Protein AF-A0A6J2YNE5-F1 (afdb_monomer_lite)

Foldseek 3Di:
DVVVVVVVVVVVVVVVVVVPPDPPPPVDDPQQKWWKAKDFDQVLLLVVVLCVLQDPVPPDQDALLLVCLLLVLLPQFPVLVVLLCVLVVHDPCCCPDLVVVVVLCVVLVHAPLVVVCQLCVVLVQDPVLQQVLCVLQVFPSVVLVCCSPPVPDRSSVRNNVGRPDPVSNQVSQVSRVHGVRSSVSSSSVSSSVSSSPDRCVNVVCVVVPPDSVSSSSSCVSSVRGPVSLCVSPVSVVVLVVLNCQLVVAIFMWGQAPVDNFKTKFFQLNCVSCVVVLSTIWMWTQRLVDRAIWTWDPDDDDDDLFPGIDITGTDPVRPPPPDRRDHFYADEDQAKDAQKWWWDDDPSHIDIDTQGIFGHDDQKTKGQAPPDDDDHWQTFIGDPRHTFFTWDDDDPRITITGGDRDPPPPPPPDPDDDDPPDDDPPPVPPVVPDD

Organism: Sitophilus oryzae (NCBI:txid7048)

Sequence (434 aa):
MKLVISVLLSLIVSIQIFSSQTTDSNNTSHDYIVQLKYQVSEAKLPTYVVNLIYDSSNNVSIPPKDVLDLFKANSLTINSTLQILTSLNISSSVVFSTDGLNKTIEFLNITFTDFYNNVRSGLNISGSSIRPALEALGIDANAFSDAIAYETEDPWTLFEKGNFTKENVESACNLTGITIDDLFSYIRNLVYDNVILTTNLTNLLQRYSISKQEALTIWNAHGISSADVNNAILFKTLIDDVTTKLNSSVALGIFTQLQEVFVSVNKKSYNFFKSALDLVIVQADSVNTNNSYTLISSSINDTAYDNIVLLQRSELSPNDNGTIPTIEVGYSNQTLLNCSYVTLQNNSIFSVNVPEAVYNNDTYEISSNVTNSVIEGSALICNATVYGLAREAANDTIIIDLFKVAVQEENNDASSVKISLISLTVISVLIRLF

Radius of gyration: 34.39 Å; chains: 1; bounding box: 74×83×90 Å

pLDDT: mean 77.72, std 20.37, range [25.11, 96.56]

Structure (mmCIF, N/CA/C/O backbone):
data_AF-A0A6J2YNE5-F1
#
_entry.id   AF-A0A6J2YNE5-F1
#
loop_
_atom_site.group_PDB
_atom_site.id
_atom_site.type_symbol
_atom_site.label_atom_id
_atom_site.label_alt_id
_atom_site.label_comp_id
_atom_site.label_asym_id
_atom_site.label_entity_id
_atom_site.label_seq_id
_atom_site.pdbx_PDB_ins_code
_atom_site.Cartn_x
_atom_site.Cartn_y
_atom_site.Cartn_z
_atom_site.occupancy
_atom_site.B_iso_or_equiv
_atom_site.auth_seq_id
_atom_site.auth_comp_id
_atom_site.auth_asym_id
_atom_site.auth_atom_id
_atom_site.pdbx_PDB_model_num
ATOM 1 N N . MET A 1 1 ? 0.362 -40.709 -44.161 1.00 40.94 1 MET A N 1
ATOM 2 C CA . MET A 1 1 ? 1.145 -40.342 -42.955 1.00 40.94 1 MET A CA 1
ATOM 3 C C . MET A 1 1 ? 2.606 -39.958 -43.225 1.00 40.94 1 MET A C 1
ATOM 5 O O . MET A 1 1 ? 3.113 -39.117 -42.503 1.00 40.94 1 MET A O 1
ATOM 9 N N . LYS A 1 2 ? 3.280 -40.474 -44.271 1.00 34.06 2 LYS A N 1
ATOM 10 C CA . LYS A 1 2 ? 4.662 -40.068 -44.624 1.00 34.06 2 LYS A CA 1
ATOM 11 C C . LYS A 1 2 ? 4.794 -38.739 -45.402 1.00 34.06 2 LYS A C 1
ATOM 13 O O . LYS A 1 2 ? 5.889 -38.207 -45.484 1.00 34.06 2 LYS A O 1
ATOM 18 N N . LEU A 1 3 ? 3.695 -38.172 -45.913 1.00 28.98 3 LEU A N 1
ATOM 19 C CA . LEU A 1 3 ? 3.707 -36.890 -46.642 1.00 28.98 3 LEU A CA 1
ATOM 20 C C . LEU A 1 3 ? 3.615 -35.659 -45.713 1.00 28.98 3 LEU A C 1
ATOM 22 O O . LEU A 1 3 ? 4.197 -34.624 -46.003 1.00 28.98 3 LEU A O 1
ATOM 26 N N . VAL A 1 4 ? 2.948 -35.789 -44.558 1.00 34.22 4 VAL A N 1
ATOM 27 C CA . VAL A 1 4 ? 2.782 -34.695 -43.575 1.00 34.22 4 VAL A CA 1
ATOM 28 C C . VAL A 1 4 ? 4.086 -34.424 -42.813 1.00 34.22 4 VAL A C 1
ATOM 30 O O . VAL A 1 4 ? 4.403 -33.279 -42.514 1.00 34.22 4 VAL A O 1
ATOM 33 N N . ILE A 1 5 ? 4.899 -35.461 -42.588 1.00 38.22 5 ILE A N 1
ATOM 34 C CA . ILE A 1 5 ? 6.213 -35.342 -41.935 1.00 38.22 5 ILE A CA 1
ATOM 35 C C . ILE A 1 5 ? 7.239 -34.660 -42.859 1.00 38.22 5 ILE A C 1
ATOM 37 O O . ILE A 1 5 ? 8.091 -33.923 -42.376 1.00 38.22 5 ILE A O 1
ATOM 41 N N . SER A 1 6 ? 7.125 -34.821 -44.185 1.00 32.69 6 SER A N 1
ATOM 42 C CA . SER A 1 6 ? 8.031 -34.168 -45.142 1.00 32.69 6 SER A CA 1
ATOM 43 C C . SER A 1 6 ? 7.772 -32.665 -45.275 1.00 32.69 6 SER A C 1
ATOM 45 O O . SER A 1 6 ? 8.727 -31.916 -45.443 1.00 32.69 6 SER A O 1
ATOM 47 N N . VAL A 1 7 ? 6.511 -32.224 -45.161 1.00 37.62 7 VAL A N 1
ATOM 48 C CA . VAL A 1 7 ? 6.147 -30.795 -45.194 1.00 37.62 7 VAL A CA 1
ATOM 49 C C . VAL A 1 7 ? 6.535 -30.102 -43.884 1.00 37.62 7 VAL A C 1
ATOM 51 O O . VAL A 1 7 ? 7.051 -28.986 -43.916 1.00 37.62 7 VAL A O 1
ATOM 54 N N . LEU A 1 8 ? 6.381 -30.782 -42.738 1.00 32.84 8 LEU A N 1
ATOM 55 C CA . LEU A 1 8 ? 6.836 -30.260 -41.444 1.00 32.84 8 LEU A CA 1
ATOM 56 C C . LEU A 1 8 ? 8.368 -30.151 -41.369 1.00 32.84 8 LEU A C 1
ATOM 58 O O . LEU A 1 8 ? 8.870 -29.147 -40.875 1.00 32.84 8 LEU A O 1
ATOM 62 N N . LEU A 1 9 ? 9.118 -31.130 -41.900 1.00 37.47 9 LEU A N 1
ATOM 63 C CA . LEU A 1 9 ? 10.583 -31.044 -41.944 1.00 37.47 9 LEU A CA 1
ATOM 64 C C . LEU A 1 9 ? 11.075 -29.948 -42.896 1.00 37.47 9 LEU A C 1
ATOM 66 O O . LEU A 1 9 ? 12.017 -29.246 -42.548 1.00 37.47 9 LEU A O 1
ATOM 70 N N . SER A 1 10 ? 10.435 -29.741 -44.053 1.00 33.53 10 SER A N 1
ATOM 71 C CA . SER A 1 10 ? 10.794 -28.619 -44.930 1.00 33.53 10 SER A CA 1
ATOM 72 C C . SER A 1 10 ? 10.463 -27.260 -44.307 1.00 33.53 10 SER A C 1
ATOM 74 O O . SER A 1 10 ? 11.206 -26.311 -44.530 1.00 33.53 10 SER A O 1
ATOM 76 N N . LEU A 1 11 ? 9.412 -27.157 -43.482 1.00 35.56 11 LEU A N 1
ATOM 77 C CA . LEU A 1 11 ? 9.082 -25.921 -42.761 1.00 35.56 11 LEU A CA 1
ATOM 78 C C . LEU A 1 11 ? 10.085 -25.638 -41.628 1.00 35.56 11 LEU A C 1
ATOM 80 O O . LEU A 1 11 ? 10.532 -24.507 -41.480 1.00 35.56 11 LEU A O 1
ATOM 84 N N . ILE A 1 12 ? 10.500 -26.669 -40.881 1.00 38.72 12 ILE A N 1
ATOM 85 C CA . ILE A 1 12 ? 11.502 -26.557 -39.804 1.00 38.72 12 ILE A CA 1
ATOM 86 C C . ILE A 1 12 ? 12.891 -26.229 -40.375 1.00 38.72 12 ILE A C 1
ATOM 88 O O . ILE A 1 12 ? 13.596 -25.388 -39.824 1.00 38.72 12 ILE A O 1
ATOM 92 N N . VAL A 1 13 ? 13.256 -26.807 -41.524 1.00 35.88 13 VAL A N 1
ATOM 93 C CA . VAL A 1 13 ? 14.514 -26.489 -42.219 1.00 35.88 13 VAL A CA 1
ATOM 94 C C . VAL A 1 13 ? 14.469 -25.091 -42.856 1.00 35.88 13 VAL A C 1
ATOM 96 O O . VAL A 1 13 ? 15.474 -24.392 -42.844 1.00 35.88 13 VAL A O 1
ATOM 99 N N . SER A 1 14 ? 13.307 -24.615 -43.319 1.00 30.78 14 SER A N 1
ATOM 100 C CA . SER A 1 14 ? 13.161 -23.237 -43.832 1.00 30.78 14 SER A CA 1
ATOM 101 C C . SER A 1 14 ? 13.221 -22.182 -42.719 1.00 30.78 14 SER A C 1
ATOM 103 O O . SER A 1 14 ? 13.738 -21.091 -42.941 1.00 30.78 14 SER A O 1
ATOM 105 N N . ILE A 1 15 ? 12.755 -22.517 -41.509 1.00 37.81 15 ILE A N 1
ATOM 106 C CA . ILE A 1 15 ? 12.865 -21.656 -40.320 1.00 37.81 15 ILE A CA 1
ATOM 107 C C . ILE A 1 15 ? 14.304 -21.648 -39.765 1.00 37.81 15 ILE A C 1
ATOM 109 O O . ILE A 1 15 ? 14.738 -20.631 -39.234 1.00 37.81 15 ILE A O 1
ATOM 113 N N . GLN A 1 16 ? 15.088 -22.716 -39.960 1.00 30.42 16 GLN A N 1
ATOM 114 C CA . GLN A 1 16 ? 16.514 -22.750 -39.592 1.00 30.42 16 GLN A CA 1
ATOM 115 C C . GLN A 1 16 ? 17.466 -22.138 -40.637 1.00 30.42 16 GLN A C 1
ATOM 117 O O . GLN A 1 16 ? 18.603 -21.819 -40.302 1.00 30.42 16 GLN A O 1
ATOM 122 N N . ILE A 1 17 ? 17.032 -21.937 -41.886 1.00 31.14 17 ILE A N 1
ATOM 123 C CA . ILE A 1 17 ? 17.857 -21.308 -42.941 1.00 31.14 17 ILE A CA 1
ATOM 124 C C . ILE A 1 17 ? 17.650 -19.778 -43.005 1.00 31.14 17 ILE A C 1
ATOM 126 O O . ILE A 1 17 ? 18.469 -19.069 -43.582 1.00 31.14 17 ILE A O 1
ATOM 130 N N . PHE A 1 18 ? 16.633 -19.231 -42.326 1.00 29.59 18 PHE A N 1
ATOM 131 C CA . PHE A 1 18 ? 16.480 -17.777 -42.136 1.00 29.59 18 PHE A CA 1
ATOM 132 C C . PHE A 1 18 ? 17.159 -17.224 -40.871 1.00 29.59 18 PHE A C 1
ATOM 134 O O . PHE A 1 18 ? 17.229 -16.010 -40.708 1.00 29.59 18 PHE A O 1
ATOM 141 N N . SER A 1 19 ? 17.736 -18.077 -40.015 1.00 28.69 19 SER A N 1
ATOM 142 C CA . SER A 1 19 ? 18.580 -17.655 -38.882 1.00 28.69 19 SER A CA 1
ATOM 143 C C . SER A 1 19 ? 20.064 -17.493 -39.239 1.00 28.69 19 SER A C 1
ATOM 145 O O . SER A 1 19 ? 20.896 -17.322 -38.355 1.00 28.69 19 SER A O 1
ATOM 147 N N . SER A 1 20 ? 20.419 -17.539 -40.524 1.00 29.08 20 SER A N 1
ATOM 148 C CA . SER A 1 20 ? 21.770 -17.249 -41.013 1.00 29.08 20 SER A CA 1
ATOM 149 C C . SER A 1 20 ? 21.769 -16.018 -41.918 1.00 29.08 20 SER A C 1
ATOM 151 O O . SER A 1 20 ? 22.156 -16.086 -43.082 1.00 29.08 20 SER A O 1
ATOM 153 N N . GLN A 1 21 ? 21.327 -14.880 -41.381 1.00 30.48 21 GLN A N 1
ATOM 154 C CA . GLN A 1 21 ? 21.906 -13.601 -41.777 1.00 30.48 21 GLN A CA 1
ATOM 155 C C . GLN A 1 21 ? 23.084 -13.344 -40.839 1.00 30.48 21 GLN A C 1
ATOM 157 O O . GLN A 1 21 ? 22.919 -13.214 -39.632 1.00 30.48 21 GLN A O 1
ATOM 162 N N . THR A 1 22 ? 24.269 -13.422 -41.439 1.00 27.41 22 THR A N 1
ATOM 163 C CA . THR A 1 22 ? 25.592 -13.022 -40.950 1.00 27.41 22 THR A CA 1
ATOM 164 C C . THR A 1 22 ? 25.616 -12.373 -39.563 1.00 27.41 22 THR A C 1
ATOM 166 O O . THR A 1 22 ? 25.481 -11.160 -39.427 1.00 27.41 22 THR A O 1
ATOM 169 N N . THR A 1 23 ? 25.889 -13.181 -38.537 1.00 33.28 23 THR A N 1
ATOM 170 C CA . THR A 1 23 ? 26.618 -12.711 -37.359 1.00 33.28 23 THR A CA 1
ATOM 171 C C . THR A 1 23 ? 28.017 -12.318 -37.823 1.00 33.28 23 THR A C 1
ATOM 173 O O . THR A 1 23 ? 28.895 -13.178 -37.926 1.00 33.28 23 THR A O 1
ATOM 176 N N . ASP A 1 24 ? 28.223 -11.040 -38.139 1.00 29.75 24 ASP A N 1
ATOM 177 C CA . ASP A 1 24 ? 29.570 -10.483 -38.119 1.00 29.75 24 ASP A CA 1
ATOM 178 C C . ASP A 1 24 ? 30.068 -10.586 -36.678 1.00 29.75 24 ASP A C 1
ATOM 180 O O . ASP A 1 24 ? 29.599 -9.902 -35.768 1.00 29.75 24 ASP A O 1
ATOM 184 N N . SER A 1 25 ? 30.996 -11.516 -36.464 1.00 30.88 25 SER A N 1
ATOM 185 C CA . SER A 1 25 ? 31.718 -11.691 -35.215 1.00 30.88 25 SER A CA 1
ATOM 186 C C . SER A 1 25 ? 32.726 -10.552 -35.044 1.00 30.88 25 SER A C 1
ATOM 188 O O . SER A 1 25 ? 33.936 -10.768 -35.109 1.00 30.88 25 SER A O 1
ATOM 190 N N . ASN A 1 26 ? 32.245 -9.335 -34.816 1.00 35.59 26 ASN A N 1
ATOM 191 C CA . ASN A 1 26 ? 33.004 -8.385 -34.022 1.00 35.59 26 ASN A CA 1
ATOM 192 C C . ASN A 1 26 ? 32.628 -8.652 -32.570 1.00 35.59 26 ASN A C 1
ATOM 194 O O . ASN A 1 26 ? 31.476 -8.532 -32.169 1.00 35.59 26 ASN A O 1
ATOM 198 N N . ASN A 1 27 ? 33.614 -9.098 -31.800 1.00 39.81 27 ASN A N 1
ATOM 199 C CA . ASN A 1 27 ? 33.503 -9.476 -30.397 1.00 39.81 27 ASN A CA 1
ATOM 200 C C . ASN A 1 27 ? 33.346 -8.215 -29.517 1.00 39.81 27 ASN A C 1
ATOM 202 O O . ASN A 1 27 ? 34.154 -7.958 -28.628 1.00 39.81 27 ASN A O 1
ATOM 206 N N . THR A 1 28 ? 32.365 -7.362 -29.819 1.00 55.19 28 THR A N 1
ATOM 207 C CA . THR A 1 28 ? 32.004 -6.214 -28.990 1.00 55.19 28 THR A CA 1
ATOM 208 C C . THR A 1 28 ? 31.150 -6.725 -27.841 1.00 55.19 28 THR A C 1
ATOM 210 O O . THR A 1 28 ? 30.022 -7.175 -28.043 1.00 55.19 28 THR A O 1
ATOM 213 N N . SER A 1 29 ? 31.710 -6.699 -26.631 1.00 70.88 29 SER A N 1
ATOM 214 C CA . SER A 1 29 ? 30.940 -6.932 -25.409 1.00 70.88 29 SER A CA 1
ATOM 215 C C . SER A 1 29 ? 29.795 -5.913 -25.348 1.00 70.88 29 SER A C 1
ATOM 217 O O . SER A 1 29 ? 30.008 -4.715 -25.528 1.00 70.88 29 SER A O 1
ATOM 219 N N . HIS A 1 30 ? 28.580 -6.406 -25.121 1.00 82.00 30 HIS A N 1
ATOM 220 C CA . HIS A 1 30 ? 27.370 -5.603 -24.924 1.00 82.00 30 HIS A CA 1
ATOM 221 C C . HIS A 1 30 ? 26.963 -5.593 -23.442 1.00 82.00 30 HIS A C 1
ATOM 223 O O . HIS A 1 30 ? 25.794 -5.417 -23.111 1.00 82.00 30 HIS A O 1
ATOM 229 N N . ASP A 1 31 ? 27.923 -5.814 -22.538 1.00 79.81 31 ASP A N 1
ATOM 230 C CA . ASP A 1 31 ? 27.649 -6.024 -21.111 1.00 79.81 31 ASP A CA 1
ATOM 231 C C . ASP A 1 31 ? 27.073 -4.770 -20.424 1.00 79.81 31 ASP A C 1
ATOM 233 O O . ASP A 1 31 ? 26.486 -4.879 -19.348 1.00 79.81 31 ASP A O 1
ATOM 237 N N . TYR A 1 32 ? 27.211 -3.598 -21.060 1.00 86.62 32 TYR A N 1
ATOM 238 C CA . TYR A 1 32 ? 26.625 -2.320 -20.642 1.00 86.62 32 TYR A CA 1
ATOM 239 C C . TYR A 1 32 ? 25.114 -2.223 -20.900 1.00 86.62 32 TYR A C 1
ATOM 241 O O . TYR A 1 32 ? 24.480 -1.300 -20.390 1.00 86.62 32 TYR A O 1
ATOM 249 N N . ILE A 1 33 ? 24.528 -3.123 -21.699 1.00 90.94 33 ILE A N 1
ATOM 250 C CA . ILE A 1 33 ? 23.079 -3.186 -21.915 1.00 90.94 33 ILE A CA 1
ATOM 251 C C . ILE A 1 33 ? 22.444 -3.928 -20.736 1.00 90.94 33 ILE A C 1
ATOM 253 O O . ILE A 1 33 ? 22.934 -4.964 -20.280 1.00 90.94 33 ILE A O 1
ATOM 257 N N . VAL A 1 34 ? 21.326 -3.404 -20.247 1.00 91.69 34 VAL A N 1
ATOM 258 C CA . VAL A 1 34 ? 20.567 -3.996 -19.146 1.00 91.69 34 VAL A CA 1
ATOM 259 C C . VAL A 1 34 ? 19.096 -4.118 -19.502 1.00 91.69 34 VAL A C 1
ATOM 261 O O . VAL A 1 34 ? 18.525 -3.248 -20.157 1.00 91.69 34 VAL A O 1
AT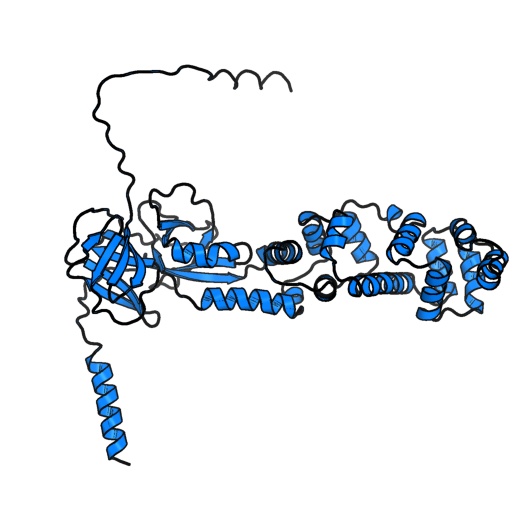OM 264 N N . GLN A 1 35 ? 18.463 -5.191 -19.043 1.00 92.81 35 GLN A N 1
ATOM 265 C CA . GLN A 1 35 ? 17.018 -5.326 -19.025 1.00 92.81 35 GLN A CA 1
ATOM 266 C C . GLN A 1 35 ? 16.477 -4.750 -17.718 1.00 92.81 35 GLN A C 1
ATOM 268 O O . GLN A 1 35 ? 16.941 -5.101 -16.634 1.00 92.81 35 GLN A O 1
ATOM 273 N N . LEU A 1 36 ? 15.456 -3.901 -17.812 1.00 91.75 36 LEU A N 1
ATOM 274 C CA . LEU A 1 36 ? 14.752 -3.428 -16.628 1.00 91.75 36 LEU A CA 1
ATOM 275 C C . LEU A 1 36 ? 13.832 -4.531 -16.093 1.00 91.75 36 LEU A C 1
ATOM 277 O O . LEU A 1 36 ? 13.040 -5.115 -16.838 1.00 91.75 36 LEU A O 1
ATOM 281 N N . LYS A 1 37 ? 13.938 -4.804 -14.794 1.00 90.75 37 LYS A N 1
ATOM 282 C CA . LYS A 1 37 ? 13.064 -5.707 -14.043 1.00 90.75 37 LYS A CA 1
ATOM 283 C C . LYS A 1 37 ? 12.410 -4.964 -12.892 1.00 90.75 37 LYS A C 1
ATOM 285 O O . LYS A 1 37 ? 12.959 -3.999 -12.359 1.00 90.75 37 LYS A O 1
ATOM 290 N N . TYR A 1 38 ? 11.230 -5.428 -12.502 1.00 90.25 38 TYR A N 1
ATOM 291 C CA . TYR A 1 38 ? 10.434 -4.797 -11.458 1.00 90.25 38 TYR A CA 1
ATOM 292 C C . TYR A 1 38 ? 10.087 -5.825 -10.395 1.00 90.25 38 TYR A C 1
ATOM 294 O O . TYR A 1 38 ? 9.443 -6.836 -10.680 1.00 90.25 38 TYR A O 1
ATOM 302 N N . GLN A 1 39 ? 10.492 -5.542 -9.163 1.00 87.94 39 GLN A N 1
ATOM 303 C CA . GLN A 1 39 ? 10.221 -6.393 -8.014 1.00 87.94 39 GLN A CA 1
ATOM 304 C C . GLN A 1 39 ? 9.432 -5.608 -6.970 1.00 87.94 39 GLN A C 1
ATOM 306 O O . GLN A 1 39 ? 9.795 -4.484 -6.629 1.00 87.94 39 GLN A O 1
ATOM 311 N N . VAL A 1 40 ? 8.363 -6.196 -6.432 1.00 89.31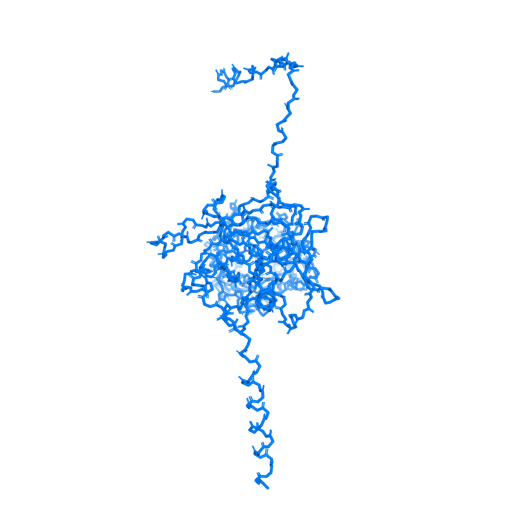 40 VAL A N 1
ATOM 312 C CA . VAL A 1 40 ? 7.633 -5.610 -5.298 1.00 89.31 40 VAL A CA 1
ATOM 313 C C . VAL A 1 40 ? 8.565 -5.502 -4.092 1.00 89.31 40 VAL A C 1
ATOM 315 O O . VAL A 1 40 ? 9.259 -6.458 -3.746 1.00 89.31 40 VAL A O 1
ATOM 318 N N . SER A 1 41 ? 8.572 -4.337 -3.447 1.00 89.00 41 SER A N 1
ATOM 319 C CA . SER A 1 41 ? 9.342 -4.106 -2.230 1.00 89.00 41 SER A CA 1
ATOM 320 C C . SER A 1 41 ? 8.450 -4.184 -1.005 1.00 89.00 41 SER A C 1
ATOM 322 O O . SER A 1 41 ? 7.576 -3.338 -0.814 1.00 89.00 41 SER A O 1
ATOM 324 N N . GLU A 1 42 ? 8.715 -5.155 -0.131 1.00 87.12 42 GLU A N 1
ATOM 325 C CA . GLU A 1 42 ? 8.001 -5.279 1.145 1.00 87.12 42 GLU A CA 1
ATOM 326 C C . GLU A 1 42 ? 8.130 -4.010 1.995 1.00 87.12 42 GLU A C 1
ATOM 328 O O . GLU A 1 42 ? 7.161 -3.567 2.601 1.00 87.12 42 GLU A O 1
ATOM 333 N N . ALA A 1 43 ? 9.299 -3.363 1.970 1.00 87.56 43 ALA A N 1
ATOM 334 C CA . ALA A 1 43 ? 9.541 -2.125 2.709 1.00 87.56 43 ALA A CA 1
ATOM 335 C C . ALA A 1 43 ? 8.703 -0.940 2.198 1.00 87.56 43 ALA A C 1
ATOM 337 O O . ALA A 1 43 ? 8.450 0.003 2.945 1.00 87.56 43 ALA A O 1
ATOM 338 N N . LYS A 1 44 ? 8.281 -0.968 0.928 1.00 89.44 44 LYS A N 1
ATOM 339 C CA . LYS A 1 44 ? 7.451 0.083 0.322 1.00 89.44 44 LYS A CA 1
ATOM 340 C C . LYS A 1 44 ? 5.951 -0.218 0.386 1.00 89.44 44 LYS A C 1
ATOM 342 O O . LYS A 1 44 ? 5.134 0.687 0.219 1.00 89.44 44 LYS A O 1
ATOM 347 N N . LEU A 1 45 ? 5.594 -1.471 0.666 1.00 90.50 45 LEU A N 1
ATOM 348 C CA . LEU A 1 45 ? 4.219 -1.955 0.702 1.00 90.50 45 LEU A CA 1
ATOM 349 C C . LEU A 1 45 ? 3.289 -1.117 1.604 1.00 90.50 45 LEU A C 1
ATOM 351 O O . LEU A 1 45 ? 2.206 -0.769 1.129 1.00 90.50 45 LEU A O 1
ATOM 355 N N . PRO A 1 46 ? 3.680 -0.714 2.835 1.00 91.00 46 PRO A N 1
ATOM 356 C CA . PRO A 1 46 ? 2.801 0.079 3.697 1.00 91.00 46 PRO A CA 1
ATOM 357 C C . PRO A 1 46 ? 2.443 1.433 3.074 1.00 91.00 46 PRO A C 1
ATOM 359 O O . PRO A 1 46 ? 1.272 1.803 3.017 1.00 91.00 46 PRO A O 1
ATOM 362 N N . THR A 1 47 ? 3.440 2.153 2.550 1.00 89.50 47 THR A N 1
ATOM 363 C CA . THR A 1 47 ? 3.247 3.465 1.914 1.00 89.50 47 THR A CA 1
ATOM 364 C C . THR A 1 47 ? 2.351 3.362 0.690 1.00 89.50 47 THR A C 1
ATOM 366 O O . THR A 1 47 ? 1.419 4.152 0.550 1.00 89.50 47 THR A O 1
ATOM 369 N N . TYR A 1 48 ? 2.587 2.363 -0.164 1.00 89.94 48 TYR A N 1
ATOM 370 C CA . TYR A 1 48 ? 1.760 2.128 -1.342 1.00 89.94 48 TYR A CA 1
ATOM 371 C C . TYR A 1 48 ? 0.293 1.870 -0.977 1.00 89.94 48 TYR A C 1
ATOM 373 O O . TYR A 1 48 ? -0.604 2.518 -1.515 1.00 89.94 48 TYR A O 1
ATOM 381 N N . VAL A 1 49 ? 0.039 0.960 -0.031 1.00 89.94 49 VAL A N 1
ATOM 382 C CA . VAL A 1 49 ? -1.325 0.593 0.371 1.00 89.94 49 VAL A CA 1
ATOM 383 C C . VAL A 1 49 ? -2.048 1.763 1.041 1.00 89.94 49 VAL A C 1
ATOM 385 O O . VAL A 1 49 ? -3.205 2.033 0.722 1.00 89.94 49 VAL A O 1
ATOM 388 N N . VAL A 1 50 ? -1.373 2.510 1.919 1.00 88.06 50 VAL A N 1
ATOM 389 C CA . VAL A 1 50 ? -1.957 3.713 2.529 1.00 88.06 50 VAL A CA 1
ATOM 390 C C . VAL A 1 50 ? -2.256 4.777 1.468 1.00 88.06 50 VAL A C 1
ATOM 392 O O . VAL A 1 50 ? -3.325 5.384 1.506 1.00 88.06 50 VAL A O 1
ATOM 395 N N . ASN A 1 51 ? -1.377 4.978 0.481 1.00 86.94 51 ASN A N 1
ATOM 396 C CA . ASN A 1 51 ? -1.659 5.889 -0.630 1.00 86.94 51 ASN A CA 1
ATOM 397 C C . ASN A 1 51 ? -2.890 5.445 -1.429 1.00 86.94 51 ASN A C 1
ATOM 399 O O . ASN A 1 51 ? -3.752 6.278 -1.694 1.00 86.94 51 ASN A O 1
ATOM 403 N N . LEU A 1 52 ? -3.035 4.149 -1.728 1.00 86.56 52 LEU A N 1
ATOM 404 C CA . LEU A 1 52 ? -4.219 3.616 -2.411 1.00 86.56 52 LEU A CA 1
ATOM 405 C C . LEU A 1 52 ? -5.530 3.910 -1.664 1.00 86.56 52 LEU A C 1
ATOM 407 O O . LEU A 1 52 ? -6.519 4.254 -2.303 1.00 86.56 52 LEU A O 1
ATOM 411 N N . ILE A 1 53 ? -5.544 3.800 -0.331 1.00 84.00 53 ILE A N 1
ATOM 412 C CA . ILE A 1 53 ? -6.741 4.043 0.500 1.00 84.00 53 ILE A CA 1
ATOM 413 C C . ILE A 1 53 ? -7.161 5.524 0.486 1.00 84.00 53 ILE A C 1
ATOM 415 O O . ILE A 1 53 ? -8.350 5.844 0.564 1.00 84.00 53 ILE A O 1
ATOM 419 N N . TYR A 1 54 ? -6.190 6.434 0.404 1.00 80.94 54 TYR A N 1
ATOM 420 C CA . TYR A 1 54 ? -6.416 7.875 0.542 1.00 80.94 54 TYR A CA 1
ATOM 421 C C . TYR A 1 54 ? -6.511 8.626 -0.797 1.00 80.94 54 TYR A C 1
ATOM 423 O O . TYR A 1 54 ? -7.131 9.692 -0.845 1.00 80.94 54 TYR A O 1
ATOM 431 N N . ASP A 1 55 ? -5.920 8.111 -1.878 1.00 77.88 55 ASP A N 1
ATOM 432 C CA . ASP A 1 55 ? -5.892 8.792 -3.174 1.00 77.88 55 ASP A CA 1
ATOM 433 C C . ASP A 1 55 ? -7.133 8.470 -4.019 1.00 77.88 55 ASP A C 1
ATOM 435 O O . ASP A 1 55 ? -7.228 7.453 -4.707 1.00 77.88 55 ASP A O 1
ATOM 439 N N . SER A 1 56 ? -8.072 9.421 -4.028 1.00 58.56 56 SER A N 1
ATOM 440 C CA . SER A 1 56 ? -9.303 9.392 -4.840 1.00 58.56 56 SER A CA 1
ATOM 441 C C . SER A 1 56 ? -9.076 9.378 -6.360 1.00 58.56 56 SER A C 1
ATOM 443 O O . SER A 1 56 ? -10.000 9.090 -7.118 1.00 58.56 56 SER A O 1
ATOM 445 N N . SER A 1 57 ? -7.857 9.669 -6.823 1.00 58.41 57 SER A N 1
ATOM 446 C CA . SER A 1 57 ? -7.483 9.691 -8.242 1.00 58.41 57 SER A CA 1
ATOM 447 C C . SER A 1 57 ? -7.322 8.301 -8.863 1.00 58.41 57 SER A C 1
ATOM 449 O O . SER A 1 57 ? -7.304 8.188 -10.088 1.00 58.41 57 SER A O 1
ATOM 451 N N . ASN A 1 58 ? -7.213 7.241 -8.056 1.00 60.22 58 ASN A N 1
ATOM 452 C CA . ASN A 1 58 ? -6.864 5.911 -8.555 1.00 60.22 58 ASN A CA 1
ATOM 453 C C . ASN A 1 58 ? -8.019 5.157 -9.235 1.00 60.22 58 ASN A C 1
ATOM 455 O O . ASN A 1 58 ? -7.795 4.051 -9.712 1.00 60.22 58 ASN A O 1
ATOM 459 N N . ASN A 1 59 ? -9.238 5.714 -9.322 1.00 63.19 59 ASN A N 1
ATOM 460 C CA . ASN A 1 59 ? -10.443 5.051 -9.869 1.00 63.19 59 ASN A CA 1
ATOM 461 C C . ASN A 1 59 ? -10.763 3.667 -9.253 1.00 63.19 59 ASN A C 1
ATOM 463 O O . ASN A 1 59 ? -11.665 2.975 -9.722 1.00 63.19 59 ASN A O 1
ATOM 467 N N . VAL A 1 60 ? -10.054 3.265 -8.196 1.00 73.88 60 VAL A N 1
ATOM 468 C CA . VAL A 1 60 ? -10.262 2.019 -7.462 1.00 73.88 60 VAL A CA 1
ATOM 469 C C . VAL A 1 60 ? -11.087 2.356 -6.231 1.00 73.88 60 VAL A C 1
ATOM 471 O O . VAL A 1 60 ? -10.637 3.073 -5.341 1.00 73.88 60 VAL A O 1
ATOM 474 N N . SER A 1 61 ? -12.318 1.853 -6.187 1.00 79.06 61 SER A N 1
ATOM 475 C CA . SER A 1 61 ? -13.144 1.933 -4.986 1.00 79.06 61 SER A CA 1
ATOM 476 C C . SER A 1 61 ? -12.719 0.823 -4.031 1.00 79.06 61 SER A C 1
ATOM 478 O O . SER A 1 61 ? -12.858 -0.353 -4.359 1.00 79.06 61 SER A O 1
ATOM 480 N N . ILE A 1 62 ? -12.179 1.200 -2.871 1.00 82.56 62 ILE A N 1
ATOM 481 C CA . ILE A 1 62 ? -11.801 0.266 -1.806 1.00 82.56 62 ILE A CA 1
ATOM 482 C C . ILE A 1 62 ? -12.910 0.293 -0.747 1.00 82.56 62 ILE A C 1
ATOM 484 O O . ILE A 1 62 ? -13.096 1.326 -0.095 1.00 82.56 62 ILE A O 1
ATOM 488 N N . PRO A 1 63 ? -13.674 -0.799 -0.570 1.00 84.38 63 PRO A N 1
ATOM 489 C CA . PRO A 1 63 ? -14.712 -0.856 0.446 1.00 84.38 63 PRO A CA 1
ATOM 490 C C . PRO A 1 63 ? -14.127 -0.739 1.864 1.00 84.38 63 PRO A C 1
ATOM 492 O O . PRO A 1 63 ? -13.043 -1.258 2.135 1.00 84.38 63 PRO A O 1
ATOM 495 N N . PRO A 1 64 ? -14.862 -0.132 2.813 1.00 84.56 64 PRO A N 1
ATOM 496 C CA . PRO A 1 64 ? -14.449 -0.046 4.215 1.00 84.56 64 PRO A CA 1
ATOM 497 C C . PRO A 1 64 ? -14.098 -1.396 4.824 1.00 84.56 64 PRO A C 1
ATOM 499 O O . PRO A 1 64 ? -13.139 -1.499 5.580 1.00 84.56 64 PRO A O 1
ATOM 502 N N . LYS A 1 65 ? -14.862 -2.433 4.464 1.00 86.44 65 LYS A N 1
ATOM 503 C CA . LYS A 1 65 ? -14.633 -3.796 4.927 1.00 86.44 65 LYS A CA 1
ATOM 504 C C . LYS A 1 65 ? -13.224 -4.279 4.594 1.00 86.44 65 LYS A C 1
ATOM 506 O O . LYS A 1 65 ? -12.539 -4.738 5.494 1.00 86.44 65 LYS A O 1
ATOM 511 N N . ASP A 1 66 ? -12.775 -4.124 3.349 1.00 87.56 66 ASP A N 1
ATOM 512 C CA . ASP A 1 66 ? -11.442 -4.565 2.931 1.00 87.56 66 ASP A CA 1
ATOM 513 C C . ASP A 1 66 ? -10.332 -3.834 3.697 1.00 87.56 66 ASP A C 1
ATOM 515 O O . ASP A 1 66 ? -9.342 -4.450 4.090 1.00 87.56 66 ASP A O 1
ATOM 519 N N . VAL A 1 67 ? -10.509 -2.536 3.975 1.00 86.88 67 VAL A N 1
ATOM 520 C CA . VAL A 1 67 ? -9.564 -1.773 4.809 1.00 86.88 67 VAL A CA 1
ATOM 521 C C . VAL A 1 67 ? -9.564 -2.296 6.244 1.00 86.88 67 VAL A C 1
ATOM 523 O O . VAL A 1 67 ? -8.506 -2.575 6.799 1.00 86.88 67 VAL A O 1
ATOM 526 N N . LEU A 1 68 ? -10.734 -2.452 6.860 1.00 85.31 68 LEU A N 1
ATOM 527 C CA . LEU A 1 68 ? -10.828 -2.914 8.242 1.00 85.31 68 LEU A CA 1
ATOM 528 C C . LEU A 1 68 ? -10.333 -4.358 8.410 1.00 85.31 68 LEU A C 1
ATOM 530 O O . LEU A 1 68 ? -9.728 -4.668 9.436 1.00 85.31 68 LEU A O 1
ATOM 534 N N . ASP A 1 69 ? -10.548 -5.217 7.414 1.00 85.50 69 ASP A N 1
ATOM 535 C CA . ASP A 1 69 ? -10.050 -6.594 7.378 1.00 85.50 69 ASP A CA 1
ATOM 536 C C . ASP A 1 69 ? -8.525 -6.625 7.241 1.00 85.50 69 ASP A C 1
ATOM 538 O O . ASP A 1 69 ? -7.862 -7.368 7.967 1.00 85.50 69 ASP A O 1
ATOM 542 N N . LEU A 1 70 ? -7.948 -5.767 6.390 1.00 88.62 70 LEU A N 1
ATOM 543 C CA . LEU A 1 70 ? -6.496 -5.619 6.271 1.00 88.62 70 LEU A CA 1
ATOM 544 C C . LEU A 1 70 ? -5.853 -5.188 7.597 1.00 88.62 70 LEU A C 1
ATOM 546 O O . LEU A 1 70 ? -4.839 -5.747 8.014 1.00 88.62 70 LEU A O 1
ATOM 550 N N . PHE A 1 71 ? -6.468 -4.221 8.280 1.00 85.31 71 PHE A N 1
ATOM 551 C CA . PHE A 1 71 ? -6.042 -3.771 9.608 1.00 85.31 71 PHE A CA 1
ATOM 552 C C . PHE A 1 71 ? -6.484 -4.716 10.735 1.00 85.31 71 PHE A C 1
ATOM 554 O O . PHE A 1 71 ? -6.270 -4.405 11.907 1.00 85.31 71 PHE A O 1
ATOM 561 N N . LYS A 1 72 ? -7.112 -5.851 10.394 1.00 84.06 72 LYS A N 1
ATOM 562 C CA . LYS A 1 72 ? -7.630 -6.869 11.314 1.00 84.06 72 LYS A CA 1
ATOM 563 C C . LYS A 1 72 ? -8.423 -6.273 12.479 1.00 84.06 72 LYS A C 1
ATOM 565 O O . LYS A 1 72 ? -8.337 -6.745 13.617 1.00 84.06 72 LYS A O 1
ATOM 570 N N . ALA A 1 73 ? -9.197 -5.226 12.203 1.00 84.12 73 ALA A N 1
ATOM 571 C CA . ALA A 1 73 ? -9.857 -4.407 13.212 1.00 84.12 73 ALA A CA 1
ATOM 572 C C . ALA A 1 73 ? -10.779 -5.228 14.134 1.00 84.12 73 ALA A C 1
ATOM 574 O O . ALA A 1 73 ? -10.849 -4.958 15.328 1.00 84.12 73 ALA A O 1
ATOM 575 N N . ASN A 1 74 ? -11.407 -6.288 13.617 1.00 81.88 74 ASN A N 1
ATOM 576 C CA . ASN A 1 74 ? -12.249 -7.229 14.368 1.00 81.88 74 ASN A CA 1
ATOM 577 C C . ASN A 1 74 ? -11.473 -8.224 15.260 1.00 81.88 74 ASN A C 1
ATOM 579 O O . ASN A 1 74 ? -12.075 -9.097 15.882 1.00 81.88 74 ASN A O 1
ATOM 583 N N . SER A 1 75 ? -10.146 -8.129 15.320 1.00 85.94 75 SER A N 1
ATOM 584 C CA . SER A 1 75 ? -9.283 -9.005 16.123 1.00 85.94 75 SER A CA 1
ATOM 585 C C . SER A 1 75 ? -8.387 -8.235 17.098 1.00 85.94 75 SER A C 1
ATOM 587 O O . SER A 1 75 ? -7.672 -8.848 17.889 1.00 85.94 75 SER A O 1
ATOM 589 N N . LEU A 1 76 ? -8.453 -6.896 17.095 1.00 85.69 76 LEU A N 1
ATOM 590 C CA . LEU A 1 76 ? -7.675 -6.049 18.000 1.00 85.69 76 LEU A CA 1
ATOM 591 C C . LEU A 1 76 ? -7.998 -6.359 19.459 1.00 85.69 76 LEU A C 1
ATOM 593 O O . LEU A 1 76 ? -9.148 -6.269 19.866 1.00 85.69 76 LEU A O 1
ATOM 597 N N . THR A 1 77 ? -6.990 -6.687 20.256 1.00 87.06 77 THR A N 1
ATOM 598 C CA . THR A 1 77 ? -7.139 -6.836 21.712 1.00 87.06 77 THR A CA 1
ATOM 599 C C . THR A 1 77 ? -7.003 -5.485 22.409 1.00 87.06 77 THR A C 1
ATOM 601 O O . THR A 1 77 ? -6.484 -4.535 21.817 1.00 87.06 77 THR A O 1
ATOM 604 N N . ILE A 1 78 ? -7.372 -5.405 23.692 1.00 86.94 78 ILE A N 1
ATOM 605 C CA . ILE A 1 78 ? -7.140 -4.201 24.509 1.00 86.94 78 ILE A CA 1
ATOM 606 C C . ILE A 1 78 ? -5.660 -3.809 24.484 1.00 86.94 78 ILE A C 1
ATOM 608 O O . ILE A 1 78 ? -5.330 -2.639 24.296 1.00 86.94 78 ILE A O 1
ATOM 612 N N . ASN A 1 79 ? -4.758 -4.786 24.613 1.00 89.50 79 ASN A N 1
ATOM 613 C CA . ASN A 1 79 ? -3.316 -4.543 24.593 1.00 89.50 79 ASN A CA 1
ATOM 614 C C . ASN A 1 79 ? -2.848 -3.965 23.251 1.00 89.50 79 ASN A C 1
ATOM 616 O O . ASN A 1 79 ? -2.096 -2.991 23.239 1.00 89.50 79 ASN A O 1
ATOM 620 N N . SER A 1 80 ? -3.319 -4.517 22.128 1.00 85.81 80 SER A N 1
ATOM 621 C CA . SER A 1 80 ? -3.001 -3.993 20.793 1.00 85.81 80 SER A CA 1
ATOM 622 C C . SER A 1 80 ? -3.529 -2.568 20.610 1.00 85.81 80 SER A C 1
ATOM 624 O O . SER A 1 80 ? -2.828 -1.708 20.083 1.00 85.81 80 SER A O 1
ATOM 626 N N . THR A 1 81 ? -4.738 -2.279 21.097 1.00 87.69 81 THR A N 1
ATOM 627 C CA . THR A 1 81 ? -5.303 -0.925 21.067 1.00 87.69 81 THR A CA 1
ATOM 628 C C . THR A 1 81 ? -4.492 0.046 21.920 1.00 87.69 81 THR A C 1
ATOM 630 O O . THR A 1 81 ? -4.188 1.140 21.457 1.00 87.69 81 THR A O 1
ATOM 633 N N . LEU A 1 82 ? -4.069 -0.342 23.125 1.00 88.94 82 LEU A N 1
ATOM 634 C CA . LEU A 1 82 ? -3.209 0.491 23.974 1.00 88.94 82 LEU A CA 1
ATOM 635 C C . LEU A 1 82 ? -1.859 0.796 23.311 1.00 88.94 82 LEU A C 1
ATOM 637 O O . LEU A 1 82 ? -1.377 1.927 23.404 1.00 88.94 82 LEU A O 1
ATOM 641 N N . GLN A 1 83 ? -1.264 -0.179 22.619 1.00 88.50 83 GLN A N 1
ATOM 642 C CA . GLN A 1 83 ? -0.039 0.026 21.842 1.00 88.50 83 GLN A CA 1
ATOM 643 C C . GLN A 1 83 ? -0.256 1.047 20.721 1.00 88.50 83 GLN A C 1
ATOM 645 O O . GLN A 1 83 ? 0.511 2.001 20.626 1.00 88.50 83 GLN A O 1
ATOM 650 N N . ILE A 1 84 ? -1.336 0.908 19.945 1.00 86.50 84 ILE A N 1
ATOM 651 C CA . ILE A 1 84 ? -1.693 1.860 18.882 1.00 86.50 84 ILE A CA 1
ATOM 652 C C . ILE A 1 84 ? -1.895 3.270 19.452 1.00 86.50 84 ILE A C 1
ATOM 654 O O . ILE A 1 84 ? -1.317 4.223 18.935 1.00 86.50 84 ILE A O 1
ATOM 658 N N . LEU A 1 85 ? -2.659 3.415 20.541 1.00 86.81 85 LEU A N 1
ATOM 659 C CA . LEU A 1 85 ? -2.884 4.714 21.186 1.00 86.81 85 LEU A CA 1
ATOM 660 C C . LEU A 1 85 ? -1.572 5.347 21.656 1.00 86.81 85 LEU A C 1
ATOM 662 O O . LEU A 1 85 ? -1.345 6.533 21.429 1.00 86.81 85 LEU A O 1
ATOM 666 N N . THR A 1 86 ? -0.677 4.546 22.237 1.00 90.62 86 THR A N 1
ATOM 667 C CA . THR A 1 86 ? 0.649 5.008 22.666 1.00 90.62 86 THR A CA 1
ATOM 668 C C . THR A 1 86 ? 1.482 5.480 21.474 1.00 90.62 86 THR A C 1
ATOM 670 O O . THR A 1 86 ? 2.073 6.556 21.529 1.00 90.62 86 THR A O 1
ATOM 673 N N . SER A 1 87 ? 1.495 4.723 20.372 1.00 87.44 87 SER A N 1
ATOM 674 C CA . SER A 1 87 ? 2.204 5.097 19.140 1.00 87.44 87 SER A CA 1
ATOM 675 C C . SER A 1 87 ? 1.648 6.365 18.487 1.00 87.44 87 SER A C 1
ATOM 677 O O . SER A 1 87 ? 2.404 7.106 17.865 1.00 87.44 87 SER A O 1
ATOM 679 N N . LEU A 1 88 ? 0.353 6.638 18.655 1.00 83.44 88 LEU A N 1
ATOM 680 C CA . LEU A 1 88 ? -0.306 7.866 18.200 1.00 83.44 88 LEU A CA 1
ATOM 681 C C . LEU A 1 88 ? -0.200 9.027 19.203 1.00 83.44 88 LEU A C 1
ATOM 683 O O . LEU A 1 88 ? -0.723 10.105 18.935 1.00 83.44 88 LEU A O 1
ATOM 687 N N . ASN A 1 89 ? 0.459 8.833 20.352 1.00 87.00 89 ASN A N 1
ATOM 688 C CA . ASN A 1 89 ? 0.512 9.804 21.448 1.00 87.00 89 ASN A CA 1
ATOM 689 C C . ASN A 1 89 ? -0.889 10.237 21.943 1.00 87.00 89 ASN A C 1
ATOM 691 O O . ASN A 1 89 ? -1.116 11.386 22.326 1.00 87.00 89 ASN A O 1
ATOM 695 N N . ILE A 1 90 ? -1.843 9.304 21.927 1.00 82.38 90 ILE A N 1
ATOM 696 C CA . ILE A 1 90 ? -3.205 9.491 22.430 1.00 82.38 90 ILE A CA 1
ATOM 697 C C . ILE A 1 90 ? -3.293 8.870 23.822 1.00 82.38 90 ILE A C 1
ATOM 699 O O . ILE A 1 90 ? -2.957 7.703 24.024 1.00 82.38 90 ILE A O 1
ATOM 703 N N . SER A 1 91 ? -3.789 9.637 24.796 1.00 86.75 91 SER A N 1
ATOM 704 C CA . SER A 1 91 ? -3.975 9.117 26.151 1.00 86.75 91 SER A CA 1
ATOM 705 C C . SER A 1 91 ? -5.061 8.043 26.185 1.00 86.75 91 SER A C 1
ATOM 707 O O . SER A 1 91 ? -6.221 8.301 25.850 1.00 86.75 91 SER A O 1
ATOM 709 N N . SER A 1 92 ? -4.712 6.855 26.681 1.00 83.38 92 SER A N 1
ATOM 710 C CA . SER A 1 92 ? -5.670 5.768 26.899 1.00 83.38 92 SER A CA 1
ATOM 711 C C . SER A 1 92 ? -6.772 6.155 27.884 1.00 83.38 92 SER A C 1
ATOM 713 O O . SER A 1 92 ? -7.907 5.730 27.708 1.00 83.38 92 SER A O 1
ATOM 715 N N . SER A 1 93 ? -6.484 7.028 28.856 1.00 83.94 93 SER A N 1
ATOM 716 C CA . SER A 1 93 ? -7.483 7.527 29.808 1.00 83.94 93 SER A CA 1
ATOM 717 C C . SER A 1 93 ? -8.564 8.398 29.171 1.00 83.94 93 SER A C 1
ATOM 719 O O . SER A 1 93 ? -9.610 8.575 29.775 1.00 83.94 93 SER A O 1
ATOM 721 N N . VAL A 1 94 ? -8.331 8.951 27.976 1.00 79.25 94 VAL A N 1
ATOM 722 C CA . VAL A 1 94 ? -9.352 9.711 27.240 1.00 79.25 94 VAL A CA 1
ATOM 723 C C . VAL A 1 94 ? -10.260 8.754 26.475 1.00 79.25 94 VAL A C 1
ATOM 725 O O . VAL A 1 94 ? -11.474 8.925 26.480 1.00 79.25 94 VAL A O 1
ATOM 728 N N . VAL A 1 95 ? -9.680 7.730 25.843 1.00 81.00 95 VAL A N 1
ATOM 729 C CA . VAL A 1 95 ? -10.422 6.752 25.032 1.00 81.00 95 VAL A CA 1
ATOM 730 C C . VAL A 1 95 ? -11.229 5.798 25.914 1.00 81.00 95 VAL A C 1
ATOM 732 O O . VAL A 1 95 ? -12.407 5.574 25.658 1.00 81.00 95 VAL A O 1
ATOM 735 N N . PHE A 1 96 ? -10.623 5.288 26.986 1.00 83.75 96 PHE A N 1
ATOM 736 C CA . PHE A 1 96 ? -11.262 4.414 27.970 1.00 83.75 96 PHE A CA 1
ATOM 737 C C . PHE A 1 96 ? -11.838 5.233 29.137 1.00 83.75 96 PHE A C 1
ATOM 739 O O . PHE A 1 96 ? -11.475 5.029 30.294 1.00 83.75 96 PHE A O 1
ATOM 746 N N . SER A 1 97 ? -12.715 6.187 28.816 1.00 84.06 97 SER A N 1
ATOM 747 C CA . SER A 1 97 ? -13.462 7.010 29.780 1.00 84.06 97 SER A CA 1
ATOM 748 C C . SER A 1 97 ? -14.961 7.001 29.481 1.00 84.06 97 SER A C 1
ATOM 750 O O . SER A 1 97 ? -15.383 6.561 28.410 1.00 84.06 97 SER A O 1
ATOM 752 N N . THR A 1 98 ? -15.768 7.530 30.402 1.00 87.81 98 THR A N 1
ATOM 753 C CA . THR A 1 98 ? -17.194 7.812 30.168 1.00 87.81 98 THR A CA 1
ATOM 754 C C . THR A 1 98 ? -17.389 8.760 28.984 1.00 87.81 98 THR A C 1
ATOM 756 O O . THR A 1 98 ? -18.218 8.485 28.122 1.00 87.81 98 THR A O 1
ATOM 759 N N . ASP A 1 99 ? -16.559 9.798 28.857 1.00 86.62 99 ASP A N 1
ATOM 760 C CA . ASP A 1 99 ? -16.586 10.719 27.712 1.00 86.62 99 ASP A CA 1
ATOM 761 C C . ASP A 1 99 ? -16.259 10.003 26.391 1.00 86.62 99 ASP A C 1
ATOM 763 O O . ASP A 1 99 ? -16.871 10.270 25.353 1.00 86.62 99 ASP A O 1
ATOM 767 N N . GLY A 1 100 ? -15.287 9.085 26.414 1.00 84.69 100 GLY A N 1
ATOM 768 C CA . GLY A 1 100 ? -14.930 8.249 25.265 1.00 84.69 100 GLY A CA 1
ATOM 769 C C . GLY A 1 100 ? -16.070 7.315 24.851 1.00 84.69 100 GLY A C 1
ATOM 770 O O . GLY A 1 100 ? -16.362 7.179 23.658 1.00 84.69 100 GLY A O 1
ATOM 771 N N . LEU A 1 101 ? -16.769 6.732 25.829 1.00 87.88 101 LEU A N 1
ATOM 772 C CA . LEU A 1 101 ? -17.967 5.932 25.595 1.00 87.88 101 LEU A CA 1
ATOM 773 C C . LEU A 1 101 ? -19.104 6.779 25.010 1.00 87.88 101 LEU A C 1
ATOM 775 O O . LEU A 1 101 ? -19.690 6.367 24.012 1.00 87.88 101 LEU A O 1
ATOM 779 N N . ASN A 1 102 ? -19.370 7.971 25.554 1.00 86.75 102 ASN A N 1
ATOM 780 C CA . ASN A 1 102 ? -20.398 8.867 25.024 1.00 86.75 102 ASN A CA 1
ATOM 781 C C . ASN A 1 102 ? -20.137 9.203 23.548 1.00 86.75 102 ASN A C 1
ATOM 783 O O . ASN A 1 102 ? -21.004 9.011 22.701 1.00 86.75 102 ASN A O 1
ATOM 787 N N . LYS A 1 103 ? -18.899 9.580 23.202 1.00 84.75 103 LYS A N 1
ATOM 788 C CA . LYS A 1 103 ? -18.501 9.822 21.802 1.00 84.75 103 LYS A CA 1
ATOM 789 C C . LYS A 1 103 ? -18.669 8.591 20.911 1.00 84.75 103 LYS A C 1
ATOM 791 O O . LYS A 1 103 ? -18.984 8.729 19.732 1.00 84.75 103 LYS A O 1
ATOM 796 N N . THR A 1 104 ? -18.443 7.393 21.453 1.00 83.25 104 THR A N 1
ATOM 797 C CA . THR A 1 104 ? -18.653 6.133 20.725 1.00 83.25 104 THR A CA 1
ATOM 798 C C . THR A 1 104 ? -20.139 5.903 20.454 1.00 83.25 104 THR A C 1
ATOM 800 O O . THR A 1 104 ? -20.510 5.554 19.339 1.00 83.25 104 THR A O 1
ATOM 803 N N . ILE A 1 105 ? -21.003 6.147 21.437 1.00 87.88 105 ILE A N 1
ATOM 804 C CA . ILE A 1 105 ? -22.460 6.025 21.295 1.00 87.88 105 ILE A CA 1
ATOM 805 C C . ILE A 1 105 ? -23.000 7.055 20.291 1.00 87.88 105 ILE A C 1
ATOM 807 O O . ILE A 1 105 ? -23.760 6.694 19.392 1.00 87.88 105 ILE A O 1
ATOM 811 N N . GLU A 1 106 ? -22.539 8.307 20.375 1.00 86.88 106 GLU A N 1
ATOM 812 C CA . GLU A 1 106 ? -22.846 9.361 19.400 1.00 86.88 106 GLU A CA 1
ATOM 813 C C . GLU A 1 106 ? -22.412 8.966 17.983 1.00 86.88 106 GLU A C 1
ATOM 815 O O . GLU A 1 106 ? -23.157 9.165 17.023 1.00 86.88 106 GLU A O 1
ATOM 820 N N . PHE A 1 107 ? -21.220 8.376 17.841 1.00 82.75 107 PHE A N 1
ATOM 821 C CA . PHE A 1 107 ? -20.712 7.886 16.560 1.00 82.75 107 PHE A CA 1
ATOM 822 C C . PHE A 1 107 ? -21.598 6.787 15.965 1.00 82.75 107 PHE A C 1
ATOM 824 O O . PHE A 1 107 ? -21.917 6.828 14.778 1.00 82.75 107 PHE A O 1
ATOM 831 N N . LEU A 1 108 ? -22.020 5.833 16.795 1.00 84.69 108 LEU A N 1
ATOM 832 C CA . LEU A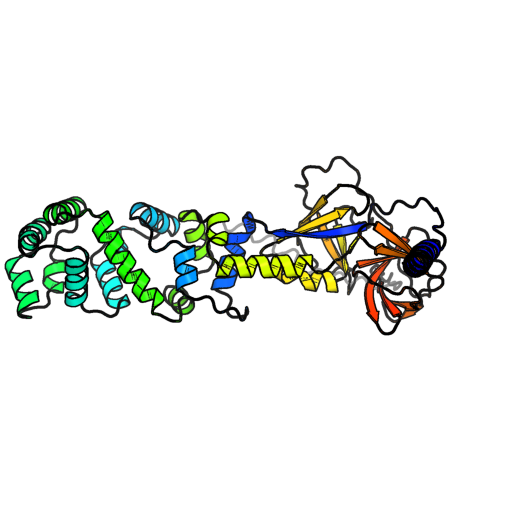 1 108 ? -22.915 4.743 16.406 1.00 84.69 108 LEU A CA 1
ATOM 833 C C . LEU A 1 108 ? -24.329 5.229 16.064 1.00 84.69 108 LEU A C 1
ATOM 835 O O . LEU A 1 108 ? -25.081 4.486 15.432 1.00 84.69 108 LEU A O 1
ATOM 839 N N . ASN A 1 109 ? -24.672 6.462 16.454 1.00 88.69 109 ASN A N 1
ATOM 840 C CA . ASN A 1 109 ? -25.986 7.071 16.284 1.00 88.69 109 ASN A CA 1
ATOM 841 C C . ASN A 1 109 ? -27.104 6.226 16.928 1.00 88.69 109 ASN A C 1
ATOM 843 O O . ASN A 1 109 ? -28.138 5.962 16.312 1.00 88.69 109 ASN A O 1
ATOM 847 N N . ILE A 1 110 ? -26.868 5.781 18.167 1.00 91.06 110 ILE A N 1
ATOM 848 C CA . ILE A 1 110 ? -27.814 5.013 18.996 1.00 91.06 110 ILE A CA 1
ATOM 849 C C . ILE A 1 110 ? -27.999 5.682 20.362 1.00 91.06 110 ILE A C 1
ATOM 851 O O . ILE A 1 110 ? -27.180 6.507 20.763 1.00 91.06 110 ILE A O 1
ATOM 855 N N . THR A 1 111 ? -29.057 5.331 21.097 1.00 93.19 111 THR A N 1
ATOM 856 C CA . THR A 1 111 ? -29.219 5.793 22.486 1.00 93.19 111 THR A CA 1
ATOM 857 C C . THR A 1 111 ? -28.354 4.972 23.448 1.00 93.19 111 THR A C 1
ATOM 859 O O . THR A 1 111 ? -27.957 3.844 23.138 1.00 93.19 111 THR A O 1
ATOM 862 N N . PHE A 1 112 ? -28.088 5.494 24.651 1.00 93.88 112 PHE A N 1
ATOM 863 C CA . PHE A 1 112 ? -27.406 4.712 25.689 1.00 93.88 112 PHE A CA 1
ATOM 864 C C . PHE A 1 112 ? -28.201 3.456 26.081 1.00 93.88 112 PHE A C 1
ATOM 866 O O . PHE A 1 112 ? -27.612 2.391 26.261 1.00 93.88 112 PHE A O 1
ATOM 873 N N . THR A 1 113 ? -29.532 3.545 26.148 1.00 94.12 113 THR A N 1
ATOM 874 C CA . THR A 1 113 ? -30.406 2.397 26.425 1.00 94.12 113 THR A CA 1
ATOM 875 C C . THR A 1 113 ? -30.254 1.305 25.363 1.00 94.12 113 THR A C 1
ATOM 877 O O . THR A 1 113 ? -30.111 0.129 25.708 1.00 94.12 113 THR A O 1
ATOM 880 N N . ASP A 1 114 ? -30.209 1.675 24.079 1.00 93.50 114 ASP A N 1
ATOM 881 C CA . ASP A 1 114 ? -29.969 0.726 22.984 1.00 93.50 114 ASP A CA 1
ATOM 882 C C . ASP A 1 114 ? -28.578 0.100 23.086 1.00 93.50 114 ASP A C 1
ATOM 884 O O . ASP A 1 114 ? -28.433 -1.119 22.984 1.00 93.50 114 ASP A O 1
ATOM 888 N N . PHE A 1 115 ? -27.549 0.918 23.334 1.00 93.69 115 PHE A N 1
ATOM 889 C CA . PHE A 1 115 ? -26.181 0.446 23.535 1.00 93.69 115 PHE A CA 1
ATOM 890 C C . PHE A 1 115 ? -26.101 -0.578 24.676 1.00 93.69 115 PHE A C 1
ATOM 892 O O . PHE A 1 115 ? -25.604 -1.689 24.480 1.00 93.69 115 PHE A O 1
ATOM 899 N N . TYR A 1 116 ? -26.645 -0.239 25.846 1.00 93.06 116 TYR A N 1
ATOM 900 C CA . TYR A 1 116 ? -26.682 -1.107 27.019 1.00 93.06 116 TYR A CA 1
ATOM 901 C C . TYR A 1 116 ? -27.383 -2.437 26.717 1.00 93.06 116 TYR A C 1
ATOM 903 O O . TYR A 1 116 ? -26.841 -3.508 27.007 1.00 93.06 116 TYR A O 1
ATOM 911 N N . ASN A 1 117 ? -28.562 -2.389 26.091 1.00 92.62 117 ASN A N 1
ATOM 912 C CA . ASN A 1 117 ? -29.329 -3.586 25.758 1.00 92.62 117 ASN A CA 1
ATOM 913 C C . ASN A 1 117 ? -28.619 -4.458 24.714 1.00 92.62 117 ASN A C 1
ATOM 915 O O . ASN A 1 117 ? -28.646 -5.687 24.838 1.00 92.62 117 ASN A O 1
ATOM 919 N N . ASN A 1 118 ? -27.940 -3.850 23.737 1.00 93.25 118 ASN A N 1
ATOM 920 C CA . ASN A 1 118 ? -27.134 -4.561 22.746 1.00 93.25 118 ASN A CA 1
ATOM 921 C C . ASN A 1 118 ? -25.952 -5.283 23.396 1.00 93.25 118 ASN A C 1
ATOM 923 O O . ASN A 1 118 ? -25.744 -6.464 23.123 1.00 93.25 118 ASN A O 1
ATOM 927 N N . VAL A 1 119 ? -25.201 -4.609 24.273 1.00 92.19 119 VAL A N 1
ATOM 928 C CA . VAL A 1 119 ? -24.067 -5.208 25.000 1.00 92.19 119 VAL A CA 1
ATOM 929 C C . VAL A 1 119 ? -24.541 -6.336 25.906 1.00 92.19 119 VAL A C 1
ATOM 931 O O . VAL A 1 119 ? -24.027 -7.451 25.836 1.00 92.19 119 VAL A O 1
ATOM 934 N N . ARG A 1 120 ? -25.573 -6.079 26.714 1.00 91.94 120 ARG A N 1
ATOM 935 C CA . ARG A 1 120 ? -26.150 -7.071 27.624 1.00 91.94 120 ARG A CA 1
ATOM 936 C C . ARG A 1 120 ? -26.608 -8.324 26.883 1.00 91.94 120 ARG A C 1
ATOM 938 O O . ARG A 1 120 ? -26.289 -9.433 27.309 1.00 91.94 120 ARG A O 1
ATOM 945 N N . SER A 1 121 ? -27.380 -8.147 25.812 1.00 93.19 121 SER A N 1
ATOM 946 C CA . SER A 1 121 ? -27.974 -9.264 25.075 1.00 93.19 121 SER A CA 1
ATOM 947 C C . SER A 1 121 ? -26.913 -10.061 24.328 1.00 93.19 121 SER A C 1
ATOM 949 O O . SER A 1 121 ? -26.915 -11.285 24.403 1.00 93.19 121 SER A O 1
ATOM 951 N N . GLY A 1 122 ? -25.970 -9.394 23.658 1.00 93.44 122 GLY A N 1
ATOM 952 C CA . GLY A 1 122 ? -24.942 -10.092 22.888 1.00 93.44 122 GLY A CA 1
ATOM 953 C C . GLY A 1 122 ? -23.890 -10.806 23.731 1.00 93.44 122 GLY A C 1
ATOM 954 O O . GLY A 1 122 ? -23.352 -11.820 23.294 1.00 93.44 122 GLY A O 1
ATOM 955 N N . LEU A 1 123 ? -23.649 -10.341 24.959 1.00 94.50 123 LEU A N 1
ATOM 956 C CA . LEU A 1 123 ? -22.807 -11.036 25.938 1.00 94.50 123 LEU A CA 1
ATOM 957 C C . LEU A 1 123 ? -23.593 -12.031 26.810 1.00 94.50 123 LEU A C 1
ATOM 959 O O . LEU A 1 123 ? -23.021 -12.631 27.715 1.00 94.50 123 LEU A O 1
ATOM 963 N N . ASN A 1 124 ? -24.892 -12.228 26.549 1.00 93.38 124 ASN A N 1
ATOM 964 C CA . ASN A 1 124 ? -25.776 -13.119 27.308 1.00 93.38 124 ASN A CA 1
ATOM 965 C C . ASN A 1 124 ? -25.781 -12.853 28.826 1.00 93.38 124 ASN A C 1
ATOM 967 O O . ASN A 1 124 ? -25.883 -13.776 29.639 1.00 93.38 124 ASN A O 1
ATOM 971 N N . ILE A 1 125 ? -25.699 -11.583 29.228 1.00 91.94 125 ILE A N 1
ATOM 972 C CA . ILE A 1 125 ? -25.661 -11.209 30.642 1.00 91.94 125 ILE A CA 1
ATOM 973 C C . ILE A 1 125 ? -27.064 -11.340 31.248 1.00 91.94 125 ILE A C 1
ATOM 975 O O . ILE A 1 125 ? -28.018 -10.643 30.876 1.00 91.94 125 ILE A O 1
ATOM 979 N N . SER A 1 126 ? -27.184 -12.233 32.232 1.00 84.75 126 SER A N 1
ATOM 980 C CA . SER A 1 126 ? -28.447 -12.508 32.919 1.00 84.75 126 SER A CA 1
ATOM 981 C C . SER A 1 126 ? -28.950 -11.307 33.733 1.00 84.75 126 SER A C 1
ATOM 983 O O . SER A 1 126 ? -28.170 -10.518 34.265 1.00 84.75 126 SER A O 1
ATOM 985 N N . GLY A 1 127 ? -30.274 -11.199 33.902 1.00 79.69 127 GLY A N 1
ATOM 986 C CA . GLY A 1 127 ? -30.886 -10.183 34.773 1.00 79.69 127 GLY A CA 1
ATOM 987 C C . GLY A 1 127 ? -30.373 -10.232 36.218 1.00 79.69 127 GLY A C 1
ATOM 988 O O . GLY A 1 127 ? -30.111 -9.198 36.822 1.00 79.69 127 GLY A O 1
ATOM 989 N N . SER A 1 128 ? -30.170 -11.438 36.756 1.00 85.62 128 SER A N 1
ATOM 990 C CA . SER A 1 128 ? -29.727 -11.657 38.139 1.00 85.62 128 SER A CA 1
ATOM 991 C C . SER A 1 128 ? -28.287 -11.222 38.412 1.00 85.62 128 SER A C 1
ATOM 993 O O . SER A 1 128 ? -27.976 -10.860 39.543 1.00 85.62 128 SER A O 1
ATOM 995 N N . SER A 1 129 ? -27.413 -11.241 37.402 1.00 90.62 129 SER A N 1
ATOM 996 C CA . SER A 1 129 ? -26.008 -10.835 37.540 1.00 90.62 129 SER A CA 1
ATOM 997 C C . SER A 1 129 ? -25.787 -9.330 37.362 1.00 90.62 129 SER A C 1
ATOM 999 O O . SER A 1 129 ? -24.740 -8.819 37.740 1.00 90.62 129 SER A O 1
ATOM 1001 N N . ILE A 1 130 ? -26.764 -8.598 36.817 1.00 90.31 130 ILE A N 1
ATOM 1002 C CA . ILE A 1 130 ? -26.630 -7.155 36.556 1.00 90.31 130 ILE A CA 1
ATOM 1003 C C . ILE A 1 130 ? -26.601 -6.348 37.844 1.00 90.31 130 ILE A C 1
ATOM 1005 O O . ILE A 1 130 ? -25.768 -5.461 37.982 1.00 90.31 130 ILE A O 1
ATOM 1009 N N . ARG A 1 131 ? -27.482 -6.659 38.800 1.00 92.25 131 ARG A N 1
ATOM 1010 C CA . ARG A 1 131 ? -27.550 -5.917 40.062 1.00 92.25 131 ARG A CA 1
ATOM 1011 C C . ARG A 1 131 ? -26.210 -5.901 40.817 1.00 92.25 131 ARG A C 1
ATOM 1013 O O . ARG A 1 131 ? -25.723 -4.805 41.074 1.00 92.25 131 ARG A O 1
ATOM 1020 N N . PRO A 1 132 ? -25.568 -7.051 41.112 1.00 94.06 132 PRO A N 1
ATOM 1021 C CA . PRO A 1 132 ? -24.269 -7.037 41.783 1.00 94.06 132 PRO A CA 1
ATOM 1022 C C . PRO A 1 132 ? -23.165 -6.382 40.935 1.00 94.06 132 PRO A C 1
ATOM 1024 O O . PRO A 1 132 ? -22.248 -5.790 41.493 1.00 94.06 132 PRO A O 1
ATOM 1027 N N . ALA A 1 133 ? -23.251 -6.430 39.601 1.00 95.00 133 ALA A N 1
ATOM 1028 C CA . ALA A 1 133 ? -22.298 -5.742 38.731 1.00 95.00 133 ALA A CA 1
ATOM 1029 C C . ALA A 1 133 ? -22.435 -4.209 38.794 1.00 95.00 133 ALA A C 1
ATOM 1031 O O . ALA A 1 133 ? -21.430 -3.508 38.877 1.00 95.00 133 ALA A O 1
ATOM 1032 N N . LEU A 1 134 ? -23.666 -3.684 38.817 1.00 95.19 134 LEU A N 1
ATOM 1033 C CA . LEU A 1 134 ? -23.933 -2.255 39.023 1.00 95.19 134 LEU A CA 1
ATOM 1034 C C . LEU A 1 134 ? -23.466 -1.798 40.412 1.00 95.19 134 LEU A C 1
ATOM 1036 O O . LEU A 1 134 ? -22.810 -0.766 40.526 1.00 95.19 134 LEU A O 1
ATOM 1040 N N . GLU A 1 135 ? -23.723 -2.601 41.448 1.00 95.06 135 GLU A N 1
ATOM 1041 C CA . GLU A 1 135 ? -23.244 -2.344 42.812 1.00 95.06 135 GLU A CA 1
ATOM 1042 C C . GLU A 1 135 ? -21.705 -2.314 42.882 1.00 95.06 135 GLU A C 1
ATOM 1044 O O . GLU A 1 135 ? -21.140 -1.435 43.533 1.00 95.06 135 GLU A O 1
ATOM 1049 N N . ALA A 1 136 ? -21.009 -3.209 42.168 1.00 96.25 136 ALA A N 1
ATOM 1050 C CA . ALA A 1 136 ? -19.544 -3.207 42.076 1.00 96.25 136 ALA A CA 1
ATOM 1051 C C . ALA A 1 136 ? -18.993 -1.948 41.382 1.00 96.25 136 ALA A C 1
ATOM 1053 O O . ALA A 1 136 ? -17.924 -1.455 41.743 1.00 96.25 136 ALA A O 1
ATOM 1054 N N . LEU A 1 137 ? -19.741 -1.385 40.432 1.00 96.12 137 LEU A N 1
ATOM 1055 C CA . LEU A 1 137 ? -19.445 -0.089 39.819 1.00 96.12 137 LEU A CA 1
ATOM 1056 C C . LEU A 1 137 ? -19.897 1.094 40.690 1.00 96.12 137 LEU A C 1
ATOM 1058 O O . LEU A 1 137 ? -19.706 2.233 40.291 1.00 96.12 137 LEU A O 1
ATOM 1062 N N . GLY A 1 138 ? -20.495 0.875 41.864 1.00 95.88 138 GLY A N 1
ATOM 1063 C CA . GLY A 1 138 ? -21.008 1.955 42.713 1.00 95.88 138 GLY A CA 1
ATOM 1064 C C . GLY A 1 138 ? -22.218 2.694 42.127 1.00 95.88 138 GLY A C 1
ATOM 1065 O O . GLY A 1 138 ? -22.484 3.827 42.518 1.00 95.88 138 GLY A O 1
ATOM 1066 N N . ILE A 1 139 ? -22.938 2.072 41.192 1.00 96.56 139 ILE A N 1
ATOM 1067 C CA . ILE A 1 139 ? -24.162 2.608 40.588 1.00 96.56 139 ILE A CA 1
ATOM 1068 C C . ILE A 1 139 ? -25.362 2.148 41.429 1.00 96.56 139 ILE A C 1
ATOM 1070 O O . ILE A 1 139 ? -25.438 0.980 41.819 1.00 96.56 139 ILE A O 1
ATOM 1074 N N . ASP A 1 140 ? -26.323 3.042 41.695 1.00 95.25 140 ASP A N 1
ATOM 1075 C CA . ASP A 1 140 ? -27.592 2.666 42.335 1.00 95.25 140 ASP A CA 1
ATOM 1076 C C . ASP A 1 140 ? -28.386 1.752 41.397 1.00 95.25 140 ASP A C 1
ATOM 1078 O O . ASP A 1 140 ? -29.018 2.195 40.436 1.00 95.25 140 ASP A O 1
ATOM 1082 N N . ALA A 1 141 ? -28.328 0.451 41.671 1.00 92.75 141 ALA A N 1
ATOM 1083 C CA . ALA A 1 141 ? -28.894 -0.555 40.794 1.00 92.75 141 ALA A CA 1
ATOM 1084 C C . ALA A 1 141 ? -30.428 -0.501 40.715 1.00 92.75 141 ALA A C 1
ATOM 1086 O O . ALA A 1 141 ? -30.983 -0.916 39.696 1.00 92.75 141 ALA A O 1
ATOM 1087 N N . ASN A 1 142 ? -31.113 0.001 41.750 1.00 91.69 142 ASN A N 1
ATOM 1088 C CA . ASN A 1 142 ? -32.571 0.129 41.733 1.00 91.69 142 ASN A CA 1
ATOM 1089 C C . ASN A 1 142 ? -32.974 1.309 40.851 1.00 91.69 142 ASN A C 1
ATOM 1091 O O . ASN A 1 142 ? -33.729 1.114 39.903 1.00 91.69 142 ASN A O 1
ATOM 1095 N N . ALA A 1 143 ? -32.388 2.487 41.097 1.00 94.00 143 ALA A N 1
ATOM 1096 C CA . ALA A 1 143 ? -32.636 3.670 40.276 1.00 94.00 143 ALA A CA 1
ATOM 1097 C C . ALA A 1 143 ? -32.286 3.407 38.803 1.00 94.00 143 ALA A C 1
ATOM 1099 O O . ALA A 1 143 ? -33.065 3.726 37.910 1.00 94.00 143 ALA A O 1
ATOM 1100 N N . PHE A 1 144 ? -31.156 2.737 38.543 1.00 94.56 144 PHE A N 1
ATOM 1101 C CA . PHE A 1 144 ? -30.736 2.397 37.182 1.00 94.56 144 PHE A CA 1
ATOM 1102 C C . PHE A 1 144 ? -31.704 1.425 36.500 1.00 94.56 144 PHE A C 1
ATOM 1104 O O . PHE A 1 144 ? -32.039 1.602 35.330 1.00 94.56 144 PHE A O 1
ATOM 1111 N N . SER A 1 145 ? -32.185 0.410 37.223 1.00 90.38 145 SER A N 1
ATOM 1112 C CA . SER A 1 145 ? -33.157 -0.545 36.676 1.00 90.38 145 SER A CA 1
ATOM 1113 C C . SER A 1 145 ? -34.505 0.115 36.381 1.00 90.38 145 SER A C 1
ATOM 1115 O O . SER A 1 145 ? -35.091 -0.162 35.335 1.00 90.38 145 SER A O 1
ATOM 1117 N N . ASP A 1 146 ? -34.974 1.003 37.262 1.00 92.06 146 ASP A N 1
ATOM 1118 C CA . ASP A 1 146 ? -36.216 1.756 37.067 1.00 92.06 146 ASP A CA 1
ATOM 1119 C C . ASP A 1 146 ? -36.098 2.726 35.882 1.00 92.06 146 ASP A C 1
ATOM 1121 O O . ASP A 1 146 ? -37.005 2.786 35.051 1.00 92.06 146 ASP A O 1
ATOM 1125 N N . ALA A 1 147 ? -34.954 3.402 35.731 1.00 93.00 147 ALA A N 1
ATOM 1126 C CA . ALA A 1 147 ? -34.667 4.271 34.592 1.00 93.00 147 ALA A CA 1
ATOM 1127 C C . ALA A 1 147 ? -34.697 3.503 33.257 1.00 93.00 147 ALA A C 1
ATOM 1129 O O . ALA A 1 147 ? -35.313 3.959 32.297 1.00 93.00 147 ALA A O 1
ATOM 1130 N N . ILE A 1 148 ? -34.092 2.310 33.199 1.00 91.69 148 ILE A N 1
ATOM 1131 C CA . ILE A 1 148 ? -34.099 1.458 31.997 1.00 91.69 148 ILE A CA 1
ATOM 1132 C C . ILE A 1 148 ? -35.503 0.917 31.679 1.00 91.69 148 ILE A C 1
ATOM 1134 O O . ILE A 1 148 ? -35.853 0.788 30.508 1.00 91.69 148 ILE A O 1
ATOM 1138 N N . ALA A 1 149 ? -36.296 0.552 32.692 1.00 88.38 149 ALA A N 1
ATOM 1139 C CA . ALA A 1 149 ? -37.586 -0.115 32.496 1.00 88.38 149 ALA A CA 1
ATOM 1140 C C . ALA A 1 149 ? -38.767 0.848 32.293 1.00 88.38 149 ALA A C 1
ATOM 1142 O O . ALA A 1 149 ? -39.719 0.504 31.590 1.00 88.38 149 ALA A O 1
ATOM 1143 N N . TYR A 1 150 ? -38.728 2.015 32.936 1.00 89.75 150 TYR A N 1
ATOM 1144 C CA . TYR A 1 150 ? -39.863 2.935 33.040 1.00 89.75 150 TYR A CA 1
ATOM 1145 C C . TYR A 1 150 ? -39.536 4.370 32.609 1.00 89.75 150 TYR A C 1
ATOM 1147 O O . TYR A 1 150 ? -40.408 5.229 32.723 1.00 89.75 150 TYR A O 1
ATOM 1155 N N . GLU A 1 151 ? -38.310 4.638 32.139 1.00 84.44 151 GLU A N 1
ATOM 1156 C CA . GLU A 1 151 ? -37.866 5.960 31.664 1.00 84.44 151 GLU A CA 1
ATOM 1157 C C . GLU A 1 151 ? -38.079 7.076 32.709 1.00 84.44 151 GLU A C 1
ATOM 1159 O O . GLU A 1 151 ? -38.369 8.226 32.381 1.00 84.44 151 GLU A O 1
ATOM 1164 N N . THR A 1 152 ? -37.960 6.737 34.000 1.00 86.00 152 THR A N 1
ATOM 1165 C CA . THR A 1 152 ? -38.185 7.677 35.115 1.00 86.00 152 THR A CA 1
ATOM 1166 C C . THR A 1 152 ? -37.142 8.790 35.177 1.00 86.00 152 THR A C 1
ATOM 1168 O O . THR A 1 152 ? -37.435 9.884 35.655 1.00 86.00 152 THR A O 1
ATOM 1171 N N . GLU A 1 153 ? -35.931 8.507 34.701 1.00 91.44 153 GLU A N 1
ATOM 1172 C CA . GLU A 1 153 ? -34.841 9.453 34.472 1.00 91.44 153 GLU A CA 1
ATOM 1173 C C . GLU A 1 153 ? -33.929 8.919 33.357 1.00 91.44 153 GLU A C 1
ATOM 1175 O O . GLU A 1 153 ? -34.069 7.768 32.944 1.00 91.44 153 GLU A O 1
ATOM 1180 N N . ASP A 1 154 ? -33.003 9.743 32.862 1.00 91.12 154 ASP A N 1
ATOM 1181 C CA . ASP A 1 154 ? -32.034 9.320 31.847 1.00 91.12 154 ASP A CA 1
ATOM 1182 C C . ASP A 1 154 ? -31.034 8.300 32.441 1.00 91.12 154 ASP A C 1
ATOM 1184 O O . ASP A 1 154 ? -30.242 8.669 33.320 1.00 91.12 154 ASP A O 1
ATOM 1188 N N . PRO A 1 155 ? -31.012 7.034 31.967 1.00 93.12 155 PRO A N 1
ATOM 1189 C CA . PRO A 1 155 ? -30.115 6.010 32.498 1.00 93.12 155 PRO A CA 1
ATOM 1190 C C . PRO A 1 155 ? -28.631 6.373 32.360 1.00 93.12 155 PRO A C 1
ATOM 1192 O O . PRO A 1 155 ? -27.816 5.925 33.170 1.00 93.12 155 PRO A O 1
ATOM 1195 N N . TRP A 1 156 ? -28.269 7.207 31.378 1.00 94.12 156 TRP A N 1
ATOM 1196 C CA . TRP A 1 156 ? -26.902 7.701 31.218 1.00 94.12 156 TRP A CA 1
ATOM 1197 C C . TRP A 1 156 ? -26.450 8.531 32.427 1.00 94.12 156 TRP A C 1
ATOM 1199 O O . TRP A 1 156 ? -25.371 8.305 32.973 1.00 94.12 156 TRP A O 1
ATOM 1209 N N . THR A 1 157 ? -27.325 9.405 32.935 1.00 93.50 157 THR A N 1
ATOM 1210 C CA . THR A 1 157 ? -27.043 10.269 34.096 1.00 93.50 157 THR A CA 1
ATOM 1211 C C . THR A 1 157 ? -26.760 9.460 35.370 1.00 93.50 157 THR A C 1
ATOM 1213 O O . THR A 1 157 ? -26.018 9.895 36.254 1.00 93.50 157 THR A O 1
ATOM 1216 N N . LEU A 1 158 ? -27.358 8.275 35.501 1.00 93.62 158 LEU A N 1
ATOM 1217 C CA . LEU A 1 158 ? -27.064 7.350 36.596 1.00 93.62 158 LEU A CA 1
ATOM 1218 C C . LEU A 1 158 ? -25.772 6.569 36.363 1.00 93.62 158 LEU A C 1
ATOM 1220 O O . LEU A 1 158 ? -25.008 6.369 37.306 1.00 93.62 158 LEU A O 1
ATOM 1224 N N . PHE A 1 159 ? -25.526 6.146 35.122 1.00 93.94 159 PHE A N 1
ATOM 1225 C CA . PHE A 1 159 ? -24.324 5.414 34.741 1.00 93.94 159 PHE A CA 1
ATOM 1226 C C . PHE A 1 159 ? -23.049 6.226 34.997 1.00 93.94 159 PHE A C 1
ATOM 1228 O O . PHE A 1 159 ? -22.104 5.708 35.586 1.00 93.94 159 PHE A O 1
ATOM 1235 N N . GLU A 1 160 ? -23.037 7.511 34.633 1.00 94.06 160 GLU A N 1
ATOM 1236 C CA . GLU A 1 160 ? -21.878 8.402 34.808 1.00 94.06 160 GLU A CA 1
ATOM 1237 C C . GLU A 1 160 ? -21.438 8.581 36.268 1.00 94.06 160 GLU A C 1
ATOM 1239 O O . GLU A 1 160 ? -20.290 8.937 36.529 1.00 94.06 160 GLU A O 1
ATOM 1244 N N . LYS A 1 161 ? -22.322 8.309 37.236 1.00 92.81 161 LYS A N 1
ATOM 1245 C CA . LYS A 1 161 ? -21.998 8.366 38.672 1.00 92.81 161 LYS A CA 1
ATOM 1246 C C . LYS A 1 161 ? -21.165 7.167 39.142 1.00 92.81 161 LYS A C 1
ATOM 1248 O O . LYS A 1 161 ? -20.715 7.162 40.287 1.00 92.81 161 LYS A O 1
ATOM 1253 N N . GLY A 1 162 ? -20.991 6.154 38.292 1.00 93.31 162 GLY A N 1
ATOM 1254 C CA . GLY A 1 162 ? -20.227 4.953 38.597 1.00 93.31 162 GLY A CA 1
ATOM 1255 C C . GLY A 1 162 ? -18.728 5.204 38.797 1.00 93.31 162 GLY A C 1
ATOM 1256 O O . GLY A 1 162 ? -18.138 6.161 38.299 1.00 93.31 162 GLY A O 1
ATOM 1257 N N . ASN A 1 163 ? -18.090 4.292 39.523 1.00 93.38 163 ASN A N 1
ATOM 1258 C CA . ASN A 1 163 ? -16.653 4.221 39.724 1.00 93.38 163 ASN A CA 1
ATOM 1259 C C . ASN A 1 163 ? -16.023 3.235 38.730 1.00 93.38 163 ASN A C 1
ATOM 1261 O O . ASN A 1 163 ? -16.030 2.022 38.941 1.00 93.38 163 ASN A O 1
ATOM 1265 N N . PHE A 1 164 ? -15.446 3.774 37.657 1.00 91.44 164 PHE A N 1
ATOM 1266 C CA . PHE A 1 164 ? -14.871 3.007 36.548 1.00 91.44 164 PHE A CA 1
ATOM 1267 C C . PHE A 1 164 ? -13.359 2.772 36.682 1.00 91.44 164 PHE A C 1
ATOM 1269 O O . PHE A 1 164 ? -12.628 2.780 35.689 1.00 91.44 164 PHE A O 1
ATOM 1276 N N . THR A 1 165 ? -12.850 2.567 37.901 1.00 89.75 165 THR A N 1
ATOM 1277 C CA . THR A 1 165 ? -11.476 2.068 38.053 1.00 89.75 165 THR A CA 1
ATOM 1278 C C . THR A 1 165 ? -11.345 0.687 37.408 1.00 89.75 165 THR A C 1
ATOM 1280 O O . THR A 1 165 ? -12.312 -0.073 37.312 1.00 89.75 165 THR A O 1
ATOM 1283 N N . LYS A 1 166 ? -10.122 0.323 37.006 1.00 87.56 166 LYS A N 1
ATOM 1284 C CA . LYS A 1 166 ? -9.841 -1.007 36.452 1.00 87.56 166 LYS A CA 1
ATOM 1285 C C . LYS A 1 166 ? -10.345 -2.131 37.369 1.00 87.56 166 LYS A C 1
ATOM 1287 O O . LYS A 1 166 ? -10.998 -3.047 36.890 1.00 87.56 166 LYS A O 1
ATOM 1292 N N . GLU A 1 167 ? -10.090 -2.024 38.672 1.00 94.44 167 GLU A N 1
ATOM 1293 C CA . GLU A 1 167 ? -10.514 -3.011 39.673 1.00 94.44 167 GLU A CA 1
ATOM 1294 C C . GLU A 1 167 ? -12.040 -3.177 39.714 1.00 94.44 167 GLU A C 1
ATOM 1296 O O . GLU A 1 167 ? -12.548 -4.299 39.682 1.00 94.44 167 GLU A O 1
ATOM 1301 N N . ASN A 1 168 ? -12.786 -2.070 39.723 1.00 95.50 168 ASN A N 1
ATOM 1302 C CA . ASN A 1 168 ? -14.245 -2.106 39.764 1.00 95.50 168 ASN A CA 1
ATOM 1303 C C . ASN A 1 168 ? -14.837 -2.680 38.467 1.00 95.50 168 ASN A C 1
ATOM 1305 O O . ASN A 1 168 ? -15.778 -3.471 38.527 1.00 95.50 168 ASN A O 1
ATOM 1309 N N . VAL A 1 169 ? -14.265 -2.344 37.304 1.00 92.81 169 VAL A N 1
ATOM 1310 C CA . VAL A 1 169 ? -14.696 -2.895 36.007 1.00 92.81 169 VAL A CA 1
ATOM 1311 C C . VAL A 1 169 ? -14.393 -4.394 35.910 1.00 92.81 169 VAL A C 1
ATOM 1313 O O . VAL A 1 169 ? -15.259 -5.156 35.480 1.00 92.81 169 VAL A O 1
ATOM 1316 N N . GLU A 1 170 ? -13.211 -4.845 36.348 1.00 94.81 170 GLU A N 1
ATOM 1317 C CA . GLU A 1 170 ? -12.859 -6.275 36.401 1.00 94.81 170 GLU A CA 1
ATOM 1318 C C . GLU A 1 170 ? -13.815 -7.039 37.323 1.00 94.81 170 GLU A C 1
ATOM 1320 O O . GLU A 1 170 ? -14.320 -8.101 36.958 1.00 94.81 170 GLU A O 1
ATOM 1325 N N . SER A 1 171 ? -14.118 -6.473 38.494 1.00 96.38 171 SER A N 1
ATOM 1326 C CA . SER A 1 171 ? -15.065 -7.050 39.450 1.00 96.38 171 SER A CA 1
ATOM 1327 C C . SER A 1 171 ? -16.472 -7.176 38.856 1.00 96.38 171 SER A C 1
ATOM 1329 O O . SER A 1 171 ? -17.074 -8.250 38.910 1.00 96.38 171 SER A O 1
ATOM 1331 N N . ALA A 1 172 ? -16.973 -6.121 38.204 1.00 96.44 172 ALA A N 1
ATOM 1332 C CA . ALA A 1 172 ? -18.277 -6.130 37.547 1.00 96.44 172 ALA A CA 1
ATOM 1333 C C . ALA A 1 172 ? -18.362 -7.170 36.415 1.00 96.44 172 ALA A C 1
ATOM 1335 O O . ALA A 1 172 ? -19.355 -7.891 36.333 1.00 96.44 172 ALA A O 1
ATOM 1336 N N . CYS A 1 173 ? -17.319 -7.298 35.586 1.00 95.38 173 CYS A N 1
ATOM 1337 C CA . CYS A 1 173 ? -17.251 -8.313 34.526 1.00 95.38 173 CYS A CA 1
ATOM 1338 C C . CYS A 1 173 ? -17.262 -9.740 35.099 1.00 95.38 173 CYS A C 1
ATOM 1340 O O . CYS A 1 173 ? -18.033 -10.591 34.657 1.00 95.38 173 CYS A O 1
ATOM 1342 N N . ASN A 1 174 ? -16.477 -9.993 36.151 1.00 95.94 174 ASN A N 1
ATOM 1343 C CA . ASN A 1 174 ? -16.442 -11.302 36.804 1.00 95.94 174 ASN A CA 1
ATOM 1344 C C . ASN A 1 174 ? -17.815 -11.699 37.374 1.00 95.94 174 ASN A C 1
ATOM 1346 O O . ASN A 1 174 ? -18.216 -12.858 37.277 1.00 95.94 174 ASN A O 1
ATOM 1350 N N . LEU A 1 175 ? -18.561 -10.739 37.933 1.00 96.44 175 LEU A N 1
ATOM 1351 C CA . LEU A 1 175 ? -19.912 -10.960 38.463 1.00 96.44 175 LEU A CA 1
ATOM 1352 C C . LEU A 1 175 ? -20.951 -11.261 37.373 1.00 96.44 175 LEU A C 1
ATOM 1354 O O . LEU A 1 175 ? -21.962 -11.907 37.657 1.00 96.44 175 LEU A O 1
ATOM 1358 N N . THR A 1 176 ? -20.710 -10.830 36.133 1.00 94.88 176 THR A N 1
ATOM 1359 C CA . THR A 1 176 ? -21.544 -11.156 34.966 1.00 94.88 176 THR A CA 1
ATOM 1360 C C . THR A 1 176 ? -21.062 -12.376 34.186 1.00 94.88 176 THR A C 1
ATOM 1362 O O . THR A 1 176 ? -21.741 -12.792 33.250 1.00 94.88 176 THR A O 1
ATOM 1365 N N . GLY A 1 177 ? -19.956 -12.999 34.606 1.00 94.56 177 GLY A N 1
ATOM 1366 C CA . GLY A 1 177 ? -19.414 -14.208 33.987 1.00 94.56 177 GLY A CA 1
ATOM 1367 C C . GLY A 1 177 ? -18.637 -13.958 32.693 1.00 94.56 177 GLY A C 1
ATOM 1368 O O . GLY A 1 177 ? -18.487 -14.889 31.905 1.00 94.56 177 GLY A O 1
ATOM 1369 N N . ILE A 1 178 ? -18.155 -12.731 32.473 1.00 95.19 178 ILE A N 1
ATOM 1370 C CA . ILE A 1 178 ? -17.345 -12.349 31.307 1.00 95.19 178 ILE A CA 1
ATOM 1371 C C . ILE A 1 178 ? -15.998 -11.770 31.748 1.00 95.19 178 ILE A C 1
ATOM 1373 O O . ILE A 1 178 ? -15.806 -11.392 32.903 1.00 95.19 178 ILE A O 1
ATOM 1377 N N . THR A 1 179 ? -15.066 -11.642 30.811 1.00 94.19 179 THR A N 1
ATOM 1378 C CA . THR A 1 179 ? -13.816 -10.899 31.009 1.00 94.19 179 THR A CA 1
ATOM 1379 C C . THR A 1 179 ? -13.915 -9.477 30.447 1.00 94.19 179 THR A C 1
ATOM 1381 O O . THR A 1 179 ? -14.815 -9.159 29.666 1.00 94.19 179 THR A O 1
ATOM 1384 N N . ILE A 1 180 ? -12.963 -8.603 30.801 1.00 91.31 180 ILE A N 1
ATOM 1385 C CA . ILE A 1 180 ? -12.865 -7.279 30.161 1.00 91.31 180 ILE A CA 1
ATOM 1386 C C . ILE A 1 180 ? -12.582 -7.418 28.658 1.00 91.31 180 ILE A C 1
ATOM 1388 O O . ILE A 1 180 ? -13.121 -6.643 27.870 1.00 91.31 180 ILE A O 1
ATOM 1392 N N . ASP A 1 181 ? -11.785 -8.405 28.239 1.00 91.12 181 ASP A N 1
ATOM 1393 C CA . ASP A 1 181 ? -11.502 -8.634 26.818 1.00 91.12 181 ASP A CA 1
ATOM 1394 C C . ASP A 1 181 ? -12.759 -9.047 26.036 1.00 91.12 181 ASP A C 1
ATOM 1396 O O . ASP A 1 181 ? -12.916 -8.623 24.888 1.00 91.12 181 ASP A O 1
ATOM 1400 N N . ASP A 1 182 ? -13.683 -9.798 26.648 1.00 94.12 182 ASP A N 1
ATOM 1401 C CA . ASP A 1 182 ? -14.982 -10.123 26.039 1.00 94.12 182 ASP A CA 1
ATOM 1402 C C . ASP A 1 182 ? -15.824 -8.857 25.839 1.00 94.12 182 ASP A C 1
ATOM 1404 O O . ASP A 1 182 ? -16.330 -8.606 24.742 1.00 94.12 182 ASP A O 1
ATOM 1408 N N . LEU A 1 183 ? -15.922 -8.022 26.883 1.00 92.38 183 LEU A N 1
ATOM 1409 C CA . LEU A 1 183 ? -16.642 -6.749 26.832 1.00 92.38 183 LEU A CA 1
ATOM 1410 C C . LEU A 1 183 ? -16.061 -5.822 25.757 1.00 92.38 183 LEU A C 1
ATOM 1412 O O . LEU A 1 183 ? -16.796 -5.279 24.929 1.00 92.38 183 LEU A O 1
ATOM 1416 N N . PHE A 1 184 ? -14.738 -5.671 25.740 1.00 91.38 184 PHE A N 1
ATOM 1417 C CA . PHE A 1 184 ? -14.036 -4.857 24.757 1.00 91.38 184 PHE A CA 1
ATOM 1418 C C . PHE A 1 184 ? -14.236 -5.382 23.336 1.00 91.38 184 PHE A C 1
ATOM 1420 O O . PHE A 1 184 ? -14.593 -4.612 22.445 1.00 91.38 184 PHE A O 1
ATOM 1427 N N . SER A 1 185 ? -14.046 -6.686 23.119 1.00 91.00 185 SER A N 1
ATOM 1428 C CA . SER A 1 185 ? -14.191 -7.309 21.800 1.00 91.00 185 SER A CA 1
ATOM 1429 C C . SER A 1 185 ? -15.602 -7.135 21.250 1.00 91.00 185 SER A C 1
ATOM 1431 O O . SER A 1 185 ? -15.761 -6.858 20.060 1.00 91.00 185 SER A O 1
ATOM 1433 N N . TYR A 1 186 ? -16.621 -7.236 22.109 1.00 93.00 186 TYR A N 1
ATOM 1434 C CA . TYR A 1 186 ? -18.008 -7.020 21.717 1.00 93.00 186 TYR A CA 1
ATOM 1435 C C . TYR A 1 186 ? -18.272 -5.569 21.298 1.00 93.00 186 TYR A C 1
ATOM 1437 O O . TYR A 1 186 ? -18.785 -5.330 20.206 1.00 93.00 186 TYR A O 1
ATOM 1445 N N . ILE A 1 187 ? -17.866 -4.592 22.118 1.00 90.38 187 ILE A N 1
ATOM 1446 C CA . ILE A 1 187 ? -18.043 -3.163 21.804 1.00 90.38 187 ILE A CA 1
ATOM 1447 C C . ILE A 1 187 ? -17.277 -2.789 20.527 1.00 90.38 187 ILE A C 1
ATOM 1449 O O . ILE A 1 187 ? -17.822 -2.131 19.642 1.00 90.38 187 ILE A O 1
ATOM 1453 N N . ARG A 1 188 ? -16.032 -3.253 20.387 1.00 89.75 188 ARG A N 1
ATOM 1454 C CA . ARG A 1 188 ? -15.206 -3.065 19.188 1.00 89.75 188 ARG A CA 1
ATOM 1455 C C . ARG A 1 188 ? -15.883 -3.631 17.939 1.00 89.75 188 ARG A C 1
ATOM 1457 O O . ARG A 1 188 ? -15.884 -2.966 16.909 1.00 89.75 188 ARG A O 1
ATOM 1464 N N . ASN A 1 189 ? -16.458 -4.833 18.018 1.00 89.81 189 ASN A N 1
ATOM 1465 C CA . ASN A 1 189 ? -17.171 -5.439 16.890 1.00 89.81 189 ASN A CA 1
ATOM 1466 C C . ASN A 1 189 ? -18.420 -4.642 16.513 1.00 89.81 189 ASN A C 1
ATOM 1468 O O . ASN A 1 189 ? -18.661 -4.429 15.332 1.00 89.81 189 ASN A O 1
ATOM 1472 N N . LEU A 1 190 ? -19.147 -4.118 17.500 1.00 88.25 190 LEU A N 1
ATOM 1473 C CA . LEU A 1 190 ? -20.302 -3.257 17.258 1.00 88.25 190 LEU A CA 1
ATOM 1474 C C . LEU A 1 190 ? -19.906 -1.968 16.508 1.00 88.25 190 LEU A C 1
ATOM 1476 O O . LEU A 1 190 ? -20.611 -1.545 15.591 1.00 88.25 190 LEU A O 1
ATOM 1480 N N . VAL A 1 191 ? -18.748 -1.379 16.834 1.00 85.44 191 VAL A N 1
ATOM 1481 C CA . VAL A 1 191 ? -18.173 -0.250 16.078 1.00 85.44 191 VAL A CA 1
ATOM 1482 C C . VAL A 1 191 ? -17.731 -0.672 14.675 1.00 85.44 191 VAL A C 1
ATOM 1484 O O . VAL A 1 191 ? -18.071 0.003 13.708 1.00 85.44 191 VAL A O 1
ATOM 1487 N N . TYR A 1 192 ? -17.011 -1.787 14.541 1.00 85.50 192 TYR A N 1
ATOM 1488 C CA . TYR A 1 192 ? -16.560 -2.319 13.249 1.00 85.50 192 TYR A CA 1
ATOM 1489 C C . TYR A 1 192 ? -17.736 -2.574 12.291 1.00 85.50 192 TYR A C 1
ATOM 1491 O O . TYR A 1 192 ? -17.699 -2.123 11.146 1.00 85.50 192 TYR A O 1
ATOM 1499 N N . ASP A 1 193 ? -18.806 -3.213 12.769 1.00 86.81 193 ASP A N 1
ATOM 1500 C CA . ASP A 1 193 ? -19.993 -3.513 11.967 1.00 86.81 193 ASP A CA 1
ATOM 1501 C C . ASP A 1 193 ? -20.692 -2.228 11.505 1.00 86.81 193 ASP A C 1
ATOM 1503 O O . ASP A 1 193 ? -21.088 -2.116 10.343 1.00 86.81 193 ASP A O 1
ATOM 1507 N N . ASN A 1 194 ? -20.780 -1.215 12.374 1.00 81.44 194 ASN A N 1
ATOM 1508 C CA . ASN A 1 194 ? -21.322 0.093 12.006 1.00 81.44 194 ASN A CA 1
ATOM 1509 C C . ASN A 1 194 ? -20.472 0.779 10.921 1.00 81.44 194 ASN A C 1
ATOM 1511 O O . ASN A 1 194 ? -21.017 1.343 9.970 1.00 81.44 194 ASN A O 1
ATOM 1515 N N . VAL A 1 195 ? -19.140 0.669 11.004 1.00 80.19 195 VAL A N 1
ATOM 1516 C CA . VAL A 1 195 ? -18.241 1.230 9.987 1.00 80.19 195 VAL A CA 1
ATOM 1517 C C . VAL A 1 195 ? -18.378 0.502 8.644 1.00 80.19 195 VAL A C 1
ATOM 1519 O O . VAL A 1 195 ? -18.335 1.144 7.600 1.00 80.19 195 VAL A O 1
ATOM 1522 N N . ILE A 1 196 ? -18.592 -0.815 8.617 1.00 81.25 196 ILE A N 1
ATOM 1523 C CA . ILE A 1 196 ? -18.834 -1.537 7.353 1.00 81.25 196 ILE A CA 1
ATOM 1524 C C . ILE A 1 196 ? -20.107 -1.058 6.654 1.00 81.25 196 ILE A C 1
ATOM 1526 O O . ILE A 1 196 ? -20.169 -1.045 5.424 1.00 81.25 196 ILE A O 1
ATOM 1530 N N . LEU A 1 197 ? -21.120 -0.668 7.427 1.00 79.56 197 LEU A N 1
ATOM 1531 C CA . LEU A 1 197 ? -22.378 -0.158 6.892 1.00 79.56 197 LEU A CA 1
ATOM 1532 C C . LEU A 1 197 ? -22.261 1.275 6.342 1.00 79.56 197 LEU A C 1
ATOM 1534 O O . LEU A 1 197 ? -23.143 1.694 5.590 1.00 79.56 197 LEU A O 1
ATOM 1538 N N . THR A 1 198 ? -21.195 2.027 6.660 1.00 71.44 198 THR A N 1
ATOM 1539 C CA . THR A 1 198 ? -20.943 3.328 6.018 1.00 71.44 198 THR A CA 1
ATOM 1540 C C . THR A 1 198 ? -20.277 3.143 4.662 1.00 71.44 198 THR A C 1
ATOM 1542 O O . THR A 1 198 ? -19.396 2.318 4.507 1.00 71.44 198 THR A O 1
ATOM 1545 N N . THR A 1 199 ? -20.644 3.926 3.649 1.00 65.25 199 THR A N 1
ATOM 1546 C CA . THR A 1 199 ? -20.041 3.815 2.309 1.00 65.25 199 THR A CA 1
ATOM 1547 C C . THR A 1 199 ? -18.763 4.635 2.141 1.00 65.25 199 THR A C 1
ATOM 1549 O O . THR A 1 199 ? -18.165 4.610 1.068 1.00 65.25 199 THR A O 1
ATOM 1552 N N . ASN A 1 200 ? -18.343 5.395 3.158 1.00 73.31 200 ASN A N 1
ATOM 1553 C CA . ASN A 1 200 ? -17.257 6.358 3.000 1.00 73.31 200 ASN A CA 1
ATOM 1554 C C . ASN A 1 200 ? -16.296 6.385 4.195 1.00 73.31 200 ASN A C 1
ATOM 1556 O O . ASN A 1 200 ? -16.256 7.341 4.974 1.00 73.31 200 ASN A O 1
ATOM 1560 N N . LEU A 1 201 ? -15.499 5.319 4.316 1.00 71.38 201 LEU A N 1
ATOM 1561 C CA . LEU A 1 201 ? -14.432 5.227 5.311 1.00 71.38 201 LEU A CA 1
ATOM 1562 C C . LEU A 1 201 ? -13.417 6.362 5.154 1.00 71.38 201 LEU A C 1
ATOM 1564 O O . LEU A 1 201 ? -12.998 6.926 6.154 1.00 71.38 201 LEU A O 1
ATOM 1568 N N . THR A 1 202 ? -13.063 6.761 3.932 1.00 66.56 202 THR A N 1
ATOM 1569 C CA . THR A 1 202 ? -12.087 7.837 3.708 1.00 66.56 202 THR A CA 1
ATOM 1570 C C . THR A 1 202 ? -12.583 9.181 4.247 1.00 66.56 202 THR A C 1
ATOM 1572 O O . THR A 1 202 ? -11.825 9.876 4.918 1.00 66.56 202 THR A O 1
ATOM 1575 N N . ASN A 1 203 ? -13.863 9.526 4.067 1.00 70.00 203 ASN A N 1
ATOM 1576 C CA . ASN A 1 203 ? -14.458 10.703 4.709 1.00 70.00 203 ASN A CA 1
ATOM 1577 C C . ASN A 1 203 ? -14.477 10.573 6.232 1.00 70.00 203 ASN A C 1
ATOM 1579 O O . ASN A 1 203 ? -14.377 11.580 6.923 1.00 70.00 203 ASN A O 1
ATOM 1583 N N . LEU A 1 204 ? -14.628 9.360 6.761 1.00 68.38 204 LEU A N 1
ATOM 1584 C CA . LEU A 1 204 ? -14.596 9.101 8.198 1.00 68.38 204 LEU A CA 1
ATOM 1585 C C . LEU A 1 204 ? -13.185 9.333 8.749 1.00 68.38 204 LEU A C 1
ATOM 1587 O O . LEU A 1 204 ? -13.017 10.099 9.693 1.00 68.38 204 LEU A O 1
ATOM 1591 N N . LEU A 1 205 ? -12.166 8.778 8.090 1.00 71.12 205 LEU A N 1
ATOM 1592 C CA . LEU A 1 205 ? -10.755 9.018 8.395 1.00 71.12 205 LEU A CA 1
ATOM 1593 C C . LEU A 1 205 ? -10.423 10.516 8.314 1.00 71.12 205 LEU A C 1
ATOM 1595 O O . LEU A 1 205 ? -9.826 11.056 9.239 1.00 71.12 205 LEU A O 1
ATOM 1599 N N . GLN A 1 206 ? -10.884 11.215 7.272 1.00 65.81 206 GLN A N 1
ATOM 1600 C CA . GLN A 1 206 ? -10.707 12.665 7.123 1.00 65.81 206 GLN A CA 1
ATOM 1601 C C . GLN A 1 206 ? -11.464 13.475 8.185 1.00 65.81 206 GLN A C 1
ATOM 1603 O O . GLN A 1 206 ? -10.910 14.429 8.723 1.00 65.81 206 GLN A O 1
ATOM 1608 N N . ARG A 1 207 ? -12.708 13.102 8.522 1.00 66.31 207 ARG A N 1
ATOM 1609 C CA . ARG A 1 207 ? -13.521 13.751 9.569 1.00 66.31 207 ARG A CA 1
ATOM 1610 C C . ARG A 1 207 ? -12.836 13.684 10.929 1.00 66.31 207 ARG A C 1
ATOM 1612 O O . ARG A 1 207 ? -12.938 14.635 11.699 1.00 66.31 207 ARG A O 1
ATOM 1619 N N . TYR A 1 208 ? -12.157 12.576 11.212 1.00 67.56 208 TYR A N 1
ATOM 1620 C CA . TYR A 1 208 ? -11.375 12.385 12.432 1.00 67.56 208 TYR A CA 1
ATOM 1621 C C . TYR A 1 208 ? -9.896 12.759 12.268 1.00 67.56 208 TYR A C 1
ATOM 1623 O O . TYR A 1 208 ? -9.093 12.452 13.143 1.00 67.56 208 TYR A O 1
ATOM 1631 N N . SER A 1 209 ? -9.547 13.457 11.181 1.00 69.62 209 SER A N 1
ATOM 1632 C CA . SER A 1 209 ? -8.205 13.970 10.893 1.00 69.62 209 SER A CA 1
ATOM 1633 C C . SER A 1 209 ? -7.097 12.914 10.884 1.00 69.62 209 SER A C 1
ATOM 1635 O O . SER A 1 209 ? -5.941 13.266 11.083 1.00 69.62 209 SER A O 1
ATOM 1637 N N . ILE A 1 210 ? -7.421 11.647 10.610 1.00 79.12 210 ILE A N 1
ATOM 1638 C CA . ILE A 1 210 ? -6.427 10.578 10.491 1.00 79.12 210 ILE A CA 1
ATOM 1639 C C . ILE A 1 210 ? -5.699 10.750 9.160 1.00 79.12 210 ILE A C 1
ATOM 1641 O O . ILE A 1 210 ? -6.209 10.416 8.088 1.00 79.12 210 ILE A O 1
ATOM 1645 N N . SER A 1 211 ? -4.494 11.292 9.237 1.00 83.25 211 SER A N 1
ATOM 1646 C CA . SER A 1 211 ? -3.572 11.508 8.129 1.00 83.25 211 SER A CA 1
ATOM 1647 C C . SER A 1 211 ? -2.954 10.202 7.611 1.00 83.25 211 SER A C 1
ATOM 1649 O O . SER A 1 211 ? -2.932 9.177 8.295 1.00 83.25 211 SER A O 1
ATOM 1651 N N . LYS A 1 212 ? -2.359 10.256 6.407 1.00 86.06 212 LYS A N 1
ATOM 1652 C CA . LYS A 1 212 ? -1.549 9.152 5.855 1.00 86.06 212 LYS A CA 1
ATOM 1653 C C . LYS A 1 212 ? -0.438 8.723 6.829 1.00 86.06 212 LYS A C 1
ATOM 1655 O O . LYS A 1 212 ? -0.174 7.535 6.977 1.00 86.06 212 LYS A O 1
ATOM 1660 N N . GLN A 1 213 ? 0.185 9.680 7.524 1.00 88.12 213 GLN A N 1
ATOM 1661 C CA . GLN A 1 213 ? 1.244 9.397 8.493 1.00 88.12 213 GLN A CA 1
ATOM 1662 C C . GLN A 1 213 ? 0.715 8.629 9.710 1.00 88.12 213 GLN A C 1
ATOM 1664 O O . GLN A 1 213 ? 1.356 7.683 10.156 1.00 88.12 213 GLN A O 1
ATOM 1669 N N . GLU A 1 214 ? -0.456 8.996 10.231 1.00 86.19 214 GLU A N 1
ATOM 1670 C CA . GLU A 1 214 ? -1.081 8.270 11.342 1.00 86.19 214 GLU A CA 1
ATOM 1671 C C . GLU A 1 214 ? -1.518 6.868 10.919 1.00 86.19 214 GLU A C 1
ATOM 1673 O O . GLU A 1 214 ? -1.299 5.921 11.669 1.00 86.19 214 GLU A O 1
ATOM 1678 N N . ALA A 1 215 ? -2.037 6.697 9.699 1.00 85.81 215 ALA A N 1
ATOM 1679 C CA . ALA A 1 215 ? -2.347 5.376 9.154 1.00 85.81 215 ALA A CA 1
ATOM 1680 C C . ALA A 1 215 ? -1.099 4.475 9.061 1.00 85.81 215 ALA A C 1
ATOM 1682 O O . ALA A 1 215 ? -1.160 3.301 9.428 1.00 85.81 215 ALA A O 1
ATOM 1683 N N . LEU A 1 216 ? 0.051 5.025 8.651 1.00 89.00 216 LEU A N 1
ATOM 1684 C CA . LEU A 1 216 ? 1.334 4.309 8.663 1.00 89.00 216 LEU A CA 1
ATOM 1685 C C . LEU A 1 216 ? 1.807 3.986 10.087 1.00 89.00 216 LEU A C 1
ATOM 1687 O O . LEU A 1 216 ? 2.325 2.898 10.336 1.00 89.00 216 LEU A O 1
ATOM 1691 N N . THR A 1 217 ? 1.605 4.893 11.044 1.00 86.56 217 THR A N 1
ATOM 1692 C CA . THR A 1 217 ? 1.891 4.622 12.460 1.00 86.56 217 THR A CA 1
ATOM 1693 C C . THR A 1 217 ? 1.024 3.481 12.993 1.00 86.56 217 THR A C 1
ATOM 1695 O O . THR A 1 217 ? 1.555 2.585 13.646 1.00 86.56 217 THR A O 1
ATOM 1698 N N . ILE A 1 218 ? -0.276 3.460 12.675 1.00 84.75 218 ILE A N 1
ATOM 1699 C CA . ILE A 1 218 ? -1.195 2.372 13.050 1.00 84.75 218 ILE A CA 1
ATOM 1700 C C . ILE A 1 218 ? -0.742 1.054 12.421 1.00 84.75 218 ILE A C 1
ATOM 1702 O O . ILE A 1 218 ? -0.670 0.045 13.119 1.00 84.75 218 ILE A O 1
ATOM 1706 N N . TRP A 1 219 ? -0.393 1.066 11.132 1.00 88.12 219 TRP A N 1
ATOM 1707 C CA . TRP A 1 219 ? 0.117 -0.108 10.422 1.00 88.12 219 TRP A CA 1
ATOM 1708 C C . TRP A 1 219 ? 1.312 -0.734 11.147 1.00 88.12 219 TRP A C 1
ATOM 1710 O O . TRP A 1 219 ? 1.321 -1.931 11.441 1.00 88.12 219 TRP A O 1
ATOM 1720 N N . ASN A 1 220 ? 2.304 0.098 11.474 1.00 86.50 220 ASN A N 1
ATOM 1721 C CA . ASN A 1 220 ? 3.531 -0.333 12.134 1.00 86.50 220 ASN A CA 1
ATOM 1722 C C . ASN A 1 220 ? 3.284 -0.785 13.578 1.00 86.50 220 ASN A C 1
ATOM 1724 O O . ASN A 1 220 ? 3.842 -1.794 14.001 1.00 86.50 220 ASN A O 1
ATOM 1728 N N . ALA A 1 221 ? 2.436 -0.073 14.325 1.00 84.56 221 ALA A N 1
ATOM 1729 C CA . ALA A 1 221 ? 2.090 -0.423 15.702 1.00 84.56 221 ALA A CA 1
ATOM 1730 C C . ALA A 1 221 ? 1.302 -1.737 15.787 1.00 84.56 221 ALA A C 1
ATOM 1732 O O . ALA A 1 221 ? 1.481 -2.503 16.731 1.00 84.56 221 ALA A O 1
ATOM 1733 N N . HIS A 1 222 ? 0.445 -2.011 14.800 1.00 81.88 222 HIS A N 1
ATOM 1734 C CA . HIS A 1 222 ? -0.316 -3.253 14.739 1.00 81.88 222 HIS A CA 1
ATOM 1735 C C . HIS A 1 222 ? 0.517 -4.441 14.229 1.00 81.88 222 HIS A C 1
ATOM 1737 O O . HIS A 1 222 ? 0.223 -5.586 14.571 1.00 81.88 222 HIS A O 1
ATOM 1743 N N . GLY A 1 223 ? 1.570 -4.182 13.448 1.00 85.88 223 GLY A N 1
ATOM 1744 C CA . GLY A 1 223 ? 2.442 -5.221 12.900 1.00 85.88 223 GLY A CA 1
ATOM 1745 C C . GLY A 1 223 ? 1.854 -5.918 11.673 1.00 85.88 223 GLY A C 1
ATOM 1746 O O . GLY A 1 223 ? 2.004 -7.131 11.529 1.00 85.88 223 GLY A O 1
ATOM 1747 N N . ILE A 1 224 ? 1.174 -5.169 10.796 1.00 87.62 224 ILE A N 1
ATOM 1748 C CA . ILE A 1 224 ? 0.642 -5.705 9.534 1.00 87.62 224 ILE A CA 1
ATOM 1749 C C . ILE A 1 224 ? 1.811 -6.121 8.631 1.00 87.62 224 ILE A C 1
ATOM 1751 O O . ILE A 1 224 ? 2.688 -5.317 8.302 1.00 87.62 224 ILE A O 1
ATOM 1755 N N . SER A 1 225 ? 1.815 -7.389 8.228 1.00 89.38 225 SER A N 1
ATOM 1756 C CA . SER A 1 225 ? 2.869 -8.005 7.416 1.00 89.38 225 SER A CA 1
ATOM 1757 C C . SER A 1 225 ? 2.493 -8.098 5.933 1.00 89.38 225 SER A C 1
ATOM 1759 O O . SER A 1 225 ? 1.321 -8.013 5.566 1.00 89.38 225 SER A O 1
ATOM 1761 N N . SER A 1 226 ? 3.468 -8.381 5.060 1.00 86.75 226 SER A N 1
ATOM 1762 C CA . SER A 1 226 ? 3.205 -8.700 3.646 1.00 86.75 226 SER A CA 1
ATOM 1763 C C . SER A 1 226 ? 2.240 -9.878 3.475 1.00 86.75 226 SER A C 1
ATOM 1765 O O . SER A 1 226 ? 1.451 -9.912 2.532 1.00 86.75 226 SER A O 1
ATOM 1767 N N . ALA A 1 227 ? 2.283 -10.856 4.388 1.00 90.19 227 ALA A N 1
ATOM 1768 C CA . ALA A 1 227 ? 1.373 -11.997 4.364 1.00 90.19 227 ALA A CA 1
ATOM 1769 C C . ALA A 1 227 ? -0.081 -11.562 4.594 1.00 90.19 227 ALA A C 1
ATOM 1771 O O . ALA A 1 227 ? -0.984 -12.079 3.943 1.00 90.19 227 ALA A O 1
ATOM 1772 N N . ASP A 1 228 ? -0.303 -10.574 5.460 1.00 90.44 228 ASP A N 1
ATOM 1773 C CA . ASP A 1 228 ? -1.637 -10.033 5.727 1.00 90.44 228 ASP A CA 1
ATOM 1774 C C . ASP A 1 228 ? -2.203 -9.310 4.506 1.00 90.44 228 ASP A C 1
ATOM 1776 O O . ASP A 1 228 ? -3.354 -9.535 4.135 1.00 90.44 228 ASP A O 1
ATOM 1780 N N . VAL A 1 229 ? -1.365 -8.532 3.816 1.00 90.31 229 VAL A N 1
ATOM 1781 C CA . VAL A 1 229 ? -1.735 -7.883 2.550 1.00 90.31 229 VAL A CA 1
ATOM 1782 C C . VAL A 1 229 ? -2.116 -8.914 1.489 1.00 90.31 229 VAL A C 1
ATOM 1784 O O . VAL A 1 229 ? -3.124 -8.755 0.808 1.00 90.31 229 VAL A O 1
ATOM 1787 N N . ASN A 1 230 ? -1.352 -10.003 1.379 1.00 86.81 230 ASN A N 1
ATOM 1788 C CA . ASN A 1 230 ? -1.633 -11.074 0.423 1.00 86.81 230 ASN A CA 1
ATOM 1789 C C . ASN A 1 230 ? -2.898 -11.879 0.760 1.00 86.81 230 ASN A C 1
ATOM 1791 O O . ASN A 1 230 ? -3.516 -12.441 -0.145 1.00 86.81 230 ASN A O 1
ATOM 1795 N N . ASN A 1 231 ? -3.290 -11.939 2.035 1.00 89.44 231 ASN A N 1
ATOM 1796 C CA . ASN A 1 231 ? -4.540 -12.566 2.467 1.00 89.44 231 ASN A CA 1
ATOM 1797 C C . ASN A 1 231 ? -5.764 -11.673 2.200 1.00 89.44 231 ASN A C 1
ATOM 1799 O O . ASN A 1 231 ? -6.875 -12.184 2.051 1.00 89.44 231 ASN A O 1
ATOM 1803 N N . ALA A 1 232 ? -5.575 -10.355 2.101 1.00 89.25 232 ALA A N 1
ATOM 1804 C CA . ALA A 1 232 ? -6.620 -9.414 1.723 1.00 89.25 232 ALA A CA 1
ATOM 1805 C C . ALA A 1 232 ? -6.782 -9.381 0.190 1.00 89.25 232 ALA A C 1
ATOM 1807 O O . ALA A 1 232 ? -6.042 -8.698 -0.520 1.00 89.25 232 ALA A O 1
ATOM 1808 N N . ILE A 1 233 ? -7.764 -10.137 -0.320 1.00 89.38 233 ILE A N 1
ATOM 1809 C CA . ILE A 1 233 ? -7.942 -10.449 -1.754 1.00 89.38 233 ILE A CA 1
ATOM 1810 C C . ILE A 1 233 ? -7.856 -9.206 -2.649 1.00 89.38 233 ILE A C 1
ATOM 1812 O O . ILE A 1 233 ? -7.122 -9.228 -3.633 1.00 89.38 233 ILE A O 1
ATOM 1816 N N . LEU A 1 234 ? -8.559 -8.121 -2.306 1.00 90.12 234 LEU A N 1
ATOM 1817 C CA . LEU A 1 234 ? -8.559 -6.895 -3.107 1.00 90.12 234 LEU A CA 1
ATOM 1818 C C . LEU A 1 234 ? -7.151 -6.297 -3.249 1.00 90.12 234 LEU A C 1
ATOM 1820 O O . LEU A 1 234 ? -6.713 -6.006 -4.360 1.00 90.12 234 LEU A O 1
ATOM 1824 N N . PHE A 1 235 ? -6.424 -6.140 -2.140 1.00 90.81 235 PHE A N 1
ATOM 1825 C CA . PHE A 1 235 ? -5.072 -5.576 -2.160 1.00 90.81 235 PHE A CA 1
ATOM 1826 C C . PHE A 1 235 ? -4.095 -6.489 -2.890 1.00 90.81 235 PHE A C 1
ATOM 1828 O O . PHE A 1 235 ? -3.284 -6.003 -3.679 1.00 90.81 235 PHE A O 1
ATOM 1835 N N . LYS A 1 236 ? -4.221 -7.805 -2.693 1.00 91.81 236 LYS A N 1
ATOM 1836 C CA . LYS A 1 236 ? -3.450 -8.791 -3.446 1.00 91.81 236 LYS A CA 1
ATOM 1837 C C . LYS A 1 236 ? -3.655 -8.618 -4.954 1.00 91.81 236 LYS A C 1
ATOM 1839 O O . LYS A 1 236 ? -2.674 -8.525 -5.684 1.00 91.81 236 LYS A O 1
ATOM 1844 N N . THR A 1 237 ? -4.904 -8.527 -5.416 1.00 91.88 237 THR A N 1
ATOM 1845 C CA . THR A 1 237 ? -5.218 -8.319 -6.838 1.00 91.88 237 THR A CA 1
ATOM 1846 C C . THR A 1 237 ? -4.618 -7.018 -7.364 1.00 91.88 237 THR A C 1
ATOM 1848 O O . THR A 1 237 ? -3.983 -7.033 -8.411 1.00 91.88 237 THR A O 1
ATOM 1851 N N . LEU A 1 238 ? -4.723 -5.912 -6.621 1.00 90.62 238 LEU A N 1
ATOM 1852 C CA . LEU A 1 238 ? -4.148 -4.627 -7.038 1.00 90.62 238 LEU A CA 1
ATOM 1853 C C . LEU A 1 238 ? -2.619 -4.692 -7.200 1.00 90.62 238 LEU A C 1
ATOM 1855 O O . LEU A 1 238 ? -2.069 -4.157 -8.163 1.00 90.62 238 LEU A O 1
ATOM 1859 N N . ILE A 1 239 ? -1.926 -5.372 -6.284 1.00 91.12 239 ILE A N 1
ATOM 1860 C CA . ILE A 1 239 ? -0.468 -5.557 -6.340 1.00 91.12 239 ILE A CA 1
ATOM 1861 C C . ILE A 1 239 ? -0.075 -6.492 -7.492 1.00 91.12 239 ILE A C 1
ATOM 1863 O O . ILE A 1 239 ? 0.875 -6.199 -8.230 1.00 91.12 239 ILE A O 1
ATOM 1867 N N . ASP A 1 240 ? -0.802 -7.597 -7.667 1.00 90.94 240 ASP A N 1
ATOM 1868 C CA . ASP A 1 240 ? -0.589 -8.550 -8.758 1.00 90.94 240 ASP A CA 1
ATOM 1869 C C . ASP A 1 240 ? -0.803 -7.885 -10.125 1.00 90.94 240 ASP A C 1
ATOM 1871 O O . ASP A 1 240 ? -0.013 -8.113 -11.041 1.00 90.94 240 ASP A O 1
ATOM 1875 N N . ASP A 1 241 ? -1.821 -7.032 -10.264 1.00 90.56 241 ASP A N 1
ATOM 1876 C CA . ASP A 1 241 ? -2.132 -6.310 -11.501 1.00 90.56 241 ASP A CA 1
ATOM 1877 C C . ASP A 1 241 ? -1.006 -5.344 -11.879 1.00 90.56 241 ASP A C 1
ATOM 1879 O O . ASP A 1 241 ? -0.562 -5.320 -13.032 1.00 90.56 241 ASP A O 1
ATOM 1883 N N . VAL A 1 242 ? -0.478 -4.586 -10.909 1.00 90.19 242 VAL A N 1
ATOM 1884 C CA . VAL A 1 242 ? 0.687 -3.715 -11.133 1.00 90.19 242 VAL A CA 1
ATOM 1885 C C . VAL A 1 242 ? 1.902 -4.543 -11.543 1.00 90.19 242 VAL A C 1
ATOM 1887 O O . VAL A 1 242 ? 2.566 -4.217 -12.528 1.00 90.19 242 VAL A O 1
ATOM 1890 N N . THR A 1 243 ? 2.170 -5.641 -10.838 1.00 89.44 243 THR A N 1
ATOM 1891 C CA . THR A 1 243 ? 3.326 -6.510 -11.103 1.00 89.44 243 THR A CA 1
ATOM 1892 C C . THR A 1 243 ? 3.227 -7.178 -12.475 1.00 89.44 243 THR A C 1
ATOM 1894 O O . THR A 1 243 ? 4.207 -7.216 -13.221 1.00 89.44 243 THR A O 1
ATOM 1897 N N . THR A 1 244 ? 2.043 -7.663 -12.843 1.00 91.38 244 THR A N 1
ATOM 1898 C CA . THR A 1 244 ? 1.768 -8.297 -14.138 1.00 91.38 244 THR A CA 1
ATOM 1899 C C . THR A 1 244 ? 1.898 -7.287 -15.266 1.00 91.38 244 THR A C 1
ATOM 1901 O O . THR A 1 244 ? 2.564 -7.560 -16.263 1.00 91.38 244 THR A O 1
ATOM 1904 N N . LYS A 1 245 ? 1.326 -6.088 -15.098 1.00 91.19 245 LYS A N 1
ATOM 1905 C CA . LYS A 1 245 ? 1.447 -5.005 -16.074 1.00 91.19 245 LYS A CA 1
ATOM 1906 C C . LYS A 1 245 ? 2.909 -4.649 -16.313 1.00 91.19 245 LYS A C 1
ATOM 1908 O O . LYS A 1 245 ? 3.339 -4.636 -17.463 1.00 91.19 245 LYS A O 1
ATOM 1913 N N . LEU A 1 246 ? 3.676 -4.404 -15.253 1.00 90.06 246 LEU A N 1
ATOM 1914 C CA . LEU A 1 246 ? 5.086 -4.035 -15.366 1.00 90.06 246 LEU A CA 1
ATOM 1915 C C . LEU A 1 246 ? 5.914 -5.119 -16.064 1.00 90.06 246 LEU A C 1
ATOM 1917 O O . LEU A 1 246 ? 6.696 -4.805 -16.954 1.00 90.06 246 LEU A O 1
ATOM 1921 N N . ASN A 1 247 ? 5.692 -6.389 -15.718 1.00 84.94 247 ASN A N 1
ATOM 1922 C CA . ASN A 1 247 ? 6.439 -7.513 -16.288 1.00 84.94 247 ASN A CA 1
ATOM 1923 C C . ASN A 1 247 ? 5.923 -7.988 -17.661 1.00 84.94 247 ASN A C 1
ATOM 1925 O O . ASN A 1 247 ? 6.544 -8.855 -18.273 1.00 84.94 247 ASN A O 1
ATOM 1929 N N . SER A 1 248 ? 4.816 -7.429 -18.164 1.00 86.94 248 SER A N 1
ATOM 1930 C CA . SER A 1 248 ? 4.313 -7.705 -19.520 1.00 86.94 248 SER A CA 1
ATOM 1931 C C . SER A 1 248 ? 5.092 -6.978 -20.620 1.00 86.94 248 SER A C 1
ATOM 1933 O O . SER A 1 248 ? 5.034 -7.387 -21.779 1.00 86.94 248 SER A O 1
ATOM 1935 N N . SER A 1 249 ? 5.823 -5.916 -20.266 1.00 84.50 249 SER A N 1
ATOM 1936 C CA . SER A 1 249 ? 6.642 -5.138 -21.192 1.00 84.50 249 SER A CA 1
ATOM 1937 C C . SER A 1 249 ? 8.122 -5.364 -20.912 1.00 84.50 249 SER A C 1
ATOM 1939 O O . SER A 1 249 ? 8.554 -5.389 -19.760 1.00 84.50 249 SER A O 1
ATOM 1941 N N . VAL A 1 250 ? 8.912 -5.509 -21.973 1.00 88.25 250 VAL A N 1
ATOM 1942 C CA . VAL A 1 250 ? 10.372 -5.509 -21.876 1.00 88.25 250 VAL A CA 1
ATOM 1943 C C . VAL A 1 250 ? 10.859 -4.103 -22.197 1.00 88.25 250 VAL A C 1
ATOM 1945 O O . VAL A 1 250 ? 10.464 -3.529 -23.208 1.00 88.25 250 VAL A O 1
ATOM 1948 N N . ALA A 1 251 ? 11.729 -3.567 -21.348 1.00 91.50 251 ALA A N 1
ATOM 1949 C CA . ALA A 1 251 ? 12.435 -2.318 -21.587 1.00 91.50 251 ALA A CA 1
ATOM 1950 C C . ALA A 1 251 ? 13.930 -2.522 -21.339 1.00 91.50 251 ALA A C 1
ATOM 1952 O O . ALA A 1 251 ? 14.325 -3.286 -20.451 1.00 91.50 251 ALA A O 1
ATOM 1953 N N . LEU A 1 252 ? 14.746 -1.835 -22.130 1.00 93.62 252 LEU A N 1
ATOM 1954 C CA . LEU A 1 252 ? 16.196 -1.836 -22.010 1.00 93.62 252 LEU A CA 1
ATOM 1955 C C . LEU A 1 252 ? 16.699 -0.502 -21.460 1.00 93.62 252 LEU A C 1
ATOM 1957 O O . LEU A 1 252 ? 16.067 0.547 -21.599 1.00 93.62 252 LEU A O 1
ATOM 1961 N N . GLY A 1 253 ? 17.865 -0.562 -20.838 1.00 92.50 253 GLY A N 1
ATOM 1962 C CA . GLY A 1 253 ? 18.675 0.590 -20.483 1.00 92.50 253 GLY A CA 1
ATOM 1963 C C . GLY A 1 253 ? 20.137 0.327 -20.809 1.00 92.50 253 GLY A C 1
ATOM 1964 O O . GLY A 1 253 ? 20.516 -0.794 -21.158 1.00 92.50 253 GLY A O 1
ATOM 1965 N N . ILE A 1 254 ? 20.964 1.361 -20.689 1.00 91.44 254 ILE A N 1
ATOM 1966 C CA . ILE A 1 254 ? 22.406 1.250 -20.918 1.00 91.44 254 ILE A CA 1
ATOM 1967 C C . ILE A 1 254 ? 23.216 1.975 -19.842 1.00 91.44 254 ILE A C 1
ATOM 1969 O O . ILE A 1 254 ? 22.837 3.056 -19.391 1.00 91.44 254 ILE A O 1
ATOM 1973 N N . PHE A 1 255 ? 24.359 1.410 -19.466 1.00 89.00 255 PHE A N 1
ATOM 1974 C CA . PHE A 1 255 ? 25.376 2.095 -18.671 1.00 89.00 255 PHE A CA 1
ATOM 1975 C C . PHE A 1 255 ? 26.276 2.944 -19.572 1.00 89.00 255 PHE A C 1
ATOM 1977 O O . PHE A 1 255 ? 26.918 2.439 -20.494 1.00 89.00 255 PHE A O 1
ATOM 1984 N N . THR A 1 256 ? 26.346 4.245 -19.297 1.00 82.75 256 THR A N 1
ATOM 1985 C CA . THR A 1 256 ? 27.111 5.211 -20.102 1.00 82.75 256 THR A CA 1
ATOM 1986 C C . THR A 1 256 ? 28.312 5.758 -19.340 1.00 82.75 256 THR A C 1
ATOM 1988 O O . THR A 1 256 ? 28.211 6.002 -18.140 1.00 82.75 256 THR A O 1
ATOM 1991 N N . GLN A 1 257 ? 29.412 6.050 -20.039 1.00 75.25 257 GLN A N 1
ATOM 1992 C CA . GLN A 1 257 ? 30.639 6.606 -19.440 1.00 75.25 257 GLN A CA 1
ATOM 1993 C C . GLN A 1 257 ? 30.456 7.977 -18.777 1.00 75.25 257 GLN A C 1
ATOM 1995 O O . GLN A 1 257 ? 31.222 8.334 -17.887 1.00 75.25 257 GLN A O 1
ATOM 2000 N N . LEU A 1 258 ? 29.446 8.751 -19.192 1.00 63.03 258 LEU A N 1
ATOM 2001 C CA . LEU A 1 258 ? 29.230 10.106 -18.682 1.00 63.03 258 LEU A CA 1
ATOM 2002 C C . LEU A 1 258 ? 28.978 10.129 -17.169 1.00 63.03 258 LEU A C 1
ATOM 2004 O O . LEU A 1 258 ? 29.311 11.127 -16.533 1.00 63.03 258 LEU A O 1
ATOM 2008 N N . GLN A 1 259 ? 28.433 9.045 -16.598 1.00 62.16 259 GLN A N 1
ATOM 2009 C CA . GLN A 1 259 ? 28.267 8.853 -15.157 1.00 62.16 259 GLN A CA 1
ATOM 2010 C C . GLN A 1 259 ? 28.192 7.342 -14.835 1.00 62.16 259 GLN A C 1
ATOM 2012 O O . GLN A 1 259 ? 27.141 6.725 -15.002 1.00 62.16 259 GLN A O 1
ATOM 2017 N N . GLU A 1 260 ? 29.287 6.740 -14.348 1.00 67.00 260 GLU A N 1
ATOM 2018 C CA . GLU A 1 260 ? 29.434 5.277 -14.136 1.00 67.00 260 GLU A CA 1
ATOM 2019 C C . GLU A 1 260 ? 28.371 4.638 -13.224 1.00 67.00 260 GLU A C 1
ATOM 2021 O O . GLU A 1 260 ? 28.197 3.425 -13.222 1.00 67.00 260 GLU A O 1
ATOM 2026 N N . VAL A 1 261 ? 27.638 5.439 -12.450 1.00 76.19 261 VAL A N 1
ATOM 2027 C CA . VAL A 1 261 ? 26.604 4.966 -11.520 1.00 76.19 261 VAL A CA 1
ATOM 2028 C C . VAL A 1 261 ? 25.178 5.139 -12.047 1.00 76.19 261 VAL A C 1
ATOM 2030 O O . VAL A 1 261 ? 24.242 4.938 -11.278 1.00 76.19 261 VAL A O 1
ATOM 2033 N N . PHE A 1 262 ? 24.976 5.505 -13.318 1.00 83.75 262 PHE A N 1
ATOM 2034 C CA . PHE A 1 262 ? 23.643 5.740 -13.885 1.00 83.75 262 PHE A CA 1
ATOM 2035 C C . PHE A 1 262 ? 23.331 4.834 -15.077 1.00 83.75 262 PHE A C 1
ATOM 2037 O O . PHE A 1 262 ? 24.168 4.585 -15.944 1.00 83.75 262 PHE A O 1
ATOM 2044 N N . VAL A 1 263 ? 22.074 4.394 -15.139 1.00 88.75 263 VAL A N 1
ATOM 2045 C CA . VAL A 1 263 ? 21.483 3.714 -16.294 1.00 88.75 263 VAL A CA 1
ATOM 2046 C C . VAL A 1 263 ? 20.656 4.721 -17.085 1.00 88.75 263 VAL A C 1
ATOM 2048 O O . VAL A 1 263 ? 19.718 5.314 -16.553 1.00 88.75 263 VAL A O 1
ATOM 2051 N N . SER A 1 264 ? 20.974 4.888 -18.365 1.00 89.19 264 SER A N 1
ATOM 2052 C CA . SER A 1 264 ? 20.166 5.659 -19.309 1.00 89.19 264 SER A CA 1
ATOM 2053 C C . SER A 1 264 ? 18.991 4.823 -19.811 1.00 89.19 264 SER A C 1
ATOM 2055 O O . SER A 1 264 ? 19.186 3.714 -20.306 1.00 89.19 264 SER A O 1
ATOM 2057 N N . VAL A 1 265 ? 17.777 5.361 -19.707 1.00 90.69 265 VAL A N 1
ATOM 2058 C CA . VAL A 1 265 ? 16.515 4.712 -20.091 1.00 90.69 265 VAL A CA 1
ATOM 2059 C C . VAL A 1 265 ? 15.690 5.667 -20.950 1.00 90.69 265 VAL A C 1
ATOM 2061 O O . VAL A 1 265 ? 15.680 6.874 -20.714 1.00 90.69 265 VAL A O 1
ATOM 2064 N N . ASN A 1 266 ? 14.957 5.152 -21.938 1.00 90.69 266 ASN A N 1
ATOM 2065 C CA . ASN A 1 266 ? 14.030 5.986 -22.702 1.00 90.69 266 ASN A CA 1
ATOM 2066 C C . ASN A 1 266 ? 12.894 6.521 -21.798 1.00 90.69 266 ASN A C 1
ATOM 2068 O O . ASN A 1 266 ? 12.319 5.801 -20.974 1.00 90.69 266 ASN A O 1
ATOM 2072 N N . LYS A 1 267 ? 12.530 7.795 -21.963 1.00 87.75 267 LYS A N 1
ATOM 2073 C CA . LYS A 1 267 ? 11.494 8.467 -21.162 1.00 87.75 267 LYS A CA 1
ATOM 2074 C C . LYS A 1 267 ? 10.122 7.803 -21.264 1.00 87.75 267 LYS A C 1
ATOM 2076 O O . LYS A 1 267 ? 9.359 7.859 -20.300 1.00 87.75 267 LYS A O 1
ATOM 2081 N N . LYS A 1 268 ? 9.791 7.168 -22.391 1.00 87.94 268 LYS A N 1
ATOM 2082 C CA . LYS A 1 268 ? 8.551 6.398 -22.563 1.00 87.94 268 LYS A CA 1
ATOM 2083 C C . LYS A 1 268 ? 8.508 5.204 -21.607 1.00 87.94 268 LYS A C 1
ATOM 2085 O O . LYS A 1 268 ? 7.548 5.085 -20.845 1.00 87.94 268 LYS A O 1
ATOM 2090 N N . SER A 1 269 ? 9.588 4.429 -21.538 1.00 89.06 269 SER A N 1
ATOM 2091 C CA . SER A 1 269 ? 9.720 3.312 -20.598 1.00 89.06 269 SER A CA 1
ATOM 2092 C C . SER A 1 269 ? 9.707 3.793 -19.148 1.00 89.06 269 SER A C 1
ATOM 2094 O O . SER A 1 269 ? 9.008 3.222 -18.320 1.00 89.06 269 SER A O 1
ATOM 2096 N N . TYR A 1 270 ? 10.380 4.904 -18.835 1.00 89.06 270 TYR A N 1
ATOM 2097 C CA . TYR A 1 270 ? 10.276 5.526 -17.509 1.00 89.06 270 TYR A CA 1
ATOM 2098 C C . TYR A 1 270 ? 8.840 5.918 -17.151 1.00 89.06 270 TYR A C 1
ATOM 2100 O O . TYR A 1 270 ? 8.338 5.581 -16.080 1.00 89.06 270 TYR A O 1
ATOM 2108 N N . ASN A 1 271 ? 8.140 6.594 -18.063 1.00 88.38 271 ASN A N 1
ATOM 2109 C CA . ASN A 1 271 ? 6.754 7.003 -17.861 1.00 88.38 271 ASN A CA 1
ATOM 2110 C C . ASN A 1 271 ? 5.806 5.817 -17.651 1.00 88.38 271 ASN A C 1
ATOM 2112 O O . ASN A 1 271 ? 4.790 5.988 -16.978 1.00 88.38 271 ASN A O 1
ATOM 2116 N N . PHE A 1 272 ? 6.136 4.641 -18.190 1.00 88.38 272 PHE A N 1
ATOM 2117 C CA . PHE A 1 272 ? 5.364 3.418 -18.001 1.00 88.38 272 PHE A CA 1
ATOM 2118 C C . PHE A 1 272 ? 5.399 2.904 -16.554 1.00 88.38 272 PHE A C 1
ATOM 2120 O O . PHE A 1 272 ? 4.365 2.456 -16.057 1.00 88.38 272 PHE A O 1
ATOM 2127 N N . PHE A 1 273 ? 6.540 3.005 -15.857 1.00 88.50 273 PHE A N 1
ATOM 2128 C CA . PHE A 1 273 ? 6.687 2.482 -14.490 1.00 88.50 273 PHE A CA 1
ATOM 2129 C C . PHE A 1 273 ? 6.770 3.545 -13.387 1.00 88.50 273 PHE A C 1
ATOM 2131 O O . PHE A 1 273 ? 6.661 3.192 -12.214 1.00 88.50 273 PHE A O 1
ATOM 2138 N N . LYS A 1 274 ? 6.940 4.837 -13.708 1.00 88.19 274 LYS A N 1
ATOM 2139 C CA . LYS A 1 274 ? 7.169 5.893 -12.700 1.00 88.19 274 LYS A CA 1
ATOM 2140 C C . LYS A 1 274 ? 6.087 5.974 -11.619 1.00 88.19 274 LYS A C 1
ATOM 2142 O O . LYS A 1 274 ? 6.395 6.276 -10.474 1.00 88.19 274 LYS A O 1
ATOM 2147 N N . SER A 1 275 ? 4.829 5.680 -11.955 1.00 84.88 275 SER A N 1
ATOM 2148 C CA . SER A 1 275 ? 3.722 5.696 -10.989 1.00 84.88 275 SER A CA 1
ATOM 2149 C C . SER A 1 275 ? 3.727 4.494 -10.043 1.00 84.88 275 SER A C 1
ATOM 2151 O O . SER A 1 275 ? 3.040 4.517 -9.030 1.00 84.88 275 SER A O 1
ATOM 2153 N N . ALA A 1 276 ? 4.491 3.446 -10.355 1.00 87.62 276 ALA A N 1
ATOM 2154 C CA . ALA A 1 276 ? 4.643 2.264 -9.515 1.00 87.62 276 ALA A CA 1
ATOM 2155 C C . ALA A 1 276 ? 5.866 2.343 -8.586 1.00 87.62 276 ALA A C 1
ATOM 2157 O O . ALA A 1 276 ? 6.094 1.415 -7.810 1.00 87.62 276 ALA A O 1
ATOM 2158 N N . LEU A 1 277 ? 6.654 3.427 -8.631 1.00 86.75 277 LEU A N 1
ATOM 2159 C CA . LEU A 1 277 ? 7.863 3.594 -7.809 1.00 86.75 277 LEU A CA 1
ATOM 2160 C C . LEU A 1 277 ? 7.584 3.575 -6.298 1.00 86.75 277 LEU A C 1
ATOM 2162 O O . LEU A 1 277 ? 8.481 3.233 -5.522 1.00 86.75 277 LEU A O 1
ATOM 2166 N N . ASP A 1 278 ? 6.346 3.864 -5.899 1.00 84.75 278 ASP A N 1
ATOM 2167 C CA . ASP A 1 278 ? 5.862 3.740 -4.522 1.00 84.75 278 ASP A CA 1
ATOM 2168 C C . ASP A 1 278 ? 5.713 2.285 -4.059 1.00 84.75 278 ASP A C 1
ATOM 2170 O O . ASP A 1 278 ? 5.613 2.054 -2.864 1.00 84.75 278 ASP A O 1
ATOM 2174 N N . LEU A 1 279 ? 5.718 1.306 -4.970 1.00 89.50 279 LEU A N 1
ATOM 2175 C CA . LEU A 1 279 ? 5.575 -0.124 -4.672 1.00 89.50 279 LEU A CA 1
ATOM 2176 C C . LEU A 1 279 ? 6.833 -0.924 -5.025 1.00 89.50 279 LEU A C 1
ATOM 2178 O O . LEU A 1 279 ? 7.231 -1.827 -4.287 1.00 89.50 279 LEU A O 1
ATOM 2182 N N . VAL A 1 280 ? 7.454 -0.626 -6.167 1.00 88.88 280 VAL A N 1
ATOM 2183 C CA . VAL A 1 280 ? 8.488 -1.493 -6.746 1.00 88.88 280 VAL A CA 1
ATOM 2184 C C . VAL A 1 280 ? 9.906 -0.982 -6.508 1.00 88.88 280 VAL A C 1
ATOM 2186 O O . VAL A 1 280 ? 10.172 0.215 -6.361 1.00 88.88 280 VAL A O 1
ATOM 2189 N N . ILE A 1 281 ? 10.841 -1.922 -6.485 1.00 88.50 281 ILE A N 1
ATOM 2190 C CA . ILE A 1 281 ? 12.253 -1.704 -6.773 1.00 88.50 281 ILE A CA 1
ATOM 2191 C C . ILE A 1 281 ? 12.452 -1.952 -8.267 1.00 88.50 281 ILE A C 1
ATOM 2193 O O . ILE A 1 281 ? 11.955 -2.939 -8.814 1.00 88.50 281 ILE A O 1
ATOM 2197 N N . VAL A 1 282 ? 13.179 -1.046 -8.916 1.00 89.38 282 VAL A N 1
ATOM 2198 C CA . VAL A 1 282 ? 13.618 -1.227 -10.299 1.00 89.38 282 VAL A CA 1
ATOM 2199 C C . VAL A 1 282 ? 15.009 -1.847 -10.263 1.00 89.38 282 VAL A C 1
ATOM 2201 O O . VAL A 1 282 ? 15.896 -1.347 -9.572 1.00 89.38 282 VAL A O 1
ATOM 2204 N N . GLN A 1 283 ? 15.185 -2.940 -10.988 1.00 90.00 283 GLN A N 1
ATOM 2205 C CA . GLN A 1 283 ? 16.455 -3.624 -11.183 1.00 90.00 283 GLN A CA 1
ATOM 2206 C C . GLN A 1 283 ? 16.909 -3.449 -12.629 1.00 90.00 283 GLN A C 1
ATOM 2208 O O . GLN A 1 283 ? 16.093 -3.403 -13.549 1.00 90.00 283 GLN A O 1
ATOM 2213 N N . ALA A 1 284 ? 18.216 -3.349 -12.813 1.00 89.25 284 ALA A N 1
ATOM 2214 C CA . ALA A 1 284 ? 18.885 -3.439 -14.096 1.00 89.25 284 ALA A CA 1
ATOM 2215 C C . ALA A 1 284 ? 19.659 -4.757 -14.133 1.00 89.25 284 ALA A C 1
ATOM 2217 O O . ALA A 1 284 ? 20.715 -4.873 -13.511 1.00 89.25 284 ALA A O 1
ATOM 2218 N N . ASP A 1 285 ? 19.125 -5.737 -14.852 1.00 88.44 285 ASP A N 1
ATOM 2219 C CA . ASP A 1 285 ? 19.771 -7.029 -15.056 1.00 88.44 285 ASP A CA 1
ATOM 2220 C C . ASP A 1 285 ? 20.638 -6.949 -16.306 1.00 88.44 285 ASP A C 1
ATOM 2222 O O . ASP A 1 285 ? 20.145 -6.627 -17.387 1.00 88.44 285 ASP A O 1
ATOM 2226 N N . SER A 1 286 ? 21.930 -7.234 -16.180 1.00 85.31 286 SER A N 1
ATOM 2227 C CA . SER A 1 286 ? 22.805 -7.337 -17.346 1.00 85.31 286 SER A CA 1
ATOM 2228 C C . SER A 1 286 ? 22.274 -8.406 -18.299 1.00 85.31 286 SER A C 1
ATOM 2230 O O . SER A 1 286 ? 21.889 -9.497 -17.887 1.00 85.31 286 SER A O 1
ATOM 2232 N N . VAL A 1 287 ? 22.261 -8.103 -19.596 1.00 83.88 287 VAL A N 1
ATOM 2233 C CA . VAL A 1 287 ? 21.772 -9.059 -20.604 1.00 83.88 287 VAL A CA 1
ATOM 2234 C C . VAL A 1 287 ? 22.785 -10.165 -20.928 1.00 83.88 287 VAL A C 1
ATOM 2236 O O . VAL A 1 287 ? 22.416 -11.174 -21.521 1.00 83.88 287 VAL A O 1
ATOM 2239 N N . ASN A 1 288 ? 24.050 -9.987 -20.534 1.00 78.44 288 ASN A N 1
ATOM 2240 C CA . ASN A 1 288 ? 25.150 -10.925 -20.792 1.00 78.44 288 ASN A CA 1
ATOM 2241 C C . ASN A 1 288 ? 25.677 -11.617 -19.532 1.00 78.44 288 ASN A C 1
ATOM 2243 O O . ASN A 1 288 ? 26.239 -12.709 -19.614 1.00 78.44 288 ASN A O 1
ATOM 2247 N N . THR A 1 289 ? 25.536 -10.980 -18.370 1.00 72.31 289 THR A N 1
ATOM 2248 C CA . THR A 1 289 ? 26.043 -11.494 -17.093 1.00 72.31 289 THR A CA 1
ATOM 2249 C C . THR A 1 289 ? 24.892 -11.692 -16.114 1.00 72.31 289 THR A C 1
ATOM 2251 O O . THR A 1 289 ? 23.853 -11.060 -16.239 1.00 72.31 289 THR A O 1
ATOM 2254 N N . ASN A 1 290 ? 25.076 -12.519 -15.084 1.00 72.12 290 ASN A N 1
ATOM 2255 C CA . ASN A 1 290 ? 24.067 -12.698 -14.028 1.00 72.12 290 ASN A CA 1
ATOM 2256 C C . ASN A 1 290 ? 24.079 -11.554 -12.991 1.00 72.12 290 ASN A C 1
ATOM 2258 O O . ASN A 1 290 ? 23.670 -11.749 -11.845 1.00 72.12 290 ASN A O 1
ATOM 2262 N N . ASN A 1 291 ? 24.598 -10.380 -13.361 1.00 79.19 291 ASN A N 1
ATOM 2263 C CA . ASN A 1 291 ? 24.651 -9.219 -12.485 1.00 79.19 291 ASN A CA 1
ATOM 2264 C C . ASN A 1 291 ? 23.314 -8.478 -12.528 1.00 79.19 291 ASN A C 1
ATOM 2266 O O . ASN A 1 291 ? 22.786 -8.204 -13.604 1.00 79.19 291 ASN A O 1
ATOM 2270 N N . SER A 1 292 ? 22.812 -8.113 -11.353 1.00 83.44 292 SER A N 1
ATOM 2271 C CA . SER A 1 292 ? 21.621 -7.284 -11.187 1.00 83.44 292 SER A CA 1
ATOM 2272 C C . SER A 1 292 ? 21.968 -6.081 -10.321 1.00 83.44 292 SER A C 1
ATOM 2274 O O . SER A 1 292 ? 22.674 -6.211 -9.316 1.00 83.44 292 SER A O 1
ATOM 2276 N N . TYR A 1 293 ? 21.491 -4.907 -10.722 1.00 84.19 293 TYR A N 1
ATOM 2277 C CA . TYR A 1 293 ? 21.757 -3.646 -10.043 1.00 84.19 293 TYR A CA 1
ATOM 2278 C C . TYR A 1 293 ? 20.450 -2.998 -9.605 1.00 84.19 293 TYR A C 1
ATOM 2280 O O . TYR A 1 293 ? 19.582 -2.706 -10.425 1.00 84.19 293 TYR A O 1
ATOM 2288 N N . THR A 1 294 ? 20.320 -2.717 -8.312 1.00 85.69 294 THR A N 1
ATOM 2289 C CA . THR A 1 294 ? 19.184 -1.953 -7.788 1.00 85.69 294 THR A CA 1
ATOM 2290 C C . THR A 1 294 ? 19.296 -0.492 -8.205 1.00 85.69 294 THR A C 1
ATOM 2292 O O . THR A 1 294 ? 20.317 0.151 -7.955 1.00 85.69 294 THR A O 1
ATOM 2295 N N . LEU A 1 295 ? 18.230 0.049 -8.788 1.00 83.31 295 LEU A N 1
ATOM 2296 C CA . LEU A 1 295 ? 18.135 1.447 -9.189 1.00 83.31 295 LEU A CA 1
ATOM 2297 C C . LEU A 1 295 ? 17.308 2.244 -8.173 1.00 83.31 295 LEU A C 1
ATOM 2299 O O . LEU A 1 295 ? 16.256 1.803 -7.704 1.00 83.31 295 LEU A O 1
ATOM 2303 N N . ILE A 1 296 ? 17.781 3.442 -7.848 1.00 74.25 296 ILE A N 1
ATOM 2304 C CA . ILE A 1 296 ? 17.089 4.434 -7.034 1.00 74.25 296 ILE A CA 1
ATOM 2305 C C . ILE A 1 296 ? 16.593 5.535 -7.967 1.00 74.25 296 ILE A C 1
ATOM 2307 O O . ILE A 1 296 ? 17.322 6.065 -8.803 1.00 74.25 296 ILE A O 1
ATOM 2311 N N . SER A 1 297 ? 15.327 5.901 -7.788 1.00 64.06 297 SER A N 1
ATOM 2312 C CA . SER A 1 297 ? 14.730 7.089 -8.391 1.00 64.06 297 SER A CA 1
ATOM 2313 C C . SER A 1 297 ? 15.232 8.351 -7.671 1.00 64.06 297 SER A C 1
ATOM 2315 O O . SER A 1 297 ? 14.461 9.061 -7.028 1.00 64.06 297 SER A O 1
ATOM 2317 N N . SER A 1 298 ? 16.529 8.632 -7.718 1.00 52.31 298 SER A N 1
ATOM 2318 C CA . SER A 1 298 ? 17.063 9.941 -7.345 1.00 52.31 298 SER A CA 1
ATOM 2319 C C . SER A 1 298 ? 17.144 10.802 -8.603 1.00 52.31 298 SER A C 1
ATOM 2321 O O . SER A 1 298 ? 18.029 10.638 -9.430 1.00 52.31 298 SER A O 1
ATOM 2323 N N . SER A 1 299 ? 16.168 11.708 -8.722 1.00 48.97 299 SER A N 1
ATOM 2324 C CA . SER A 1 299 ? 16.200 12.959 -9.496 1.00 48.97 299 SER A CA 1
ATOM 2325 C C . SER A 1 299 ? 16.693 12.910 -10.950 1.00 48.97 299 SER A C 1
ATOM 2327 O O . SER A 1 299 ? 17.889 12.948 -11.216 1.00 48.97 299 SER A O 1
ATOM 2329 N N . ILE A 1 300 ? 15.754 13.055 -11.887 1.00 47.66 300 ILE A N 1
ATOM 2330 C CA . ILE A 1 300 ? 16.020 13.674 -13.193 1.00 47.66 300 ILE A CA 1
ATOM 2331 C C . ILE A 1 300 ? 15.283 15.003 -13.198 1.00 47.66 300 ILE A C 1
ATOM 2333 O O . ILE A 1 300 ? 14.157 15.109 -13.675 1.00 47.66 300 ILE A O 1
ATOM 2337 N N . ASN A 1 301 ? 15.903 15.999 -12.580 1.00 45.34 301 ASN A N 1
ATOM 2338 C CA . ASN A 1 301 ? 15.678 17.370 -13.001 1.00 45.34 301 ASN A CA 1
ATOM 2339 C C . ASN A 1 301 ? 16.864 17.694 -13.909 1.00 45.34 301 ASN A C 1
ATOM 2341 O O . ASN A 1 301 ? 18.007 17.590 -13.472 1.00 45.34 301 ASN A O 1
ATOM 2345 N N . ASP A 1 302 ? 16.563 17.997 -15.168 1.00 46.00 302 ASP A N 1
ATOM 2346 C CA . ASP A 1 302 ? 17.505 18.434 -16.200 1.00 46.00 302 ASP A CA 1
ATOM 2347 C C . ASP A 1 302 ? 18.610 17.431 -16.560 1.00 46.00 302 ASP A C 1
ATOM 2349 O O . ASP A 1 302 ? 19.805 17.671 -16.391 1.00 46.00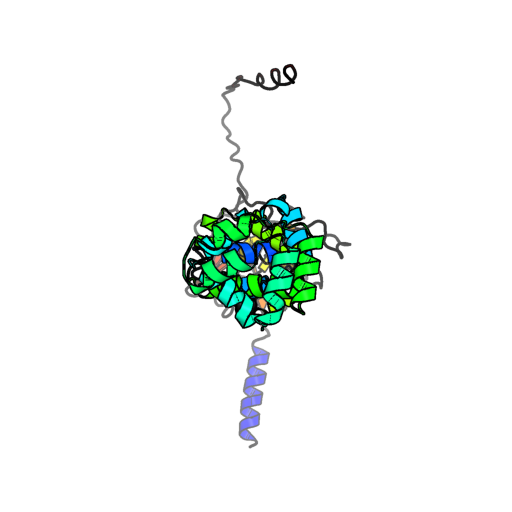 302 ASP A O 1
ATOM 2353 N N . THR A 1 303 ? 18.225 16.301 -17.157 1.00 50.12 303 THR A N 1
ATOM 2354 C CA . THR A 1 303 ? 19.148 15.641 -18.087 1.00 50.12 303 THR A CA 1
ATOM 2355 C C . THR A 1 303 ? 19.349 16.549 -19.298 1.00 50.12 303 THR A C 1
ATOM 2357 O O . THR A 1 303 ? 18.392 17.137 -19.791 1.00 50.12 303 THR A O 1
ATOM 2360 N N . ALA A 1 304 ? 20.562 16.601 -19.857 1.00 50.44 304 ALA A N 1
ATOM 2361 C CA . ALA A 1 304 ? 20.847 17.258 -21.145 1.00 50.44 304 ALA A CA 1
ATOM 2362 C C . ALA A 1 304 ? 20.040 16.678 -22.338 1.00 50.44 304 ALA A C 1
ATOM 2364 O O . ALA A 1 304 ? 20.189 17.117 -23.475 1.00 50.44 304 ALA A O 1
ATOM 2365 N N . TYR A 1 305 ? 19.184 15.688 -22.071 1.00 60.97 305 TYR A N 1
ATOM 2366 C CA . TYR A 1 305 ? 18.476 14.837 -23.007 1.00 60.97 305 TYR A CA 1
ATOM 2367 C C . TYR A 1 305 ? 16.961 14.977 -22.801 1.00 60.97 305 TYR A C 1
ATOM 2369 O O . TYR A 1 305 ? 16.448 14.605 -21.744 1.00 60.97 305 TYR A O 1
ATOM 2377 N N . ASP A 1 306 ? 16.227 15.441 -23.816 1.00 68.62 306 ASP A N 1
ATOM 2378 C CA . ASP A 1 306 ? 14.777 15.701 -23.713 1.00 68.62 306 ASP A CA 1
ATOM 2379 C C . ASP A 1 306 ? 13.941 14.429 -23.444 1.00 68.62 306 ASP A C 1
ATOM 2381 O O . ASP A 1 306 ? 12.909 14.464 -22.753 1.00 68.62 306 ASP A O 1
ATOM 2385 N N . ASN A 1 307 ? 14.416 13.293 -23.972 1.00 84.25 307 ASN A N 1
ATOM 2386 C CA . ASN A 1 307 ? 13.717 12.004 -23.999 1.00 84.25 307 ASN A CA 1
ATOM 2387 C C . ASN A 1 307 ? 14.509 10.840 -23.373 1.00 84.25 307 ASN A C 1
ATOM 2389 O O . ASN A 1 307 ? 14.060 9.695 -23.450 1.00 84.25 307 ASN A O 1
ATOM 2393 N N . ILE A 1 308 ? 15.638 11.112 -22.710 1.00 85.81 308 ILE A N 1
ATOM 2394 C CA . ILE A 1 308 ? 16.428 10.100 -21.992 1.00 85.81 308 ILE A CA 1
ATOM 2395 C C . ILE A 1 308 ? 16.474 10.439 -20.503 1.00 85.81 308 ILE A C 1
ATOM 2397 O O . ILE A 1 308 ? 16.715 11.574 -20.110 1.00 85.81 308 ILE A O 1
ATOM 2401 N N . VAL A 1 309 ? 16.223 9.425 -19.685 1.00 85.88 309 VAL A N 1
ATOM 2402 C CA . VAL A 1 309 ? 16.063 9.458 -18.232 1.00 85.88 309 VAL A CA 1
ATOM 2403 C C . VAL A 1 309 ? 17.251 8.721 -17.611 1.00 85.88 309 VAL A C 1
ATOM 2405 O O . VAL A 1 309 ? 17.522 7.585 -17.991 1.00 85.88 309 VAL A O 1
ATOM 2408 N N . LEU A 1 310 ? 17.950 9.339 -16.656 1.00 85.94 310 LEU A N 1
ATOM 2409 C CA . LEU A 1 310 ? 19.062 8.720 -15.923 1.00 85.94 310 LEU A CA 1
ATOM 2410 C C . LEU A 1 310 ? 18.598 8.161 -14.573 1.00 85.94 310 LEU A C 1
ATOM 2412 O O . LEU A 1 310 ? 18.161 8.905 -13.701 1.00 85.94 310 LEU A O 1
ATOM 2416 N N . LEU A 1 311 ? 18.718 6.850 -14.381 1.00 85.88 311 LEU A N 1
ATOM 2417 C CA . LEU A 1 311 ? 18.394 6.179 -13.122 1.00 85.88 311 LEU A CA 1
ATOM 2418 C C . LEU A 1 311 ? 19.675 5.867 -12.357 1.00 85.88 311 LEU A C 1
ATOM 2420 O O . LEU A 1 311 ? 20.538 5.150 -12.863 1.00 85.88 311 LEU A O 1
ATOM 2424 N N . GLN A 1 312 ? 19.799 6.388 -11.139 1.00 85.12 312 GLN A N 1
ATOM 2425 C CA . GLN A 1 312 ? 20.980 6.166 -10.313 1.00 85.12 312 GLN A CA 1
ATOM 2426 C C . GLN A 1 312 ? 20.988 4.746 -9.742 1.00 85.12 312 GLN A C 1
ATOM 2428 O O . GLN A 1 312 ? 19.964 4.220 -9.315 1.00 85.12 312 GLN A O 1
ATOM 2433 N N . ARG A 1 313 ? 22.158 4.127 -9.665 1.00 82.31 313 ARG A N 1
ATOM 2434 C CA . ARG A 1 313 ? 22.389 2.854 -8.987 1.00 82.31 313 ARG A CA 1
ATOM 2435 C C . ARG A 1 313 ? 22.491 3.043 -7.472 1.00 82.31 313 ARG A C 1
ATOM 2437 O O . ARG A 1 313 ? 23.113 3.989 -6.996 1.00 82.31 313 ARG A O 1
ATOM 2444 N N . SER A 1 314 ? 21.928 2.110 -6.708 1.00 76.56 314 SER A N 1
ATOM 2445 C CA . SER A 1 314 ? 22.111 2.039 -5.256 1.00 76.56 314 SER A CA 1
ATOM 2446 C C . SER A 1 314 ? 23.508 1.531 -4.891 1.00 76.56 314 SER A C 1
ATOM 2448 O O . SER A 1 314 ? 23.964 0.530 -5.441 1.00 76.56 314 SER A O 1
ATOM 2450 N N . GLU A 1 315 ? 24.145 2.153 -3.898 1.00 65.62 315 GLU A N 1
ATOM 2451 C CA . GLU A 1 315 ? 25.398 1.668 -3.292 1.00 65.62 315 GLU A CA 1
ATOM 2452 C C . GLU A 1 315 ? 25.238 0.314 -2.568 1.00 65.62 315 GLU A C 1
ATOM 2454 O O . GLU A 1 315 ? 26.223 -0.347 -2.263 1.00 65.62 315 GLU A O 1
ATOM 2459 N N . LEU A 1 316 ? 24.002 -0.133 -2.309 1.00 55.22 316 LEU A N 1
ATOM 2460 C CA . LEU A 1 316 ? 23.691 -1.348 -1.545 1.00 55.22 316 LEU A CA 1
ATOM 2461 C C . LEU A 1 316 ? 23.653 -2.636 -2.388 1.00 55.22 316 LEU A C 1
ATOM 2463 O O . LEU A 1 316 ? 23.082 -3.627 -1.934 1.00 55.22 316 LEU A O 1
ATOM 2467 N N . SER A 1 317 ? 24.199 -2.654 -3.609 1.00 56.06 317 SER A N 1
ATOM 2468 C CA . SER A 1 317 ? 24.148 -3.864 -4.443 1.00 56.06 317 SER A CA 1
ATOM 2469 C C . SER A 1 317 ? 25.059 -4.961 -3.852 1.00 56.06 317 SER A C 1
ATOM 2471 O O . SER A 1 317 ? 26.281 -4.808 -3.891 1.00 56.06 317 SER A O 1
ATOM 2473 N N . PRO A 1 318 ? 24.527 -6.074 -3.298 1.00 45.31 318 PRO A N 1
ATOM 2474 C CA . PRO A 1 318 ? 25.302 -7.002 -2.457 1.00 45.31 318 PRO A CA 1
ATOM 2475 C C . PRO A 1 318 ? 26.396 -7.795 -3.190 1.00 45.31 318 PRO A C 1
ATOM 2477 O O . PRO A 1 318 ? 27.178 -8.490 -2.546 1.00 45.31 318 PRO A O 1
ATOM 2480 N N . ASN A 1 319 ? 26.444 -7.708 -4.523 1.00 52.28 319 ASN A N 1
ATOM 2481 C CA . ASN A 1 319 ? 27.306 -8.514 -5.392 1.00 52.28 319 ASN A CA 1
ATOM 2482 C C . ASN A 1 319 ? 28.306 -7.670 -6.211 1.00 52.28 319 ASN A C 1
ATOM 2484 O O . ASN A 1 319 ? 28.877 -8.161 -7.184 1.00 52.28 319 ASN A O 1
ATOM 2488 N N . ASP A 1 320 ? 28.509 -6.402 -5.852 1.00 55.31 320 ASP A N 1
ATOM 2489 C CA . ASP A 1 320 ? 29.278 -5.446 -6.655 1.00 55.31 320 ASP A CA 1
ATOM 2490 C C . ASP A 1 320 ? 30.793 -5.545 -6.394 1.00 55.31 320 ASP A C 1
ATOM 2492 O O . ASP A 1 320 ? 31.375 -4.746 -5.669 1.00 55.31 320 ASP A O 1
ATOM 2496 N N . ASN A 1 321 ? 31.444 -6.559 -6.973 1.00 50.44 321 ASN A N 1
ATOM 2497 C CA . ASN A 1 321 ? 32.902 -6.748 -6.891 1.00 50.44 321 ASN A CA 1
ATOM 2498 C C . ASN A 1 321 ? 33.634 -6.463 -8.220 1.00 50.44 321 ASN A C 1
ATOM 2500 O O . ASN A 1 321 ? 34.799 -6.837 -8.368 1.00 50.44 321 ASN A O 1
ATOM 2504 N N . GLY A 1 322 ? 32.977 -5.838 -9.204 1.00 59.00 322 GLY A N 1
ATOM 2505 C CA . GLY A 1 322 ? 33.530 -5.640 -10.549 1.00 59.00 322 GLY A CA 1
ATOM 2506 C C . GLY A 1 322 ? 33.291 -4.246 -11.125 1.00 59.00 322 GLY A C 1
ATOM 2507 O O . GLY A 1 322 ? 32.338 -3.563 -10.764 1.00 59.00 322 GLY A O 1
ATOM 2508 N N . THR A 1 323 ? 34.163 -3.831 -12.045 1.00 69.31 323 THR A N 1
ATOM 2509 C CA . THR A 1 323 ? 33.983 -2.625 -12.864 1.00 69.31 323 THR A CA 1
ATOM 2510 C C . THR A 1 323 ? 32.727 -2.769 -13.721 1.00 69.31 323 THR A C 1
ATOM 2512 O O . THR A 1 323 ? 32.567 -3.783 -14.403 1.00 69.31 323 THR A O 1
ATOM 2515 N N . ILE A 1 324 ? 31.844 -1.767 -13.705 1.00 76.00 324 ILE A N 1
ATOM 2516 C CA . ILE A 1 324 ? 30.660 -1.772 -14.566 1.00 76.00 324 ILE A CA 1
ATOM 2517 C C . ILE A 1 324 ? 31.106 -1.506 -16.009 1.00 76.00 324 ILE A C 1
ATOM 2519 O O . ILE A 1 324 ? 31.778 -0.503 -16.262 1.00 76.00 324 ILE A O 1
ATOM 2523 N N . PRO A 1 325 ? 30.739 -2.366 -16.967 1.00 81.75 325 PRO A N 1
ATOM 2524 C CA . PRO A 1 325 ? 30.969 -2.092 -18.376 1.00 81.75 325 PRO A CA 1
ATOM 2525 C C . PRO A 1 325 ? 30.128 -0.885 -18.805 1.00 81.75 325 PRO A C 1
ATOM 2527 O O . PRO A 1 325 ? 28.919 -0.847 -18.586 1.00 81.75 325 PRO A O 1
ATOM 2530 N N . THR A 1 326 ? 30.767 0.101 -19.428 1.00 85.19 326 THR A N 1
ATOM 2531 C CA . THR A 1 326 ? 30.126 1.328 -19.918 1.00 85.19 326 THR A CA 1
ATOM 2532 C C . THR A 1 326 ? 30.398 1.519 -21.406 1.00 85.19 326 THR A C 1
ATOM 2534 O O . THR A 1 326 ? 31.404 1.036 -21.931 1.00 85.19 326 THR A O 1
ATOM 2537 N N . ILE A 1 327 ? 29.511 2.247 -22.086 1.00 87.38 327 ILE A N 1
ATOM 2538 C CA . ILE A 1 327 ? 29.699 2.679 -23.477 1.00 87.38 327 ILE A CA 1
ATOM 2539 C C . ILE A 1 327 ? 29.844 4.204 -23.573 1.00 87.38 327 ILE A C 1
ATOM 2541 O O . ILE A 1 327 ? 29.256 4.952 -22.782 1.00 87.38 327 ILE A O 1
ATOM 2545 N N . GLU A 1 328 ? 30.650 4.664 -24.530 1.00 87.31 328 GLU A N 1
ATOM 2546 C CA . GLU A 1 328 ? 30.779 6.083 -24.868 1.00 87.31 328 GLU A CA 1
ATOM 2547 C C . GLU A 1 328 ? 29.498 6.591 -25.535 1.00 87.31 328 GLU A C 1
ATOM 2549 O O . GLU A 1 328 ? 28.892 5.895 -26.350 1.00 87.31 328 GLU A O 1
ATOM 2554 N N . VAL A 1 329 ? 29.101 7.819 -25.206 1.00 87.12 329 VAL A N 1
ATOM 2555 C CA . VAL A 1 329 ? 27.914 8.479 -25.754 1.00 87.12 329 VAL A CA 1
ATOM 2556 C C . VAL A 1 329 ? 28.333 9.513 -26.791 1.00 87.12 329 VAL A C 1
ATOM 2558 O O . VAL A 1 329 ? 29.179 10.360 -26.515 1.00 87.12 329 VAL A O 1
ATOM 2561 N N . GLY A 1 330 ? 27.712 9.460 -27.965 1.00 86.62 330 GLY A N 1
ATOM 2562 C CA . GLY A 1 330 ? 27.964 10.370 -29.076 1.00 86.62 330 GLY A CA 1
ATOM 2563 C C . GLY A 1 330 ? 26.739 11.198 -29.441 1.00 86.62 330 GLY A C 1
ATOM 2564 O O . GLY A 1 330 ? 25.602 10.835 -29.148 1.00 86.62 330 GLY A O 1
ATOM 2565 N N . TYR A 1 331 ? 26.989 12.300 -30.144 1.00 85.19 331 TYR A N 1
ATOM 2566 C CA . TYR A 1 331 ? 25.964 13.150 -30.741 1.00 85.19 331 TYR A CA 1
ATOM 2567 C C . TYR A 1 331 ? 26.342 13.488 -32.183 1.00 85.19 331 TYR A C 1
ATOM 2569 O O . TYR A 1 331 ? 27.503 13.766 -32.483 1.00 85.19 331 TYR A O 1
ATOM 2577 N N . SER A 1 332 ? 25.357 13.482 -33.078 1.00 85.44 332 SER A N 1
ATOM 2578 C CA . SER A 1 332 ? 25.502 13.957 -34.451 1.00 85.44 332 SER A CA 1
ATOM 2579 C C . SER A 1 332 ? 24.149 14.455 -34.962 1.00 85.44 332 SER A C 1
ATOM 2581 O O . SER A 1 332 ? 23.102 13.921 -34.614 1.00 85.44 332 SER A O 1
ATOM 2583 N N . ASN A 1 333 ? 24.164 15.497 -35.789 1.00 86.69 333 ASN A N 1
ATOM 2584 C CA . ASN A 1 333 ? 22.993 16.000 -36.516 1.00 86.69 333 ASN A CA 1
ATOM 2585 C C . ASN A 1 333 ? 23.031 15.603 -38.004 1.00 86.69 333 ASN A C 1
ATOM 2587 O O . ASN A 1 333 ? 22.334 16.183 -38.835 1.00 86.69 333 ASN A O 1
ATOM 2591 N N . GLN A 1 334 ? 23.889 14.642 -38.345 1.00 90.25 334 GLN A N 1
ATOM 2592 C CA . GLN A 1 334 ? 24.029 14.079 -39.681 1.00 90.25 334 GLN A CA 1
ATOM 2593 C C . GLN A 1 334 ? 23.524 12.642 -39.693 1.00 90.25 334 GLN A C 1
ATOM 2595 O O . GLN A 1 334 ? 23.524 11.965 -38.662 1.00 90.25 334 GLN A O 1
ATOM 2600 N N . THR A 1 335 ? 23.150 12.171 -40.881 1.00 91.75 335 THR A N 1
ATOM 2601 C CA . THR A 1 335 ? 22.906 10.753 -41.140 1.00 91.75 335 THR A CA 1
ATOM 2602 C C . THR A 1 335 ? 24.109 9.922 -40.700 1.00 91.75 335 THR A C 1
ATOM 2604 O O . THR A 1 335 ? 25.248 10.220 -41.065 1.00 91.75 335 THR A O 1
ATOM 2607 N N . LEU A 1 336 ? 23.848 8.868 -39.931 1.00 92.62 336 LEU A N 1
ATOM 2608 C CA . LEU A 1 336 ? 24.860 7.902 -39.520 1.00 92.62 336 LEU A CA 1
ATOM 2609 C C . LEU A 1 336 ? 24.841 6.701 -40.467 1.00 92.62 336 LEU A C 1
ATOM 2611 O O . LEU A 1 336 ? 23.779 6.266 -40.911 1.00 92.62 336 LEU A O 1
ATOM 2615 N N . LEU A 1 337 ? 26.022 6.166 -40.772 1.00 91.62 337 LEU A N 1
ATOM 2616 C CA . LEU A 1 337 ? 26.202 5.050 -41.700 1.00 91.62 337 LEU A CA 1
ATOM 2617 C C . LEU A 1 337 ? 26.893 3.879 -41.008 1.00 91.62 337 LEU A C 1
ATOM 2619 O O . LEU A 1 337 ? 27.733 4.090 -40.133 1.00 91.62 337 LEU A O 1
ATOM 2623 N N . ASN A 1 338 ? 26.600 2.660 -41.470 1.00 89.25 338 ASN A N 1
ATOM 2624 C CA . ASN A 1 338 ? 27.220 1.417 -40.986 1.00 89.25 338 ASN A CA 1
ATOM 2625 C C . ASN A 1 338 ? 27.117 1.257 -39.461 1.00 89.25 338 ASN A C 1
ATOM 2627 O O . ASN A 1 338 ? 28.092 0.949 -38.772 1.00 89.25 338 ASN A O 1
ATOM 2631 N N . CYS A 1 339 ? 25.928 1.516 -38.935 1.00 91.06 339 CYS A N 1
ATOM 2632 C CA . CYS A 1 339 ? 25.626 1.369 -37.525 1.00 91.06 339 CYS A CA 1
ATOM 2633 C C . CYS A 1 339 ? 25.095 -0.036 -37.235 1.00 91.06 339 CYS A C 1
ATOM 2635 O O . CYS A 1 339 ? 24.848 -0.845 -38.124 1.00 91.06 339 CYS A O 1
ATOM 2637 N N . SER A 1 340 ? 24.896 -0.339 -35.964 1.00 89.94 340 SER A N 1
ATOM 2638 C CA . SER A 1 340 ? 24.220 -1.537 -35.499 1.00 89.94 340 SER A CA 1
ATOM 2639 C C . SER A 1 340 ? 23.106 -1.145 -34.543 1.00 89.94 340 SER A C 1
ATOM 2641 O O . SER A 1 340 ? 23.298 -0.328 -33.643 1.00 89.94 340 SER A O 1
ATOM 2643 N N . TYR A 1 341 ? 21.935 -1.728 -34.751 1.00 88.69 341 TYR A N 1
ATOM 2644 C CA . TYR A 1 341 ? 20.825 -1.674 -33.816 1.00 88.69 341 TYR A CA 1
ATOM 2645 C C . TYR A 1 341 ? 20.889 -2.902 -32.912 1.00 88.69 341 TYR A C 1
ATOM 2647 O O . TYR A 1 341 ? 20.836 -4.026 -33.412 1.00 88.69 341 TYR A O 1
ATOM 2655 N N . VAL A 1 342 ? 21.010 -2.693 -31.601 1.00 89.19 342 VAL A N 1
ATOM 2656 C CA . VAL A 1 342 ? 21.166 -3.774 -30.620 1.00 89.19 342 VAL A CA 1
ATOM 2657 C C . VAL A 1 342 ? 19.950 -3.846 -29.703 1.00 89.19 342 VAL A C 1
ATOM 2659 O O . VAL A 1 342 ? 19.586 -2.868 -29.048 1.00 89.19 342 VAL A O 1
ATOM 2662 N N . THR A 1 343 ? 19.329 -5.022 -29.653 1.00 88.62 343 THR A N 1
ATOM 2663 C CA . THR A 1 343 ? 18.097 -5.303 -28.906 1.00 88.62 343 THR A CA 1
ATOM 2664 C C . THR A 1 343 ? 18.114 -6.713 -28.300 1.00 88.62 343 THR A C 1
ATOM 2666 O O . THR A 1 343 ? 19.140 -7.395 -28.327 1.00 88.62 343 THR A O 1
ATOM 2669 N N . LEU A 1 344 ? 16.981 -7.165 -27.751 1.00 85.81 344 LEU A N 1
ATOM 2670 C CA . LEU A 1 344 ? 16.776 -8.549 -27.327 1.00 85.81 344 LEU A CA 1
ATOM 2671 C C . LEU A 1 344 ? 15.761 -9.267 -28.217 1.00 85.81 344 LEU A C 1
ATOM 2673 O O . LEU A 1 344 ? 14.695 -8.744 -28.524 1.00 85.81 344 LEU A O 1
ATOM 2677 N N . GLN A 1 345 ? 16.049 -10.525 -28.529 1.00 83.62 345 GLN A N 1
ATOM 2678 C CA . GLN A 1 345 ? 15.095 -11.460 -29.110 1.00 83.62 345 GLN A CA 1
ATOM 2679 C C . GLN A 1 345 ? 15.179 -12.774 -28.331 1.00 83.62 345 GLN A C 1
ATOM 2681 O O . GLN A 1 345 ? 16.248 -13.371 -28.230 1.00 83.62 345 GLN A O 1
ATOM 2686 N N . ASN A 1 346 ? 14.065 -13.222 -27.741 1.00 79.19 346 ASN A N 1
ATOM 2687 C CA . ASN A 1 346 ? 14.026 -14.418 -26.884 1.00 79.19 346 ASN A CA 1
ATOM 2688 C C . ASN A 1 346 ? 15.096 -14.401 -25.766 1.00 79.19 346 ASN A C 1
ATOM 2690 O O . ASN A 1 346 ? 15.799 -15.388 -25.556 1.00 79.19 346 ASN A O 1
ATOM 2694 N N . ASN A 1 347 ? 15.246 -13.263 -25.077 1.00 75.19 347 ASN A N 1
ATOM 2695 C CA . ASN A 1 347 ? 16.257 -13.016 -24.033 1.00 75.19 347 ASN A CA 1
ATOM 2696 C C . ASN A 1 347 ? 17.722 -13.170 -24.485 1.00 75.19 347 ASN A C 1
ATOM 2698 O O . ASN A 1 347 ? 18.609 -13.277 -23.647 1.00 75.19 347 ASN A O 1
ATOM 2702 N N . SER A 1 348 ? 17.988 -13.180 -25.790 1.00 81.38 348 SER A N 1
ATOM 2703 C CA . SER A 1 348 ? 19.342 -13.165 -26.346 1.00 81.38 348 SER A CA 1
ATOM 2704 C C . SER A 1 348 ? 19.596 -11.839 -27.046 1.00 81.38 348 SER A C 1
ATOM 2706 O O . SER A 1 348 ? 18.678 -11.275 -27.644 1.00 81.38 348 SER A O 1
ATOM 2708 N N . ILE A 1 349 ? 20.833 -11.346 -26.989 1.00 84.88 349 ILE A N 1
ATOM 2709 C CA . ILE A 1 349 ? 21.215 -10.132 -27.712 1.00 84.88 349 ILE A CA 1
ATOM 2710 C C . ILE A 1 349 ? 21.093 -10.372 -29.210 1.00 84.88 349 ILE A C 1
ATOM 2712 O O . ILE A 1 349 ? 21.635 -11.337 -29.750 1.00 84.88 349 ILE A O 1
ATOM 2716 N N . PHE A 1 350 ? 20.403 -9.456 -29.874 1.00 86.19 350 PHE A N 1
ATOM 2717 C CA . PHE A 1 350 ? 20.239 -9.434 -31.313 1.00 86.19 350 PHE A CA 1
ATOM 2718 C C . PHE A 1 350 ? 20.785 -8.112 -31.850 1.00 86.19 350 PHE A C 1
ATOM 2720 O O . PHE A 1 350 ? 20.367 -7.043 -31.408 1.00 86.19 350 PHE A O 1
ATOM 2727 N N . SER A 1 351 ? 21.741 -8.194 -32.776 1.00 87.06 351 SER A N 1
ATOM 2728 C CA . SER A 1 351 ? 22.368 -7.035 -33.413 1.00 87.06 351 SER A CA 1
ATOM 2729 C C . SER A 1 351 ? 22.075 -7.058 -34.905 1.00 87.06 351 SER A C 1
ATOM 2731 O O . SER A 1 351 ? 22.277 -8.080 -35.563 1.00 87.06 351 SER A O 1
ATOM 2733 N N . VAL A 1 352 ? 21.585 -5.940 -35.431 1.00 86.25 352 VAL A N 1
ATOM 2734 C CA . VAL A 1 352 ? 21.211 -5.795 -36.839 1.00 86.25 352 VAL A CA 1
ATOM 2735 C C . VAL A 1 352 ? 22.005 -4.667 -37.455 1.00 86.25 352 VAL A C 1
ATOM 2737 O O . VAL A 1 352 ? 22.030 -3.561 -36.918 1.00 86.25 352 VAL A O 1
ATOM 2740 N N . ASN A 1 353 ? 22.618 -4.933 -38.605 1.00 87.38 353 ASN A N 1
ATOM 2741 C CA . ASN A 1 353 ? 23.289 -3.896 -39.370 1.00 87.38 353 ASN A CA 1
ATOM 2742 C C . ASN A 1 353 ? 22.275 -2.846 -39.846 1.00 87.38 353 ASN A C 1
ATOM 2744 O O . ASN A 1 353 ? 21.247 -3.175 -40.440 1.00 87.38 353 ASN A O 1
ATOM 2748 N N . VAL A 1 354 ? 22.604 -1.583 -39.609 1.00 87.31 354 VAL A N 1
ATOM 2749 C CA . VAL A 1 354 ? 21.851 -0.403 -40.016 1.00 87.31 354 VAL A CA 1
ATOM 2750 C C . VAL A 1 354 ? 22.718 0.345 -41.026 1.00 87.31 354 VAL A C 1
ATOM 2752 O O . VAL A 1 354 ? 23.634 1.072 -40.631 1.00 87.31 354 VAL A O 1
ATOM 2755 N N . PRO A 1 355 ? 22.465 0.168 -42.338 1.00 86.69 355 PRO A N 1
ATOM 2756 C CA . PRO A 1 355 ? 23.251 0.831 -43.375 1.00 86.69 355 PRO A CA 1
ATOM 2757 C C . PRO A 1 355 ? 23.173 2.353 -43.267 1.00 86.69 355 PRO A C 1
ATOM 2759 O O . PRO A 1 355 ? 24.174 3.035 -43.473 1.00 86.69 355 PRO A O 1
ATOM 2762 N N . GLU A 1 356 ? 21.989 2.856 -42.917 1.00 91.06 356 GLU A N 1
ATOM 2763 C CA . GLU A 1 356 ? 21.680 4.273 -42.811 1.00 91.06 356 GLU A CA 1
ATOM 2764 C C . GLU A 1 356 ? 20.690 4.518 -41.662 1.00 91.06 356 GLU A C 1
ATOM 2766 O O . GLU A 1 356 ? 19.652 3.860 -41.574 1.00 91.06 356 GLU A O 1
ATOM 2771 N N . ALA A 1 357 ? 21.015 5.476 -40.795 1.00 91.50 357 ALA A N 1
ATOM 2772 C CA . ALA A 1 357 ? 20.112 6.049 -39.804 1.00 91.50 357 ALA A CA 1
ATOM 2773 C C . ALA A 1 357 ? 20.003 7.556 -40.068 1.00 91.50 357 ALA A C 1
ATOM 2775 O O . ALA A 1 357 ? 20.974 8.301 -39.903 1.00 91.50 357 ALA A O 1
ATOM 2776 N N . VAL A 1 358 ? 18.834 8.004 -40.520 1.00 93.25 358 VAL A N 1
ATOM 2777 C CA . VAL A 1 358 ? 18.618 9.374 -41.000 1.00 93.25 358 VAL A CA 1
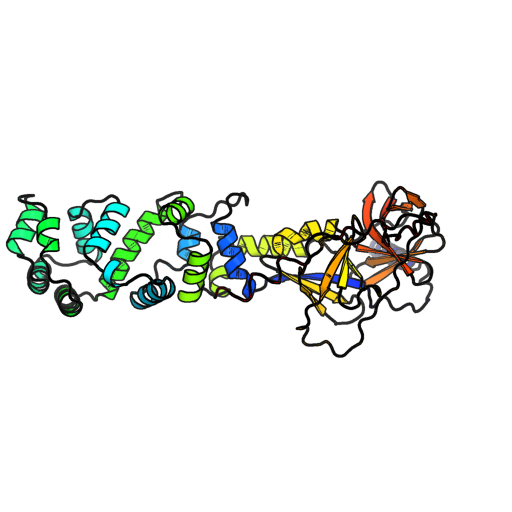ATOM 2778 C C . VAL A 1 358 ? 18.286 10.278 -39.822 1.00 93.25 358 VAL A C 1
ATOM 2780 O O . VAL A 1 358 ? 17.371 9.987 -39.056 1.00 93.25 358 VAL A O 1
ATOM 2783 N N . TYR A 1 359 ? 19.022 11.378 -39.668 1.00 91.25 359 TYR A N 1
ATOM 2784 C CA . TYR A 1 359 ? 18.704 12.378 -38.650 1.00 91.25 359 TYR A CA 1
ATOM 2785 C C . TYR A 1 359 ? 17.420 13.130 -39.024 1.00 91.25 359 TYR A C 1
ATOM 2787 O O . TYR A 1 359 ? 17.321 13.696 -40.114 1.00 91.25 359 TYR A O 1
ATOM 2795 N N . ASN A 1 360 ? 16.462 13.178 -38.102 1.00 88.31 360 ASN A N 1
ATOM 2796 C CA . ASN A 1 360 ? 15.236 13.954 -38.225 1.00 88.31 360 ASN A CA 1
ATOM 2797 C C . ASN A 1 360 ? 14.899 14.617 -36.885 1.00 88.31 360 ASN A C 1
ATOM 2799 O O . ASN A 1 360 ? 14.400 13.950 -35.980 1.00 88.31 360 ASN A O 1
ATOM 2803 N N . ASN A 1 361 ? 15.169 15.923 -36.773 1.00 81.00 361 ASN A N 1
ATOM 2804 C CA . ASN A 1 361 ? 14.740 16.793 -35.669 1.00 81.00 361 ASN A CA 1
ATOM 2805 C C . ASN A 1 361 ? 14.800 16.108 -34.290 1.00 81.00 361 ASN A C 1
ATOM 2807 O O . ASN A 1 361 ? 13.770 15.811 -33.688 1.00 81.00 361 ASN A O 1
ATOM 2811 N N . ASP A 1 362 ? 16.021 15.851 -33.816 1.00 81.25 362 ASP A N 1
ATOM 2812 C CA . ASP A 1 362 ? 16.320 15.217 -32.518 1.00 81.25 362 ASP A CA 1
ATOM 2813 C C . ASP A 1 362 ? 16.000 13.721 -32.403 1.00 81.25 362 ASP A C 1
ATOM 2815 O O . ASP A 1 362 ? 16.105 13.143 -31.316 1.00 81.25 362 ASP A O 1
ATOM 2819 N N . THR A 1 363 ? 15.715 13.065 -33.528 1.00 89.31 363 THR A N 1
ATOM 2820 C CA . THR A 1 363 ? 15.625 11.603 -33.625 1.00 89.31 363 THR A CA 1
ATOM 2821 C C . THR A 1 363 ? 16.479 11.040 -34.762 1.00 89.31 363 THR A C 1
ATOM 2823 O O . THR A 1 363 ? 16.855 11.763 -35.687 1.00 89.31 363 THR A O 1
ATOM 2826 N N . TYR A 1 364 ? 16.790 9.745 -34.691 1.00 91.50 364 TYR A N 1
ATOM 2827 C CA . TYR A 1 364 ? 17.215 8.961 -35.847 1.00 91.50 364 TYR A CA 1
ATOM 2828 C C . TYR A 1 364 ? 16.081 8.056 -36.305 1.00 91.50 364 TYR A C 1
ATOM 2830 O O . TYR A 1 364 ? 15.464 7.358 -35.498 1.00 91.50 364 TYR A O 1
ATOM 2838 N N . GLU A 1 365 ? 15.856 8.036 -37.612 1.00 92.06 365 GLU A N 1
ATOM 2839 C CA . GLU A 1 365 ? 14.909 7.153 -38.274 1.00 92.06 365 GLU A CA 1
ATOM 2840 C C . GLU A 1 365 ? 15.657 6.068 -39.046 1.00 92.06 365 GLU A C 1
ATOM 2842 O O . GLU A 1 365 ? 16.542 6.347 -39.859 1.00 92.06 365 GLU A O 1
ATOM 2847 N N . ILE A 1 366 ? 15.295 4.814 -38.785 1.00 89.62 366 ILE A N 1
ATOM 2848 C CA . ILE A 1 366 ? 15.864 3.644 -39.455 1.00 89.62 366 ILE A CA 1
ATOM 2849 C C . ILE A 1 366 ? 14.747 2.967 -40.241 1.00 89.62 366 ILE A C 1
ATOM 2851 O O . ILE A 1 366 ? 13.770 2.510 -39.646 1.00 89.62 366 ILE A O 1
ATOM 2855 N N . SER A 1 367 ? 14.896 2.877 -41.566 1.00 83.25 367 SER A N 1
ATOM 2856 C CA . SER A 1 367 ? 13.962 2.122 -42.412 1.00 83.25 367 SER A CA 1
ATOM 2857 C C . SER A 1 367 ? 14.011 0.634 -42.052 1.00 83.25 367 SER A C 1
ATOM 2859 O O . SER A 1 367 ? 15.068 0.001 -42.070 1.00 83.25 367 SER A O 1
ATOM 2861 N N . SER A 1 368 ? 12.862 0.072 -41.699 1.00 66.75 368 SER A N 1
ATOM 2862 C CA . SER A 1 368 ? 12.720 -1.269 -41.148 1.00 66.75 368 SER A CA 1
ATOM 2863 C C . SER A 1 368 ? 12.470 -2.297 -42.246 1.00 66.75 368 SER A C 1
ATOM 2865 O O . SER A 1 368 ? 11.365 -2.446 -42.753 1.00 66.75 368 SER A O 1
ATOM 2867 N N . ASN A 1 369 ? 13.491 -3.104 -42.518 1.00 61.03 369 ASN A N 1
ATOM 2868 C CA . ASN A 1 369 ? 13.293 -4.498 -42.934 1.00 61.03 369 ASN A CA 1
ATOM 2869 C C . ASN A 1 369 ? 13.356 -5.444 -41.712 1.00 61.03 369 ASN A C 1
ATOM 2871 O O . ASN A 1 369 ? 13.390 -6.665 -41.856 1.00 61.03 369 ASN A O 1
ATOM 2875 N N . VAL A 1 370 ? 13.428 -4.877 -40.500 1.00 55.59 370 VAL A N 1
ATOM 2876 C CA . VAL A 1 370 ? 13.722 -5.554 -39.231 1.00 55.59 370 VAL A CA 1
ATOM 2877 C C . VAL A 1 370 ? 12.398 -5.879 -38.542 1.00 55.59 370 VAL A C 1
ATOM 2879 O O . VAL A 1 370 ? 12.005 -5.290 -37.537 1.00 55.59 370 VAL A O 1
ATOM 2882 N N . THR A 1 371 ? 11.628 -6.785 -39.141 1.00 53.22 371 THR A N 1
ATOM 2883 C CA . THR A 1 371 ? 10.318 -7.169 -38.610 1.00 53.22 371 THR A CA 1
ATOM 2884 C C . THR A 1 371 ? 10.469 -8.145 -37.451 1.00 53.22 371 THR A C 1
ATOM 2886 O O . THR A 1 371 ? 10.656 -9.344 -37.659 1.00 53.22 371 THR A O 1
ATOM 2889 N N . ASN A 1 372 ? 10.365 -7.608 -36.236 1.00 54.31 372 ASN A N 1
ATOM 2890 C CA . ASN A 1 372 ? 9.460 -8.026 -35.157 1.00 54.31 372 ASN A CA 1
ATOM 2891 C C . ASN A 1 372 ? 10.115 -7.724 -33.802 1.00 54.31 372 ASN A C 1
ATOM 2893 O O . ASN A 1 372 ? 11.219 -8.175 -33.520 1.00 54.31 372 ASN A O 1
ATOM 2897 N N . SER A 1 373 ? 9.386 -6.969 -32.974 1.00 62.09 373 SER A N 1
ATOM 2898 C CA . SER A 1 373 ? 9.740 -6.479 -31.631 1.00 62.09 373 SER A CA 1
ATOM 2899 C C . SER A 1 373 ? 10.893 -5.469 -31.555 1.00 62.09 373 SER A C 1
ATOM 2901 O O . SER A 1 373 ? 11.998 -5.794 -31.140 1.00 62.09 373 SER A O 1
ATOM 2903 N N . VAL A 1 374 ? 10.594 -4.199 -31.858 1.00 79.06 374 VAL A N 1
ATOM 2904 C CA . VAL A 1 374 ? 11.365 -3.086 -31.281 1.00 79.06 374 VAL A CA 1
ATOM 2905 C C . VAL A 1 374 ? 11.090 -3.056 -29.787 1.00 79.06 374 VAL A C 1
ATOM 2907 O O . VAL A 1 374 ? 9.951 -2.854 -29.365 1.00 79.06 374 VAL A O 1
ATOM 2910 N N . ILE A 1 375 ? 12.137 -3.264 -29.000 1.00 89.00 375 ILE A N 1
ATOM 2911 C CA . ILE A 1 375 ? 12.094 -3.107 -27.551 1.00 89.00 375 ILE A CA 1
ATOM 2912 C C . ILE A 1 375 ? 12.501 -1.671 -27.226 1.00 89.00 375 ILE A C 1
ATOM 2914 O O . ILE A 1 375 ? 13.530 -1.183 -27.706 1.00 89.00 375 ILE A O 1
ATOM 2918 N N . GLU A 1 376 ? 11.695 -0.977 -26.428 1.00 90.12 376 GLU A N 1
ATOM 2919 C CA . GLU A 1 376 ? 12.026 0.377 -25.983 1.00 90.12 376 GLU A CA 1
ATOM 2920 C C . GLU A 1 376 ? 13.362 0.376 -25.224 1.00 90.12 376 GLU A C 1
ATOM 2922 O O . GLU A 1 376 ? 13.644 -0.529 -24.437 1.00 90.12 376 GLU A O 1
ATOM 2927 N N . GLY A 1 377 ? 14.206 1.374 -25.481 1.00 91.00 377 GLY A N 1
ATOM 2928 C CA . GLY A 1 377 ? 15.553 1.441 -24.910 1.00 91.00 377 GLY A CA 1
ATOM 2929 C C . GLY A 1 377 ? 16.632 0.683 -25.691 1.00 91.00 377 GLY A C 1
ATOM 2930 O O . GLY A 1 377 ? 17.787 0.700 -25.281 1.00 91.00 377 GLY A O 1
ATOM 2931 N N . SER A 1 378 ? 16.298 0.027 -26.808 1.00 92.56 378 SER A N 1
ATOM 2932 C CA . SER A 1 378 ? 17.304 -0.603 -27.684 1.00 92.56 378 SER A CA 1
ATOM 2933 C C . SER A 1 378 ? 18.279 0.433 -28.253 1.00 92.56 378 SER A C 1
ATOM 2935 O O . SER A 1 378 ? 17.865 1.534 -28.613 1.00 92.56 378 SER A O 1
ATOM 2937 N N . ALA A 1 379 ? 19.562 0.090 -28.352 1.00 92.75 379 ALA A N 1
ATOM 2938 C CA . ALA A 1 379 ? 20.626 1.051 -28.637 1.00 92.75 379 ALA A CA 1
ATOM 2939 C C . ALA A 1 379 ? 20.969 1.132 -30.134 1.00 92.75 379 ALA A C 1
ATOM 2941 O O . ALA A 1 379 ? 21.109 0.104 -30.798 1.00 92.75 379 ALA A O 1
ATOM 2942 N N . LEU A 1 380 ? 21.167 2.353 -30.647 1.00 92.88 380 LEU A N 1
ATOM 2943 C CA . LEU A 1 380 ? 21.819 2.598 -31.939 1.00 92.88 380 LEU A CA 1
ATOM 2944 C C . LEU A 1 380 ? 23.308 2.877 -31.717 1.00 92.88 380 LEU A C 1
ATOM 2946 O O . LEU A 1 380 ? 23.663 3.844 -31.040 1.00 92.88 380 LEU A O 1
ATOM 2950 N N . ILE A 1 381 ? 24.165 2.047 -32.305 1.00 91.12 381 ILE A N 1
ATOM 2951 C CA . ILE A 1 381 ? 25.610 2.057 -32.070 1.00 91.12 381 ILE A CA 1
ATOM 2952 C C . ILE A 1 381 ? 26.347 2.236 -33.385 1.00 91.12 381 ILE A C 1
ATOM 2954 O O . ILE A 1 381 ? 26.099 1.504 -34.337 1.00 91.12 381 ILE A O 1
ATOM 2958 N N . CYS A 1 382 ? 27.308 3.149 -33.430 1.00 90.44 382 CYS A N 1
ATOM 2959 C CA . CYS A 1 382 ? 28.211 3.292 -34.567 1.00 90.44 382 CYS A CA 1
ATOM 2960 C C . CYS A 1 382 ? 29.630 3.451 -34.015 1.00 90.44 382 CYS A C 1
ATOM 2962 O O . CYS A 1 382 ? 29.842 4.227 -33.089 1.00 90.44 382 CYS A O 1
ATOM 2964 N N . ASN A 1 383 ? 30.599 2.699 -34.545 1.00 86.06 383 ASN A N 1
ATOM 2965 C CA . ASN A 1 383 ? 32.008 2.776 -34.126 1.00 86.06 383 ASN A CA 1
ATOM 2966 C C . ASN A 1 383 ? 32.234 2.704 -32.596 1.00 86.06 383 ASN A C 1
ATOM 2968 O O . ASN A 1 383 ? 33.026 3.466 -32.058 1.00 86.06 383 ASN A O 1
ATOM 2972 N N . ALA A 1 384 ? 31.549 1.784 -31.903 1.00 83.62 384 ALA A N 1
ATOM 2973 C CA . ALA A 1 384 ? 31.601 1.606 -30.439 1.00 83.62 384 ALA A CA 1
ATOM 2974 C C . ALA A 1 384 ? 31.057 2.778 -29.591 1.00 83.62 384 ALA A C 1
ATOM 2976 O O . ALA A 1 384 ? 31.205 2.772 -28.370 1.00 83.62 384 ALA A O 1
ATOM 2977 N N . THR A 1 385 ? 30.358 3.725 -30.213 1.00 88.69 385 THR A N 1
ATOM 2978 C CA . THR A 1 385 ? 29.677 4.841 -29.551 1.00 88.69 385 THR A CA 1
ATOM 2979 C C . THR A 1 385 ? 28.164 4.677 -29.685 1.00 88.69 385 THR A C 1
ATOM 2981 O O . THR A 1 385 ? 27.665 4.334 -30.761 1.00 88.69 385 THR A O 1
ATOM 2984 N N . VAL A 1 386 ? 27.415 4.924 -28.608 1.00 91.50 386 VAL A N 1
ATOM 2985 C CA . VAL A 1 386 ? 25.947 4.934 -28.637 1.00 91.50 386 VAL A CA 1
ATOM 2986 C C . VAL A 1 386 ? 25.423 6.331 -28.958 1.00 91.50 386 VAL A C 1
ATOM 2988 O O . VAL A 1 386 ? 25.849 7.315 -28.357 1.00 91.50 386 VAL A O 1
ATOM 2991 N N . TYR A 1 387 ? 24.482 6.419 -29.897 1.00 91.25 387 TYR A N 1
ATOM 2992 C CA . TYR A 1 387 ? 23.933 7.694 -30.378 1.00 91.25 387 TYR A CA 1
ATOM 2993 C C . TYR A 1 387 ? 22.486 7.942 -29.945 1.00 91.25 387 TYR A C 1
ATOM 2995 O O . TYR A 1 387 ? 22.025 9.084 -29.945 1.00 91.25 387 TYR A O 1
ATOM 3003 N N . GLY A 1 388 ? 21.766 6.900 -29.525 1.00 91.50 388 GLY A N 1
ATOM 3004 C CA . GLY A 1 388 ? 20.413 7.059 -29.006 1.00 91.50 388 GLY A CA 1
ATOM 3005 C C . GLY A 1 388 ? 19.746 5.758 -28.583 1.00 91.50 388 GLY A C 1
ATOM 3006 O O . GLY A 1 388 ? 20.292 4.668 -28.783 1.00 91.50 388 GLY A O 1
ATOM 3007 N N . LEU A 1 389 ? 18.551 5.898 -28.004 1.00 93.56 389 LEU A N 1
ATOM 3008 C CA . LEU A 1 389 ? 17.717 4.798 -27.521 1.00 93.56 389 LEU A CA 1
ATOM 3009 C C . LEU A 1 389 ? 16.373 4.752 -28.254 1.00 93.56 389 LEU A C 1
ATOM 3011 O O . LEU A 1 389 ? 15.705 5.772 -28.420 1.00 93.56 389 LEU A O 1
ATOM 3015 N N . ALA A 1 390 ? 15.945 3.556 -28.644 1.00 91.94 390 ALA A N 1
ATOM 3016 C CA . ALA A 1 390 ? 14.695 3.344 -29.359 1.00 91.94 390 ALA A CA 1
ATOM 3017 C C . ALA A 1 390 ? 13.469 3.728 -28.529 1.00 91.94 390 ALA A C 1
ATOM 3019 O O . ALA A 1 390 ? 13.338 3.326 -27.370 1.00 91.94 390 ALA A O 1
ATOM 3020 N N . ARG A 1 391 ? 12.545 4.450 -29.164 1.00 88.06 391 ARG A N 1
ATOM 3021 C CA . ARG A 1 391 ? 11.242 4.817 -28.606 1.00 88.06 391 ARG A CA 1
ATOM 3022 C C . ARG A 1 391 ? 10.141 3.859 -29.038 1.00 88.06 391 ARG A C 1
ATOM 3024 O O . ARG A 1 391 ? 9.329 3.448 -28.216 1.00 88.06 391 ARG A O 1
ATOM 3031 N N . GLU A 1 392 ? 10.065 3.569 -30.336 1.00 83.31 392 GLU A N 1
ATOM 3032 C CA . GLU A 1 392 ? 9.031 2.728 -30.952 1.00 83.31 392 GLU A CA 1
ATOM 3033 C C . GLU A 1 392 ? 9.345 2.418 -32.421 1.00 83.31 392 GLU A C 1
ATOM 3035 O O . GLU A 1 392 ? 10.246 3.013 -33.015 1.00 83.31 392 GLU A O 1
ATOM 3040 N N . ALA A 1 393 ? 8.561 1.511 -33.005 1.00 82.56 393 ALA A N 1
ATOM 3041 C CA . ALA A 1 393 ? 8.441 1.357 -34.449 1.00 82.56 393 ALA A CA 1
ATOM 3042 C C . ALA A 1 393 ? 7.100 1.928 -34.928 1.00 82.56 393 ALA A C 1
ATOM 3044 O O . ALA A 1 393 ? 6.055 1.595 -34.366 1.00 82.56 393 ALA A O 1
ATOM 3045 N N . ALA A 1 394 ? 7.121 2.741 -35.981 1.00 74.38 394 ALA A N 1
ATOM 3046 C CA . ALA A 1 394 ? 5.934 3.271 -36.642 1.00 74.38 394 ALA A CA 1
ATOM 3047 C C . ALA A 1 394 ? 6.104 3.176 -38.162 1.00 74.38 394 ALA A C 1
ATOM 3049 O O . ALA A 1 394 ? 7.115 3.629 -38.683 1.00 74.38 394 ALA A O 1
ATOM 3050 N N . ASN A 1 395 ? 5.111 2.622 -38.868 1.00 73.62 395 ASN A N 1
ATOM 3051 C CA . ASN A 1 395 ? 5.068 2.564 -40.339 1.00 73.62 395 ASN A CA 1
ATOM 3052 C C . ASN A 1 395 ? 6.373 2.057 -40.983 1.00 73.62 395 ASN A C 1
ATOM 3054 O O . ASN A 1 395 ? 6.913 2.709 -41.870 1.00 73.62 395 ASN A O 1
ATOM 3058 N N . ASP A 1 396 ? 6.890 0.924 -40.499 1.00 81.12 396 ASP A N 1
ATOM 3059 C CA . ASP A 1 396 ? 8.162 0.346 -40.950 1.00 81.12 396 ASP A CA 1
ATOM 3060 C C . ASP A 1 396 ? 9.384 1.255 -40.725 1.00 81.12 396 ASP A C 1
ATOM 3062 O O . ASP A 1 396 ? 10.397 1.109 -41.395 1.00 81.12 396 ASP A O 1
ATOM 3066 N N . THR A 1 397 ? 9.337 2.150 -39.741 1.00 86.94 397 THR A N 1
ATOM 3067 C CA . THR A 1 397 ? 10.480 2.959 -39.303 1.00 86.94 397 THR A CA 1
ATOM 3068 C C . THR A 1 397 ? 10.707 2.770 -37.811 1.00 86.94 397 THR A C 1
ATOM 3070 O O . THR A 1 397 ? 9.766 2.840 -37.021 1.00 86.94 397 THR A O 1
ATOM 3073 N N . ILE A 1 398 ? 11.954 2.543 -37.402 1.00 89.19 398 ILE A N 1
ATOM 3074 C CA . ILE A 1 398 ? 12.352 2.577 -35.990 1.00 89.19 398 ILE A CA 1
ATOM 3075 C C . ILE A 1 398 ? 12.761 4.007 -35.648 1.00 89.19 398 ILE A C 1
ATOM 3077 O O . ILE A 1 398 ? 13.594 4.586 -36.344 1.00 89.19 398 ILE A O 1
ATOM 3081 N N . ILE A 1 399 ? 12.195 4.553 -34.572 1.00 90.62 399 ILE A N 1
ATOM 3082 C CA . ILE A 1 399 ? 12.502 5.901 -34.087 1.00 90.62 399 ILE A CA 1
ATOM 3083 C C . ILE A 1 399 ? 13.414 5.802 -32.866 1.00 90.62 399 ILE A C 1
ATOM 3085 O O . ILE A 1 399 ? 13.073 5.148 -31.875 1.00 90.62 399 ILE A O 1
ATOM 3089 N N . ILE A 1 400 ? 14.560 6.473 -32.931 1.00 91.56 400 ILE A N 1
ATOM 3090 C CA . ILE A 1 400 ? 15.587 6.506 -31.889 1.00 91.56 400 ILE A CA 1
ATOM 3091 C C . ILE A 1 400 ? 15.702 7.935 -31.347 1.00 91.56 400 ILE A C 1
ATOM 3093 O O . ILE A 1 400 ? 16.003 8.853 -32.104 1.00 91.56 400 ILE A O 1
ATOM 3097 N N . ASP A 1 401 ? 15.499 8.132 -30.045 1.00 91.31 401 ASP A N 1
ATOM 3098 C CA . ASP A 1 401 ? 15.737 9.422 -29.386 1.00 91.31 401 ASP A CA 1
ATOM 3099 C C . ASP A 1 401 ? 17.244 9.611 -29.133 1.00 91.31 401 ASP A C 1
ATOM 3101 O O . ASP A 1 401 ? 17.906 8.706 -28.614 1.00 91.31 401 ASP A O 1
ATOM 3105 N N . LEU A 1 402 ? 17.792 10.776 -29.495 1.00 88.88 402 LEU A N 1
ATOM 3106 C CA . LEU A 1 402 ? 19.231 11.047 -29.413 1.00 88.88 402 LEU A CA 1
ATOM 3107 C C . LEU A 1 402 ? 19.725 11.326 -27.990 1.00 88.88 402 LEU A C 1
ATOM 3109 O O . LEU A 1 402 ? 19.055 11.972 -27.179 1.00 88.88 402 LEU A O 1
ATOM 3113 N N . PHE A 1 403 ? 20.991 10.984 -27.753 1.00 83.12 403 PHE A N 1
ATOM 3114 C CA . PHE A 1 403 ? 21.774 11.586 -26.681 1.00 83.12 403 PHE A CA 1
ATOM 3115 C C . PHE A 1 403 ? 22.276 12.985 -27.105 1.00 83.12 403 PHE A C 1
ATOM 3117 O O . PHE A 1 403 ? 23.353 13.140 -27.669 1.00 83.12 403 PHE A O 1
ATOM 3124 N N . LYS A 1 404 ? 21.505 14.043 -26.835 1.00 70.50 404 LYS A N 1
ATOM 3125 C CA . LYS A 1 404 ? 21.984 15.440 -26.842 1.00 70.50 404 LYS A CA 1
ATOM 3126 C C . LYS A 1 404 ? 23.028 15.718 -25.749 1.00 70.50 404 LYS A C 1
ATOM 3128 O O . LYS A 1 404 ? 22.691 15.901 -24.585 1.00 70.50 404 LYS A O 1
ATOM 3133 N N . VAL A 1 405 ? 24.303 15.824 -26.103 1.00 57.12 405 VAL A N 1
ATOM 3134 C CA . VAL A 1 405 ? 25.263 16.478 -25.201 1.00 57.12 405 VAL A CA 1
ATOM 3135 C C . VAL A 1 405 ? 24.907 17.963 -25.196 1.00 57.12 405 VAL A C 1
ATOM 3137 O O . VAL A 1 405 ? 24.836 18.562 -26.267 1.00 57.12 405 VAL A O 1
ATOM 3140 N N . ALA A 1 406 ? 24.645 18.558 -24.028 1.00 45.94 406 ALA A N 1
ATOM 3141 C CA . ALA A 1 406 ? 24.468 20.003 -23.936 1.00 45.94 406 ALA A CA 1
ATOM 3142 C C . ALA A 1 406 ? 25.726 20.664 -24.511 1.00 45.94 406 ALA A C 1
ATOM 3144 O O . ALA A 1 406 ? 26.795 20.622 -23.900 1.00 45.94 406 ALA A O 1
ATOM 3145 N N . VAL A 1 407 ? 25.612 21.229 -25.712 1.00 37.94 407 VAL A N 1
ATOM 3146 C CA . VAL A 1 407 ? 26.647 22.089 -26.265 1.00 37.94 407 VAL A CA 1
ATOM 3147 C C . VAL A 1 407 ? 26.678 23.282 -25.323 1.00 37.94 407 VAL A C 1
ATOM 3149 O O . VAL A 1 407 ? 25.740 24.078 -25.298 1.00 37.94 407 VAL A O 1
ATOM 3152 N N . GLN A 1 408 ? 27.722 23.397 -24.500 1.00 33.06 408 GLN A N 1
ATOM 3153 C CA . GLN A 1 408 ? 28.095 24.723 -24.040 1.00 33.06 408 GLN A CA 1
ATOM 3154 C C . GLN A 1 408 ? 28.405 25.487 -25.319 1.00 33.06 408 GLN A C 1
ATOM 3156 O O . GLN A 1 408 ? 29.420 25.229 -25.963 1.00 33.06 408 GLN A O 1
ATOM 3161 N N . GLU A 1 409 ? 27.487 26.352 -25.746 1.00 29.73 409 GLU A N 1
ATOM 3162 C CA . GLU A 1 409 ? 27.840 27.400 -26.683 1.00 29.73 409 GLU A CA 1
ATOM 3163 C C . GLU A 1 409 ? 29.010 28.139 -26.033 1.00 29.73 409 GLU A C 1
ATOM 3165 O O . GLU A 1 409 ? 28.835 28.898 -25.075 1.00 29.73 409 GLU A O 1
ATOM 3170 N N . GLU A 1 410 ? 30.227 27.877 -26.512 1.00 32.22 410 GLU A N 1
ATOM 3171 C CA . GLU A 1 410 ? 31.309 28.837 -26.405 1.00 32.22 410 GLU A CA 1
ATOM 3172 C C . GLU A 1 410 ? 30.806 30.086 -27.127 1.00 32.22 410 GLU A C 1
ATOM 3174 O O . GLU A 1 410 ? 30.983 30.259 -28.333 1.00 32.22 410 GLU A O 1
ATOM 3179 N N . ASN A 1 411 ? 30.116 30.946 -26.378 1.00 28.33 411 ASN A N 1
ATOM 3180 C CA . ASN A 1 411 ? 29.884 32.319 -26.762 1.00 28.33 411 ASN A CA 1
ATOM 3181 C C . ASN A 1 411 ? 31.262 32.974 -26.834 1.00 28.33 411 ASN A C 1
ATOM 3183 O O . ASN A 1 411 ? 31.767 33.556 -25.873 1.00 28.33 411 ASN A O 1
ATOM 3187 N N . ASN A 1 412 ? 31.870 32.846 -28.010 1.00 31.39 412 ASN A N 1
ATOM 3188 C CA . ASN A 1 412 ? 32.845 33.774 -28.537 1.00 31.39 412 ASN A CA 1
ATOM 3189 C C . ASN A 1 412 ? 32.154 35.130 -28.691 1.00 31.39 412 ASN A C 1
ATOM 3191 O O . ASN A 1 412 ? 31.821 35.548 -29.792 1.00 31.39 412 ASN A O 1
ATOM 3195 N N . ASP A 1 413 ? 31.948 35.811 -27.569 1.00 27.98 413 ASP A N 1
ATOM 3196 C CA . ASP A 1 413 ? 31.808 37.253 -27.559 1.00 27.98 413 ASP A CA 1
ATOM 3197 C C . ASP A 1 413 ? 32.631 37.815 -26.403 1.00 27.98 413 ASP A C 1
ATOM 3199 O O . ASP A 1 413 ? 32.272 37.814 -25.222 1.00 27.98 413 ASP A O 1
ATOM 3203 N N . ALA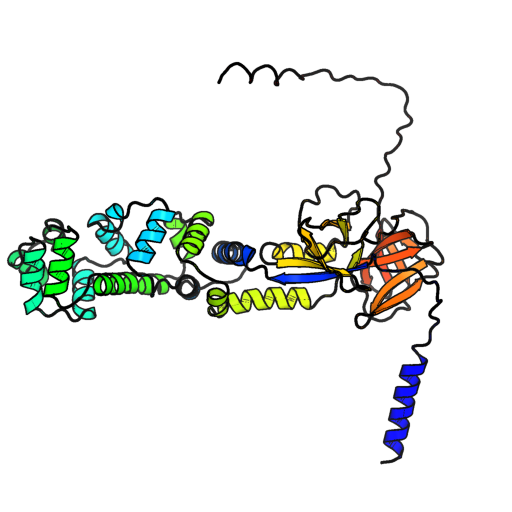 A 1 414 ? 33.820 38.275 -26.780 1.00 32.81 414 ALA A N 1
ATOM 3204 C CA . ALA A 1 414 ? 34.602 39.171 -25.967 1.00 32.81 414 ALA A CA 1
ATOM 3205 C C . ALA A 1 414 ? 33.763 40.425 -25.661 1.00 32.81 414 ALA A C 1
ATOM 3207 O O . ALA A 1 414 ? 33.158 41.014 -26.551 1.00 32.81 414 ALA A O 1
ATOM 3208 N N . SER A 1 415 ? 33.833 40.877 -24.406 1.00 29.16 415 SER A N 1
ATOM 3209 C CA . SER A 1 415 ? 33.276 42.126 -23.855 1.00 29.16 415 SER A CA 1
ATOM 3210 C C . SER A 1 415 ? 31.832 42.088 -23.315 1.00 29.16 415 SER A C 1
ATOM 3212 O O . SER A 1 415 ? 30.883 42.591 -23.894 1.00 29.16 415 SER A O 1
ATOM 3214 N N . SER A 1 416 ? 31.679 41.675 -22.055 1.00 26.28 416 SER A N 1
ATOM 3215 C CA . SER A 1 416 ? 31.341 42.644 -20.999 1.00 26.28 416 SER A CA 1
ATOM 3216 C C . SER A 1 416 ? 31.353 41.987 -19.620 1.00 26.28 416 SER A C 1
ATOM 3218 O O . SER A 1 416 ? 30.509 41.181 -19.244 1.00 26.28 416 SER A O 1
ATOM 3220 N N . VAL A 1 417 ? 32.330 42.399 -18.820 1.00 29.88 417 VAL A N 1
ATOM 3221 C CA . VAL A 1 417 ? 32.303 42.240 -17.372 1.00 29.88 417 VAL A CA 1
ATOM 3222 C C . VAL A 1 417 ? 31.119 43.056 -16.849 1.00 29.88 417 VAL A C 1
ATOM 3224 O O . VAL A 1 417 ? 31.188 44.280 -16.765 1.00 29.88 417 VAL A O 1
ATOM 3227 N N . LYS A 1 418 ? 30.030 42.384 -16.475 1.00 25.52 418 LYS A N 1
ATOM 3228 C CA . LYS A 1 418 ? 29.076 42.901 -15.489 1.00 25.52 418 LYS A CA 1
ATOM 3229 C C . LYS A 1 418 ? 29.079 41.974 -14.288 1.00 25.52 418 LYS A C 1
ATOM 3231 O O . LYS A 1 418 ? 28.261 41.077 -14.138 1.00 25.52 418 LYS A O 1
ATOM 3236 N N . ILE A 1 419 ? 30.045 42.249 -13.422 1.00 30.72 419 ILE A N 1
ATOM 3237 C CA . ILE A 1 419 ? 30.019 41.869 -12.019 1.00 30.72 419 ILE A CA 1
ATOM 3238 C C . ILE A 1 419 ? 28.729 42.446 -11.418 1.00 30.72 419 ILE A C 1
ATOM 3240 O O . ILE A 1 419 ? 28.632 43.652 -11.197 1.00 30.72 419 ILE A O 1
ATOM 3244 N N . SER A 1 420 ? 27.738 41.598 -11.150 1.00 25.80 420 SER A N 1
ATOM 3245 C CA . SER A 1 420 ? 26.696 41.919 -10.177 1.00 25.80 420 SER A CA 1
ATOM 3246 C C . SER A 1 420 ? 27.182 41.445 -8.809 1.00 25.80 420 SER A C 1
ATOM 3248 O O . SER A 1 420 ? 26.871 40.357 -8.336 1.00 25.80 420 SER A O 1
ATOM 3250 N N . LEU A 1 421 ? 27.995 42.298 -8.180 1.00 31.56 421 LEU A N 1
ATOM 3251 C CA . LEU A 1 421 ? 27.951 42.461 -6.733 1.00 31.56 421 LEU A CA 1
ATOM 3252 C C . LEU A 1 421 ? 26.499 42.811 -6.395 1.00 31.56 421 LEU A C 1
ATOM 3254 O O . LEU A 1 421 ? 26.044 43.860 -6.837 1.00 31.56 421 LEU A O 1
ATOM 3258 N N . ILE A 1 422 ? 25.798 41.958 -5.649 1.00 26.48 422 ILE A N 1
ATOM 3259 C CA . ILE A 1 422 ? 24.893 42.334 -4.553 1.00 26.48 422 ILE A CA 1
ATOM 3260 C C . ILE A 1 422 ? 24.566 41.059 -3.755 1.00 26.48 422 ILE A C 1
ATOM 3262 O O . ILE A 1 422 ? 23.962 40.111 -4.244 1.00 26.48 422 ILE A O 1
ATOM 3266 N N . SER A 1 423 ? 24.959 41.112 -2.482 1.00 28.39 423 SER A N 1
ATOM 3267 C CA . SER A 1 423 ? 24.471 40.318 -1.353 1.00 28.39 423 SER A CA 1
ATOM 3268 C C . SER A 1 423 ? 24.994 38.904 -1.103 1.00 28.39 423 SER A C 1
ATOM 3270 O O . SER A 1 423 ? 24.255 37.977 -0.794 1.00 28.39 423 SER A O 1
ATOM 3272 N N . LEU A 1 424 ? 26.316 38.847 -0.940 1.00 27.47 424 LEU A N 1
ATOM 3273 C CA . LEU A 1 424 ? 27.018 38.013 0.051 1.00 27.47 424 LEU A CA 1
ATOM 3274 C C . LEU A 1 424 ? 26.860 38.555 1.505 1.00 27.47 424 LEU A C 1
ATOM 3276 O O . LEU A 1 424 ? 27.728 38.370 2.351 1.00 27.47 424 LEU A O 1
ATOM 3280 N N . THR A 1 425 ? 25.740 39.223 1.815 1.00 29.59 425 THR A N 1
ATOM 3281 C CA . THR A 1 425 ? 25.475 39.946 3.084 1.00 29.59 425 THR A CA 1
ATOM 3282 C C . THR A 1 425 ? 24.224 39.465 3.830 1.00 29.59 425 THR A C 1
ATOM 3284 O O . THR A 1 425 ? 23.594 40.234 4.547 1.00 29.59 425 THR A O 1
ATOM 3287 N N . VAL A 1 426 ? 23.857 38.186 3.701 1.00 26.89 426 VAL A N 1
ATOM 3288 C CA . VAL A 1 426 ? 22.844 37.561 4.586 1.00 26.89 426 VAL A CA 1
ATOM 3289 C C . VAL A 1 426 ? 23.433 36.423 5.435 1.00 26.89 426 VAL A C 1
ATOM 3291 O O . VAL A 1 426 ? 22.874 36.063 6.466 1.00 26.89 426 VAL A O 1
ATOM 3294 N N . ILE A 1 427 ? 24.644 35.950 5.116 1.00 31.22 427 ILE A N 1
ATOM 3295 C CA . ILE A 1 427 ? 25.358 34.935 5.915 1.00 31.22 427 ILE A CA 1
ATOM 3296 C C . ILE A 1 427 ? 26.009 35.541 7.186 1.00 31.22 427 ILE A C 1
ATOM 3298 O O . ILE A 1 427 ? 26.414 34.814 8.086 1.00 31.22 427 ILE A O 1
ATOM 3302 N N . SER A 1 428 ? 26.020 36.870 7.347 1.00 26.95 428 SER A N 1
ATOM 3303 C CA . SER A 1 428 ? 26.575 37.561 8.526 1.00 26.95 428 SER A CA 1
ATOM 3304 C C . SER A 1 428 ? 25.552 37.999 9.594 1.00 26.95 428 SER A C 1
ATOM 3306 O O . SER A 1 428 ? 25.959 38.604 10.584 1.00 26.95 428 SER A O 1
ATOM 3308 N N . VAL A 1 429 ? 24.253 37.679 9.459 1.00 26.72 429 VAL A N 1
ATOM 3309 C CA . VAL A 1 429 ? 23.211 38.076 10.445 1.00 26.72 429 VAL A CA 1
ATOM 3310 C C . VAL A 1 429 ? 22.608 36.899 11.234 1.00 26.72 429 VAL A C 1
ATOM 3312 O O . VAL A 1 429 ? 21.991 37.119 12.270 1.00 26.72 429 VAL A O 1
ATOM 3315 N N . LEU A 1 430 ? 22.863 35.642 10.855 1.00 25.11 430 LEU A N 1
ATOM 3316 C CA . LEU A 1 430 ? 22.344 34.467 11.583 1.00 25.11 430 LEU A CA 1
ATOM 3317 C C . LEU A 1 430 ? 23.326 33.827 12.582 1.00 25.11 430 LEU A C 1
ATOM 3319 O O . LEU A 1 430 ? 22.962 32.884 13.271 1.00 25.11 430 LEU A O 1
ATOM 3323 N N . ILE A 1 431 ? 24.524 34.396 12.757 1.00 28.77 431 ILE A N 1
ATOM 3324 C CA . ILE A 1 431 ? 25.448 34.065 13.861 1.00 28.77 431 ILE A CA 1
ATOM 3325 C C . ILE A 1 431 ? 25.546 35.281 14.794 1.00 28.77 431 ILE A C 1
ATOM 3327 O O . ILE A 1 431 ? 26.608 35.880 14.952 1.00 28.77 431 ILE A O 1
ATOM 3331 N N . ARG A 1 432 ? 24.406 35.719 15.349 1.00 27.34 432 ARG A N 1
ATOM 3332 C CA . ARG A 1 432 ? 24.362 36.570 16.561 1.00 27.34 432 ARG A CA 1
ATOM 3333 C C . ARG A 1 432 ? 23.001 36.713 17.245 1.00 27.34 432 ARG A C 1
ATOM 3335 O O . ARG A 1 432 ? 22.902 37.514 18.168 1.00 27.34 432 ARG A O 1
ATOM 3342 N N . LEU A 1 433 ? 21.990 35.936 16.861 1.00 26.12 433 LEU A N 1
ATOM 3343 C CA . LEU A 1 433 ? 20.717 35.836 17.581 1.00 26.12 433 LEU A CA 1
ATOM 3344 C C . LEU A 1 433 ? 20.179 34.402 17.464 1.00 26.12 433 LEU A C 1
ATOM 3346 O O . LEU A 1 433 ? 19.234 34.173 16.720 1.00 26.12 433 LEU A O 1
ATOM 3350 N N . PHE A 1 434 ? 20.873 33.453 18.100 1.00 33.28 434 PHE A N 1
ATOM 3351 C CA . PHE A 1 434 ? 20.357 32.407 19.000 1.00 33.28 434 PHE A CA 1
ATOM 3352 C C . PHE A 1 434 ? 21.535 31.652 19.621 1.00 33.28 434 PHE A C 1
ATOM 3354 O O . PHE A 1 434 ? 22.474 31.310 18.866 1.00 33.28 434 PHE A O 1
#

Secondary structure (DSSP, 8-state):
-HHHHHHHHHHHHHHHHTT-S---------TTEEEEEEEE-TTTHHHHHHHHHH-GGG-----HHHHHHHTTGGG--HHHHHHHHHHTT--HHHHTSHHHHHHHHHHHT--HHHHHHHHHHHTT--HHHHHHHHHHTT--HHHHHHHHHH-SS-HHHHHTTS---HHHHHHHHHHHT--HHHHHHHHHHHHHHHHHH-S-HHHHHHHTT--HHHHHHHHHHHT--HHHHHHSHHHHHHHHHHHHHHHHS-BEEEEBTT-TTEEEEEHHHHHHHGGGTTTEEEEEEESSSS-EEEEE----S--S-SSEEEEEEPTT-TT--SPPP-BEE---SS-EEEEEEEEEETTEEEEEEEEEEEEETTEEEEE----S-PPBTPEEEETTEEEEEEEEEETTEEEEEE---------------------S-STTSSSS--